Protein 6SQ2 (pdb70)

Structure (mmCIF, N/CA/C/O backbone):
data_6SQ2
#
_entry.id   6SQ2
#
_cell.length_a   60.698
_cell.length_b   71.733
_cell.length_c   116.390
_cell.angle_alpha   90.000
_cell.angle_beta   90.000
_cell.angle_gamma   90.000
#
_symmetry.space_group_name_H-M   'P 21 21 21'
#
loop_
_entity.id
_entity.type
_entity.pdbx_description
1 polymer 'Ras-related protein Rab-8A'
2 polymer 'RILP-like protein 2'
3 non-polymer "GUANOSINE-5'-TRIPHOSPHATE"
4 non-polymer 'MAGNESIUM ION'
5 water water
#
loop_
_atom_site.group_PDB
_atom_site.id
_atom_site.type_symbol
_atom_site.label_atom_id
_atom_site.label_alt_id
_atom_site.label_comp_id
_atom_site.label_asym_id
_atom_site.label_entity_id
_atom_site.label_seq_id
_atom_site.pdbx_PDB_ins_code
_atom_site.Cartn_x
_atom_site.Cartn_y
_atom_site.Cartn_z
_atom_site.occupancy
_atom_site.B_iso_or_equiv
_atom_site.auth_seq_id
_atom_site.auth_comp_id
_atom_site.auth_asym_id
_atom_site.auth_atom_id
_atom_site.pdbx_PDB_model_num
ATOM 1 N N . ALA A 1 5 ? -26.329 -81.995 -10.238 1.00 43.26 2 ALA A N 1
ATOM 2 C CA . ALA A 1 5 ? -25.153 -81.112 -10.050 1.00 43.65 2 ALA A CA 1
ATOM 3 C C . ALA A 1 5 ? -24.500 -81.406 -8.694 1.00 41.55 2 ALA A C 1
ATOM 4 O O . ALA A 1 5 ? -23.260 -81.307 -8.600 1.00 50.42 2 ALA A O 1
ATOM 6 N N . LYS A 1 6 ? -25.313 -81.752 -7.690 1.00 35.52 3 LYS A N 1
ATOM 7 C CA . LYS A 1 6 ? -24.799 -82.062 -6.329 1.00 37.49 3 LYS A CA 1
ATOM 8 C C . LYS A 1 6 ? -23.995 -83.367 -6.378 1.00 29.14 3 LYS A C 1
ATOM 9 O O . LYS A 1 6 ? -24.517 -84.362 -6.918 1.00 32.01 3 LYS A O 1
ATOM 15 N N . THR A 1 7 ? -22.775 -83.351 -5.831 1.00 24.03 4 THR A N 1
ATOM 16 C CA . THR A 1 7 ? -21.917 -84.529 -5.819 1.00 29.23 4 THR A CA 1
ATOM 17 C C . THR A 1 7 ? -22.131 -85.407 -4.591 1.00 30.40 4 THR A C 1
ATOM 18 O O . THR A 1 7 ? -21.243 -86.196 -4.247 1.00 32.73 4 THR A O 1
ATOM 22 N N . TYR A 1 8 ? -23.273 -85.287 -3.920 1.00 19.62 5 TYR A N 1
ATOM 23 C CA . TYR A 1 8 ? -23.517 -86.099 -2.735 1.00 18.00 5 TYR A CA 1
ATOM 24 C C . TYR A 1 8 ? -25.009 -86.157 -2.460 1.00 17.88 5 TYR A C 1
ATOM 25 O O . TYR A 1 8 ? -25.782 -85.312 -2.918 1.00 19.09 5 TYR A O 1
ATOM 34 N N . ASP A 1 9 ? -25.400 -87.177 -1.697 1.00 15.79 6 ASP A N 1
ATOM 35 C CA . ASP A 1 9 ? -26.773 -87.360 -1.252 1.00 18.51 6 ASP A CA 1
ATOM 36 C C . ASP A 1 9 ? -26.989 -86.941 0.195 1.00 24.68 6 ASP A C 1
ATOM 37 O O . ASP A 1 9 ? -28.086 -86.484 0.538 1.00 22.63 6 ASP A O 1
ATOM 42 N N . TYR A 1 10 ? -25.974 -87.089 1.049 1.00 16.88 7 TYR A N 1
ATOM 43 C CA . TYR A 1 10 ? -25.992 -86.566 2.409 1.00 14.52 7 TYR A CA 1
ATOM 44 C C . TYR A 1 10 ? -24.719 -85.771 2.646 1.00 17.54 7 TYR A C 1
ATOM 45 O O . TYR A 1 10 ? -23.661 -86.086 2.097 1.00 16.79 7 TYR A O 1
ATOM 54 N N . LEU A 1 11 ? -24.827 -84.752 3.494 1.00 14.99 8 LEU A N 1
ATOM 55 C CA . LEU A 1 11 ? -23.676 -84.005 3.985 1.00 14.57 8 LEU A CA 1
ATOM 56 C C . LEU A 1 11 ? -23.634 -84.151 5.499 1.00 13.25 8 LEU A C 1
ATOM 57 O O . LEU A 1 11 ? -24.593 -83.777 6.182 1.00 13.15 8 LEU A O 1
ATOM 62 N N . PHE A 1 12 ? -22.540 -84.713 6.020 1.00 11.37 9 PHE A N 1
ATOM 63 C CA . PHE A 1 12 ? -22.329 -84.862 7.458 1.00 10.94 9 PHE A CA 1
ATOM 64 C C . PHE A 1 12 ? -21.212 -83.928 7.906 1.00 12.34 9 PHE A C 1
ATOM 65 O O . PHE A 1 12 ? -20.114 -83.950 7.335 1.00 13.25 9 PHE A O 1
ATOM 73 N N . LYS A 1 13 ? -21.473 -83.143 8.944 1.00 13.29 10 LYS A N 1
ATOM 74 C CA . LYS A 1 13 ? -20.468 -82.267 9.530 1.00 10.97 10 LYS A CA 1
ATOM 75 C C . LYS A 1 13 ? -19.851 -82.964 10.736 1.00 11.38 10 LYS A C 1
ATOM 76 O O . LYS A 1 13 ? -20.554 -83.277 11.703 1.00 14.72 10 LYS A O 1
ATOM 82 N N . LEU A 1 14 ? -18.547 -83.221 10.667 1.00 12.09 11 LEU A N 1
ATOM 83 C CA . LEU A 1 14 ? -17.803 -83.853 11.748 1.00 9.86 11 LEU A CA 1
ATOM 84 C C . LEU A 1 14 ? -16.842 -82.853 12.379 1.00 10.88 11 LEU A C 1
ATOM 85 O O . LEU A 1 14 ? -16.464 -81.852 11.768 1.00 14.42 11 LEU A O 1
ATOM 90 N N . LEU A 1 15 ? -16.434 -83.149 13.615 1.00 10.02 12 LEU A N 1
ATOM 91 C CA . LEU A 1 15 ? -15.584 -82.259 14.398 1.00 9.32 12 LEU A CA 1
ATOM 92 C C . LEU A 1 15 ? -14.561 -83.080 15.170 1.00 11.33 12 LEU A C 1
ATOM 93 O O . LEU A 1 15 ? -14.924 -84.074 15.804 1.00 14.81 12 LEU A O 1
ATOM 98 N N . LEU A 1 16 ? -13.291 -82.668 15.121 1.00 9.57 13 LEU A N 1
ATOM 99 C CA A LEU A 1 16 ? -12.225 -83.281 15.909 0.70 9.37 13 LEU A CA 1
ATOM 100 C CA B LEU A 1 16 ? -12.125 -83.281 15.909 0.30 9.95 13 LEU A CA 1
ATOM 101 C C . LEU A 1 16 ? -11.841 -82.335 17.037 1.00 9.81 13 LEU A C 1
ATOM 102 O O . LEU A 1 16 ? -11.543 -81.163 16.785 1.00 13.21 13 LEU A O 1
ATOM 111 N N . ILE A 1 17 ? -11.867 -82.828 18.278 1.00 9.82 14 ILE A N 1
ATOM 112 C CA . ILE A 1 17 ? -11.465 -82.019 19.425 1.00 10.67 14 ILE A CA 1
ATOM 113 C C . ILE A 1 17 ? -10.524 -82.831 20.305 1.00 11.86 14 ILE A C 1
ATOM 114 O O . ILE A 1 17 ? -10.443 -84.058 20.209 1.00 13.97 14 ILE A O 1
ATOM 119 N N . GLY A 1 18 ? -9.787 -82.119 21.156 1.00 12.54 15 GLY A N 1
ATOM 120 C CA . GLY A 1 18 ? -8.815 -82.736 22.042 1.00 13.07 15 GLY A CA 1
ATOM 121 C C . GLY A 1 18 ? -7.589 -81.866 22.245 1.00 11.18 15 GLY A C 1
ATOM 122 O O . GLY A 1 18 ? -7.418 -80.867 21.537 1.00 13.03 15 GLY A O 1
ATOM 123 N N . ASP A 1 19 ? -6.733 -82.241 23.195 1.00 15.28 16 ASP A N 1
ATOM 124 C CA . ASP A 1 19 ? -5.572 -81.430 23.556 1.00 17.15 16 ASP A CA 1
ATOM 125 C C . ASP A 1 19 ? -4.657 -81.197 22.356 1.00 13.42 16 ASP A C 1
ATOM 126 O O . ASP A 1 19 ? -4.600 -81.998 21.419 1.00 15.02 16 ASP A O 1
ATOM 131 N N . SER A 1 20 ? -3.907 -80.099 22.407 1.00 15.04 17 SER A N 1
ATOM 132 C CA . SER A 1 20 ? -2.924 -79.839 21.365 1.00 13.93 17 SER A CA 1
ATOM 133 C C . SER A 1 20 ? -1.868 -80.940 21.359 1.00 16.40 17 SER A C 1
ATOM 134 O O . SER A 1 20 ? -1.435 -81.417 22.414 1.00 16.78 17 SER A O 1
ATOM 137 N N . GLY A 1 21 ? -1.488 -81.378 20.161 1.00 15.36 18 GLY A N 1
ATOM 138 C CA . GLY A 1 21 ? -0.432 -82.357 20.004 1.00 14.90 18 GLY A CA 1
ATOM 139 C C . GLY A 1 21 ? -0.858 -83.812 20.036 1.00 20.14 18 GLY A C 1
ATOM 140 O O . GLY A 1 21 ? 0.005 -84.691 19.903 1.00 17.84 18 GLY A O 1
ATOM 141 N N . VAL A 1 22 ? -2.152 -84.103 20.195 1.00 13.07 19 VAL A N 1
ATOM 142 C CA . VAL A 1 22 ? -2.576 -85.500 20.279 1.00 11.37 19 VAL A CA 1
ATOM 143 C C . VAL A 1 22 ? -2.668 -86.167 18.913 1.00 12.63 19 VAL A C 1
ATOM 144 O O . VAL A 1 22 ? -2.749 -87.402 18.846 1.00 14.23 19 VAL A O 1
ATOM 148 N N . GLY A 1 23 ? -2.676 -85.399 17.830 1.00 13.62 20 GLY A N 1
ATOM 149 C CA . GLY A 1 23 ? -2.707 -85.948 16.494 1.00 12.44 20 GLY A CA 1
ATOM 150 C C . GLY A 1 23 ? -3.986 -85.728 15.691 1.00 11.30 20 GLY A C 1
ATOM 151 O O . GLY A 1 23 ? -4.215 -86.465 14.723 1.00 13.77 20 GLY A O 1
ATOM 152 N N . LYS A 1 24 ? -4.810 -84.740 16.053 1.00 10.55 21 LYS A N 1
ATOM 153 C CA . LYS A 1 24 ? -6.068 -84.520 15.338 1.00 10.51 21 LYS A CA 1
ATOM 154 C C . LYS A 1 24 ? -5.822 -84.233 13.861 1.00 12.92 21 LYS A C 1
ATOM 155 O O . LYS A 1 24 ? -6.454 -84.831 12.982 1.00 11.11 21 LYS A O 1
ATOM 161 N N . THR A 1 25 ? -4.900 -83.315 13.567 1.00 13.11 22 THR A N 1
ATOM 162 C CA . THR A 1 25 ? -4.629 -82.958 12.180 1.00 9.21 22 THR A CA 1
ATOM 163 C C . THR A 1 25 ? -4.003 -84.124 11.422 1.00 11.71 22 THR A C 1
ATOM 164 O O . THR A 1 25 ? -4.340 -84.364 10.258 1.00 13.23 22 THR A O 1
ATOM 168 N N . CYS A 1 26 ? -3.119 -84.881 12.075 1.00 12.66 23 CYS A N 1
ATOM 169 C CA . CYS A 1 26 ? -2.532 -86.050 11.425 1.00 13.53 23 CYS A CA 1
ATOM 170 C C . CYS A 1 26 ? -3.579 -87.124 11.153 1.00 13.78 23 CYS A C 1
ATOM 171 O O . CYS A 1 26 ? -3.561 -87.754 10.090 1.00 10.34 23 CYS A O 1
ATOM 174 N N . VAL A 1 27 ? -4.507 -87.343 12.089 1.00 10.03 24 VAL A N 1
ATOM 175 C CA . VAL A 1 27 ? -5.578 -88.308 11.830 1.00 8.73 24 VAL A CA 1
ATOM 176 C C . VAL A 1 27 ? -6.376 -87.895 10.598 1.00 12.01 24 VAL A C 1
ATOM 177 O O . VAL A 1 27 ? -6.682 -88.721 9.730 1.00 10.85 24 VAL A O 1
ATOM 181 N N . LEU A 1 28 ? -6.687 -86.600 10.482 1.00 11.79 25 LEU A N 1
ATOM 182 C CA . LEU A 1 28 ? -7.465 -86.123 9.344 1.00 11.66 25 LEU A CA 1
ATOM 183 C C . LEU A 1 28 ? -6.658 -86.181 8.049 1.00 10.62 25 LEU A C 1
ATOM 184 O O . LEU A 1 28 ? -7.204 -86.486 6.982 1.00 13.54 25 LEU A O 1
ATOM 189 N N . PHE A 1 29 ? -5.357 -85.891 8.128 1.00 11.92 26 PHE A N 1
ATOM 190 C CA . PHE A 1 29 ? -4.473 -85.989 6.968 1.00 14.81 26 PHE A CA 1
ATOM 191 C C . PHE A 1 29 ? -4.381 -87.426 6.471 1.00 16.70 26 PHE A C 1
ATOM 192 O O . PHE A 1 29 ? -4.373 -87.680 5.258 1.00 14.39 26 PHE A O 1
ATOM 200 N N . ARG A 1 30 ? -4.316 -88.383 7.394 1.00 11.27 27 ARG A N 1
ATOM 201 C CA . ARG A 1 30 ? -4.322 -89.783 6.992 1.00 11.39 27 ARG A CA 1
ATOM 202 C C . ARG A 1 30 ? -5.649 -90.147 6.340 1.00 9.35 27 ARG A C 1
ATOM 203 O O . ARG A 1 30 ? -5.679 -90.827 5.312 1.00 13.97 27 ARG A O 1
ATOM 211 N N . PHE A 1 31 ? -6.757 -89.669 6.903 1.00 10.01 28 PHE A N 1
ATOM 212 C CA . PHE A 1 31 ? -8.064 -90.005 6.350 1.00 12.61 28 PHE A CA 1
ATOM 213 C C . PHE A 1 31 ? -8.281 -89.371 4.980 1.00 11.96 28 PHE A C 1
ATOM 214 O O . PHE A 1 31 ? -8.784 -90.026 4.060 1.00 14.44 28 PHE A O 1
ATOM 222 N N . SER A 1 32 ? -7.923 -88.099 4.822 1.00 12.85 29 SER A N 1
ATOM 223 C CA . SER A 1 32 ? -8.296 -87.379 3.612 1.00 10.16 29 SER A CA 1
ATOM 224 C C . SER A 1 32 ? -7.237 -87.439 2.518 1.00 15.81 29 SER A C 1
ATOM 225 O O . SER A 1 32 ? -7.583 -87.281 1.342 1.00 17.88 29 SER A O 1
ATOM 228 N N . GLU A 1 33 ? -5.969 -87.684 2.864 1.00 14.83 30 GLU A N 1
ATOM 229 C CA . GLU A 1 33 ? -4.889 -87.721 1.885 1.00 15.48 30 GLU A CA 1
ATOM 230 C C . GLU A 1 33 ? -4.049 -88.992 1.917 1.00 18.05 30 GLU A C 1
ATOM 231 O O . GLU A 1 33 ? -3.141 -89.128 1.089 1.00 19.65 30 GLU A O 1
ATOM 237 N N . ASP A 1 34 ? -4.318 -89.916 2.841 1.00 16.64 31 ASP A N 1
ATOM 238 C CA . ASP A 1 34 ? -3.555 -91.162 3.003 1.00 14.34 31 ASP A CA 1
ATOM 239 C C . ASP A 1 34 ? -2.050 -90.901 3.073 1.00 15.12 31 ASP A C 1
ATOM 240 O O . ASP A 1 34 ? -1.248 -91.537 2.387 1.00 19.18 31 ASP A O 1
ATOM 245 N N . ALA A 1 35 ? -1.662 -89.959 3.930 1.00 13.58 32 ALA A N 1
ATOM 246 C CA . ALA A 1 35 ? -0.249 -89.663 4.121 1.00 15.69 32 ALA A CA 1
ATOM 247 C C . ALA A 1 35 ? -0.010 -89.287 5.576 1.00 14.56 32 ALA A C 1
ATOM 248 O O . ALA A 1 35 ? -0.949 -89.082 6.348 1.00 15.13 32 ALA A O 1
ATOM 250 N N . PHE A 1 36 ? 1.269 -89.194 5.944 1.00 12.71 33 PHE A N 1
ATOM 251 C CA . PHE A 1 36 ? 1.648 -88.831 7.305 1.00 14.94 33 PHE A CA 1
ATOM 252 C C . PHE A 1 36 ? 2.927 -88.008 7.272 1.00 17.87 33 PHE A C 1
ATOM 253 O O . PHE A 1 36 ? 3.902 -88.395 6.621 1.00 17.40 33 PHE A O 1
ATOM 261 N N . ASN A 1 37 ? 2.910 -86.881 7.976 1.00 14.94 34 ASN A N 1
ATOM 262 C CA . ASN A 1 37 ? 4.062 -85.997 8.112 1.00 21.08 34 ASN A CA 1
ATOM 263 C C . ASN A 1 37 ? 4.328 -85.793 9.595 1.00 19.47 34 ASN A C 1
ATOM 264 O O . ASN A 1 37 ? 3.430 -85.381 10.336 1.00 23.93 34 ASN A O 1
ATOM 269 N N . SER A 1 38 ? 5.555 -86.074 10.027 1.00 18.67 35 SER A N 1
ATOM 270 C CA . SER A 1 38 ? 5.885 -86.013 11.445 1.00 22.08 35 SER A CA 1
ATOM 271 C C . SER A 1 38 ? 6.208 -84.605 11.939 1.00 22.31 35 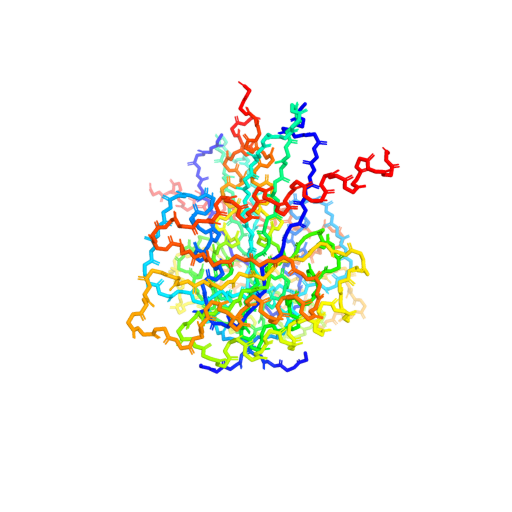SER A C 1
ATOM 272 O O . SER A 1 38 ? 6.408 -84.430 13.144 1.00 24.32 35 SER A O 1
ATOM 275 N N . THR A 1 39 ? 6.250 -83.604 11.064 1.00 20.39 36 THR A N 1
ATOM 276 C CA . THR A 1 39 ? 6.601 -82.246 11.475 1.00 25.18 36 THR A CA 1
ATOM 277 C C . THR A 1 39 ? 5.381 -81.542 12.058 1.00 24.83 36 THR A C 1
ATOM 278 O O . THR A 1 39 ? 4.403 -81.294 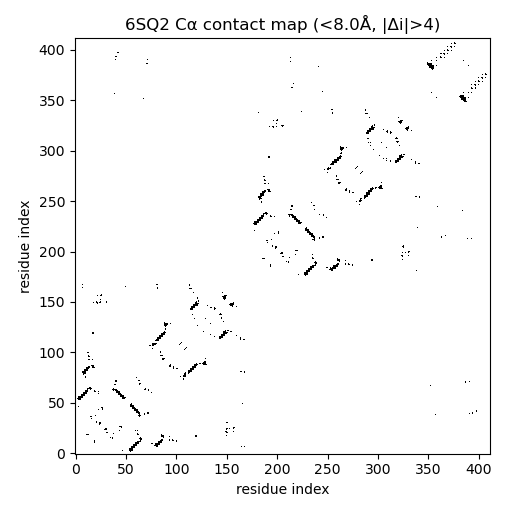11.344 1.00 29.05 36 THR A O 1
ATOM 282 N N . PHE A 1 40 ? 5.457 -81.187 13.342 1.00 19.33 37 PHE A N 1
ATOM 283 C CA . PHE A 1 40 ? 4.313 -80.629 14.063 1.00 15.83 37 PHE A CA 1
ATOM 284 C C . PHE A 1 40 ? 4.067 -79.187 13.641 1.00 20.24 37 PHE A C 1
ATOM 285 O O . PHE A 1 40 ? 4.917 -78.315 13.854 1.00 23.88 37 PHE A O 1
ATOM 293 N N . ILE A 1 41 ? 2.904 -78.932 13.052 1.00 20.69 38 ILE A N 1
ATOM 294 C CA . ILE A 1 41 ? 2.448 -77.579 12.746 1.00 22.55 38 ILE A CA 1
ATOM 295 C C . ILE A 1 41 ? 1.112 -77.416 13.457 1.00 17.98 38 ILE A C 1
ATOM 296 O O . ILE A 1 41 ? 0.081 -77.892 12.968 1.00 17.81 38 ILE A O 1
ATOM 301 N N . SER A 1 42 ? 1.175 -76.790 14.620 1.00 20.28 39 SER A N 1
ATOM 302 C CA A SER A 1 42 ? -0.103 -76.616 15.392 0.37 18.65 39 SER A CA 1
ATOM 303 C CA B SER A 1 42 ? -0.003 -76.616 15.392 0.63 18.70 39 SER A CA 1
ATOM 304 C C . SER A 1 42 ? -1.223 -75.659 14.718 1.00 20.63 39 SER A C 1
ATOM 305 O O . SER A 1 42 ? -0.797 -74.938 13.900 1.00 19.24 39 SER A O 1
ATOM 310 N N . THR A 1 43 ? -2.406 -76.220 14.678 1.00 14.99 40 THR A N 1
ATOM 311 C CA . THR A 1 43 ? -3.522 -75.609 13.956 1.00 12.46 40 THR A CA 1
ATOM 312 C C . THR A 1 43 ? -3.827 -74.200 14.496 1.00 19.93 40 THR A C 1
ATOM 313 O O . THR A 1 43 ? -3.945 -74.024 15.652 1.00 16.44 40 THR A O 1
ATOM 317 N N . ILE A 1 44 ? -4.003 -73.279 13.575 1.00 17.70 41 ILE A N 1
ATOM 318 C CA . ILE A 1 44 ? -4.356 -71.900 13.904 1.00 14.31 41 ILE A CA 1
ATOM 319 C C . ILE A 1 44 ? -5.875 -71.806 13.880 1.00 12.44 41 ILE A C 1
ATOM 320 O O . ILE A 1 44 ? -6.486 -71.629 12.823 1.00 15.78 41 ILE A O 1
ATOM 325 N N . GLY A 1 45 ? -6.494 -71.956 15.050 1.00 14.15 42 GLY A N 1
ATOM 326 C CA . GLY A 1 45 ? -7.931 -71.809 15.169 1.00 14.03 42 GLY A CA 1
ATOM 327 C C . GLY A 1 45 ? -8.721 -73.009 14.684 1.00 17.83 42 GLY A C 1
ATOM 328 O O . GLY A 1 45 ? -9.127 -73.854 15.487 1.00 16.53 42 GLY A O 1
ATOM 329 N N . ILE A 1 46 ? -8.925 -73.103 13.371 1.00 13.77 43 ILE A N 1
ATOM 330 C CA . ILE A 1 46 ? -9.821 -74.100 12.799 1.00 14.12 43 ILE A CA 1
ATOM 331 C C . ILE A 1 46 ? -9.443 -74.302 11.340 1.00 16.29 43 ILE A C 1
ATOM 332 O O . ILE A 1 46 ? -8.947 -73.388 10.678 1.00 18.79 43 ILE A O 1
ATOM 337 N N . ASP A 1 47 ? -9.664 -75.517 10.843 1.00 13.09 44 ASP A N 1
ATOM 338 C CA . ASP A 1 47 ? -9.528 -75.838 9.429 1.00 10.30 44 ASP A CA 1
ATOM 339 C C . ASP A 1 47 ? -10.491 -76.984 9.140 1.00 12.38 44 ASP A C 1
ATOM 340 O O . ASP A 1 47 ? -11.128 -77.520 10.048 1.00 13.59 44 ASP A O 1
ATOM 345 N N . PHE A 1 48 ? -10.631 -77.334 7.863 1.00 14.57 45 PHE A N 1
ATOM 346 C CA . PHE A 1 48 ? -11.485 -78.468 7.525 1.00 12.40 45 PHE A CA 1
ATOM 347 C C . PHE A 1 48 ? -10.965 -79.155 6.273 1.00 14.03 45 PHE A C 1
ATOM 348 O O . PHE A 1 48 ? -10.282 -78.546 5.444 1.00 15.08 45 PHE A O 1
ATOM 356 N N . LYS A 1 49 ? -11.294 -80.442 6.159 1.00 11.38 46 LYS A N 1
ATOM 357 C CA . LYS A 1 49 ? -10.982 -81.259 4.996 1.00 11.40 46 LYS A CA 1
ATOM 358 C C . LYS A 1 49 ? -12.233 -82.029 4.600 1.00 11.32 46 LYS A C 1
ATOM 359 O O . LYS A 1 49 ? -13.149 -82.203 5.409 1.00 12.20 46 LYS A O 1
ATOM 365 N N . ILE A 1 50 ? -12.254 -82.500 3.350 1.00 10.26 47 ILE A N 1
ATOM 366 C CA . ILE A 1 50 ? -13.406 -83.178 2.765 1.00 13.79 47 ILE A CA 1
ATOM 367 C C . ILE A 1 50 ? -13.019 -84.590 2.348 1.00 14.43 47 ILE A C 1
ATOM 368 O O . ILE A 1 50 ? -11.943 -84.810 1.779 1.00 14.37 47 ILE A O 1
ATOM 373 N N . ARG A 1 51 ? -13.912 -85.543 2.606 1.00 11.42 48 ARG A N 1
ATOM 374 C CA . ARG A 1 51 ? -13.847 -86.850 1.968 1.00 10.44 48 ARG A CA 1
ATOM 375 C C . ARG A 1 51 ? -15.268 -87.370 1.801 1.00 11.59 48 ARG A C 1
ATOM 376 O O . ARG A 1 51 ? -16.080 -87.267 2.722 1.00 15.97 48 ARG A O 1
ATOM 384 N N . THR A 1 52 ? -15.564 -87.917 0.628 1.00 11.20 49 THR A N 1
ATOM 385 C CA . THR A 1 52 ? -16.885 -88.450 0.323 1.00 11.92 49 THR A CA 1
ATOM 386 C C . THR A 1 52 ? -16.811 -89.971 0.291 1.00 14.17 49 THR A C 1
ATOM 387 O O . THR A 1 52 ? -15.973 -90.540 -0.417 1.00 14.70 49 THR A O 1
ATOM 391 N N . ILE A 1 53 ? -17.683 -90.623 1.060 1.00 13.61 50 ILE A N 1
ATOM 392 C CA . ILE A 1 53 ? -17.723 -92.075 1.154 1.00 12.60 50 ILE A CA 1
ATOM 393 C C . ILE A 1 53 ? -19.088 -92.554 0.667 1.00 13.52 50 ILE A C 1
ATOM 394 O O . ILE A 1 53 ? -19.992 -91.763 0.404 1.00 15.88 50 ILE A O 1
ATOM 399 N N . GLU A 1 54 ? -19.219 -93.872 0.533 1.00 13.81 51 GLU A N 1
ATOM 400 C CA . GLU A 1 54 ? -20.445 -94.497 0.062 1.00 17.04 51 GLU A CA 1
ATOM 401 C C . GLU A 1 54 ? -21.001 -95.387 1.163 1.00 18.33 51 GLU A C 1
ATOM 402 O O . GLU A 1 54 ? -20.282 -96.242 1.690 1.00 17.11 51 GLU A O 1
ATOM 408 N N . LEU A 1 55 ? -22.271 -95.175 1.517 1.00 16.21 52 LEU A N 1
ATOM 409 C CA . LEU A 1 55 ? -22.965 -95.974 2.520 1.00 15.98 52 LEU A CA 1
ATOM 410 C C . LEU A 1 55 ? -24.350 -96.314 1.991 1.00 15.26 52 LEU A C 1
ATOM 411 O O . LEU A 1 55 ? -25.096 -95.416 1.591 1.00 14.30 52 LEU A O 1
ATOM 416 N N . ASP A 1 56 ? -24.680 -97.608 1.972 1.00 15.62 53 ASP A N 1
ATOM 417 C CA . ASP A 1 56 ? -25.999 -98.078 1.534 1.00 20.84 53 ASP A CA 1
ATOM 418 C C . ASP A 1 56 ? -26.353 -97.558 0.141 1.00 17.77 53 ASP A C 1
ATOM 419 O O . ASP A 1 56 ? -27.511 -97.259 -0.159 1.00 20.11 53 ASP A O 1
ATOM 424 N N . GLY A 1 57 ? -25.346 -97.445 -0.723 1.00 18.37 54 GLY A N 1
ATOM 425 C CA . GLY A 1 57 ? -25.585 -96.930 -2.058 1.00 19.86 54 GLY A CA 1
ATOM 426 C C . GLY A 1 57 ? -25.834 -95.441 -2.136 1.00 21.05 54 GLY A C 1
ATOM 427 O O . GLY A 1 57 ? -26.299 -94.961 -3.175 1.00 23.86 54 GLY A O 1
ATOM 428 N N . LYS A 1 58 ? -25.548 -94.700 -1.068 1.00 16.30 55 LYS A N 1
ATOM 429 C CA . LYS A 1 58 ? -25.706 -93.254 -1.019 1.00 14.59 55 LYS A CA 1
ATOM 430 C C . LYS A 1 58 ? -24.338 -92.597 -0.901 1.00 15.94 55 LYS A C 1
ATOM 431 O O . LYS A 1 58 ? -23.441 -93.126 -0.237 1.00 16.20 55 LYS A O 1
ATOM 437 N N . ARG A 1 59 ? -24.189 -91.436 -1.527 1.00 13.04 56 ARG A N 1
ATOM 438 C CA . ARG A 1 59 ? -22.949 -90.675 -1.460 1.00 13.66 56 ARG A CA 1
ATOM 439 C C . ARG A 1 59 ? -22.985 -89.777 -0.230 1.00 17.91 56 ARG A C 1
ATOM 440 O O . ARG A 1 59 ? -23.859 -88.910 -0.120 1.00 16.04 56 ARG A O 1
ATOM 448 N N . ILE A 1 60 ? -22.032 -89.975 0.682 1.00 13.78 57 ILE A N 1
ATOM 449 C CA . ILE A 1 60 ? -21.975 -89.257 1.952 1.00 11.45 57 ILE A CA 1
ATOM 450 C C . ILE A 1 60 ? -20.760 -88.336 1.922 1.00 13.72 57 ILE A C 1
ATOM 451 O O . ILE A 1 60 ? -19.620 -88.803 2.024 1.00 14.67 57 ILE A O 1
ATOM 456 N N . LYS A 1 61 ? -20.985 -87.026 1.819 1.00 11.82 58 LYS A N 1
ATOM 457 C CA . LYS A 1 61 ? -19.886 -86.067 1.912 1.00 10.32 58 LYS A CA 1
ATOM 458 C C . LYS A 1 61 ? -19.584 -85.773 3.377 1.00 13.16 58 LYS A C 1
ATOM 459 O O . LYS A 1 61 ? -20.465 -85.332 4.125 1.00 14.48 58 LYS A O 1
ATOM 465 N N . LEU A 1 62 ? -18.345 -86.034 3.800 1.00 9.66 59 LEU A N 1
ATOM 466 C CA . LEU A 1 62 ? -17.908 -85.752 5.162 1.00 10.54 59 LEU A CA 1
ATOM 467 C C . LEU A 1 62 ? -17.126 -84.448 5.140 1.00 12.74 59 LEU A C 1
ATOM 468 O O . LEU A 1 62 ? -16.053 -84.374 4.535 1.00 13.57 59 LEU A O 1
ATOM 473 N N . GLN A 1 63 ? -17.671 -83.420 5.781 1.00 12.55 60 GLN A N 1
ATOM 474 C CA A GLN A 1 63 ? -16.967 -82.159 5.985 0.53 11.23 60 GLN A CA 1
ATOM 475 C CA B GLN A 1 63 ? -16.867 -82.159 5.985 0.47 11.57 60 GLN A CA 1
ATOM 476 C C . GLN A 1 63 ? -16.433 -82.166 7.409 1.00 10.68 60 GLN A C 1
ATOM 477 O O . GLN A 1 63 ? -17.206 -82.069 8.367 1.00 11.27 60 GLN A O 1
ATOM 488 N N . ILE A 1 64 ? -15.118 -82.305 7.549 1.00 11.22 61 ILE A N 1
ATOM 489 C CA . ILE A 1 64 ? -14.498 -82.636 8.827 1.00 11.49 61 ILE A CA 1
ATOM 490 C C . ILE A 1 64 ? -13.735 -81.421 9.331 1.00 10.10 61 ILE A C 1
ATOM 491 O O . ILE A 1 64 ? -12.702 -81.046 8.765 1.00 10.56 61 ILE A O 1
ATOM 496 N N . TRP A 1 65 ? -14.231 -80.832 10.415 1.00 11.87 62 TRP A N 1
ATOM 497 C CA . TRP A 1 65 ? -13.648 -79.635 11.003 1.00 12.46 62 TRP A CA 1
ATOM 498 C C . TRP A 1 65 ? -12.611 -80.018 12.049 1.00 14.50 62 TRP A C 1
ATOM 499 O O . TRP A 1 65 ? -12.883 -80.818 12.952 1.00 14.76 62 TRP A O 1
ATOM 510 N N . ASP A 1 66 ? -11.427 -79.435 11.920 1.00 12.86 63 ASP A N 1
ATOM 511 C CA . ASP A 1 66 ? -10.259 -79.769 12.719 1.00 11.78 63 ASP A CA 1
ATOM 512 C C . ASP A 1 66 ? -9.943 -78.577 13.621 1.00 13.12 63 ASP A C 1
ATOM 513 O O . ASP A 1 66 ? -9.531 -77.523 13.133 1.00 18.02 63 ASP A O 1
ATOM 518 N N . THR A 1 67 ? -10.160 -78.732 14.926 1.00 12.89 64 THR A N 1
ATOM 519 C CA . THR A 1 67 ? -9.998 -77.624 15.866 1.00 11.60 64 THR A CA 1
ATOM 520 C C . THR A 1 67 ? -8.580 -77.554 16.417 1.00 12.84 64 THR A C 1
ATOM 521 O O . THR A 1 67 ? -7.893 -78.567 16.555 1.00 15.56 64 THR A O 1
ATOM 525 N N . ALA A 1 68 ? -8.155 -76.340 16.757 1.00 13.42 65 ALA A N 1
ATOM 526 C CA . ALA A 1 68 ? -6.958 -76.179 17.567 1.00 15.27 65 ALA A CA 1
ATOM 527 C C . ALA A 1 68 ? -7.233 -76.605 19.006 1.00 17.38 65 ALA A C 1
ATOM 528 O O . ALA A 1 68 ? -8.282 -76.288 19.578 1.00 19.11 65 ALA A O 1
ATOM 530 N N . GLY A 1 69 ? -6.283 -77.328 19.594 1.00 14.58 66 GLY A N 1
ATOM 531 C CA . GLY A 1 69 ? -6.429 -77.762 20.968 1.00 15.56 66 GLY A CA 1
ATOM 532 C C . GLY A 1 69 ? -6.003 -76.728 21.995 1.00 19.79 66 GLY A C 1
ATOM 533 O O . GLY A 1 69 ? -6.425 -76.794 23.153 1.00 22.21 66 GLY A O 1
ATOM 534 N N . LEU A 1 70 ? -5.180 -75.766 21.581 1.00 20.71 67 LEU A N 1
ATOM 535 C CA . LEU A 1 70 ? -4.596 -74.813 22.518 1.00 27.79 67 LEU A CA 1
ATOM 536 C C . LEU A 1 70 ? -5.658 -73.880 23.093 1.00 28.76 67 LEU A C 1
ATOM 537 O O . LEU A 1 70 ? -6.546 -73.405 22.378 1.00 21.44 67 LEU A O 1
ATOM 542 N N . GLU A 1 71 ? -5.544 -73.612 24.396 1.00 25.32 68 GLU A N 1
ATOM 543 C CA . GLU A 1 71 ? -6.550 -72.836 25.115 1.00 30.27 68 GLU A CA 1
ATOM 544 C C . GLU A 1 71 ? -6.768 -71.462 24.490 1.00 24.39 68 GLU A C 1
ATOM 545 O O . GLU A 1 71 ? -7.891 -70.942 24.517 1.00 20.98 68 GLU A O 1
ATOM 551 N N . ARG A 1 72 ? -5.723 -70.878 23.894 1.00 23.74 69 ARG A N 1
ATOM 552 C CA . ARG A 1 72 ? -5.831 -69.543 23.312 1.00 24.42 69 ARG A CA 1
ATOM 553 C C . ARG A 1 72 ? -6.841 -69.471 22.170 1.00 21.62 69 ARG A C 1
ATOM 554 O O . ARG A 1 72 ? -7.272 -68.370 21.810 1.00 21.69 69 ARG A O 1
ATOM 562 N N . PHE A 1 73 ? -7.229 -70.610 21.592 1.00 22.88 70 PHE A N 1
ATOM 563 C CA . PHE A 1 73 ? -8.155 -70.643 20.466 1.00 19.57 70 PHE A CA 1
ATOM 564 C C . PHE A 1 73 ? -9.562 -71.089 20.859 1.00 21.43 70 PHE A C 1
ATOM 565 O O . PHE A 1 73 ? -10.416 -71.233 19.980 1.00 21.03 70 PHE A O 1
ATOM 573 N N . ARG A 1 74 ? -9.825 -71.295 22.155 1.00 25.84 71 ARG A N 1
ATOM 574 C CA . ARG A 1 74 ? -11.102 -71.872 22.580 1.00 32.42 71 ARG A CA 1
ATOM 575 C C . ARG A 1 74 ? -12.284 -71.081 22.039 1.00 33.03 71 ARG A C 1
ATOM 576 O O . ARG A 1 74 ? -13.236 -71.659 21.502 1.00 34.94 71 ARG A O 1
ATOM 584 N N . GLU A 1 75 ? -12.227 -69.764 22.146 1.00 22.79 72 GLU A N 1
ATOM 585 C CA . GLU A 1 75 ? -13.276 -68.896 21.699 1.00 26.89 72 GLU A CA 1
ATOM 586 C C . GLU A 1 75 ? -13.553 -69.015 20.211 1.00 28.35 72 GLU A C 1
ATOM 587 O O . GLU A 1 75 ? -14.626 -68.862 19.794 1.00 33.18 72 GLU A O 1
ATOM 593 N N . ILE A 1 76 ? -12.565 -69.372 19.449 1.00 19.54 73 ILE A N 1
ATOM 594 C CA . ILE A 1 76 ? -12.767 -69.612 18.025 1.00 17.70 73 ILE A CA 1
ATOM 595 C C . ILE A 1 76 ? -13.396 -70.980 17.795 1.00 19.10 73 ILE A C 1
ATOM 596 O O . ILE A 1 76 ? -14.344 -71.122 17.012 1.00 20.32 73 ILE A O 1
ATOM 601 N N . THR A 1 77 ? -12.897 -72.004 18.493 1.00 20.00 74 THR A N 1
ATOM 602 C CA . THR A 1 77 ? -13.305 -73.370 18.181 1.00 15.24 74 THR A CA 1
ATOM 603 C C . THR A 1 77 ? -14.716 -73.685 18.664 1.00 16.40 74 THR A C 1
ATOM 604 O O . THR A 1 77 ? -15.416 -74.475 18.025 1.00 16.51 74 THR A O 1
ATOM 608 N N . THR A 1 78 ? -15.153 -73.108 19.786 1.00 16.97 75 THR A N 1
ATOM 609 C CA . THR A 1 78 ? -16.431 -73.538 20.345 1.00 21.75 75 THR A CA 1
ATOM 610 C C . THR A 1 78 ? -17.617 -73.158 19.462 1.00 22.08 75 THR A C 1
ATOM 611 O O . THR A 1 78 ? -18.673 -73.794 19.558 1.00 18.98 75 THR A O 1
ATOM 615 N N . ALA A 1 79 ? -17.465 -72.159 18.587 1.00 22.47 76 ALA A N 1
ATOM 616 C CA . ALA A 1 79 ? -18.539 -71.816 17.661 1.00 23.68 76 ALA A CA 1
ATOM 617 C C . ALA A 1 79 ? -18.825 -72.926 16.654 1.00 25.76 76 ALA A C 1
ATOM 618 O O . ALA A 1 79 ? -19.909 -72.944 16.061 1.00 27.19 76 ALA A O 1
ATOM 620 N N . TYR A 1 80 ? -17.892 -73.852 16.446 1.00 17.76 77 TYR A N 1
ATOM 621 C CA . TYR A 1 80 ? -18.088 -74.908 15.460 1.00 19.03 77 TYR A CA 1
ATOM 622 C C . TYR A 1 80 ? -18.690 -76.176 16.056 1.00 21.13 77 TYR A C 1
ATOM 623 O O . TYR A 1 80 ? -18.899 -77.151 15.323 1.00 22.72 77 TYR A O 1
ATOM 632 N N . TYR A 1 81 ? -18.996 -76.176 17.358 1.00 16.87 78 TYR A N 1
ATOM 633 C CA . TYR A 1 81 ? -19.603 -77.347 17.982 1.00 16.66 78 TYR A CA 1
ATOM 634 C C . TYR A 1 81 ? -21.065 -77.500 17.581 1.00 17.93 78 TYR A C 1
ATOM 635 O O . TYR A 1 81 ? -21.554 -78.625 17.425 1.00 20.67 78 TYR A O 1
ATOM 644 N N . ARG A 1 82 ? -21.782 -76.381 17.429 1.00 24.84 79 ARG A N 1
ATOM 645 C CA . ARG A 1 82 ? -23.240 -76.443 17.342 1.00 27.26 79 ARG A CA 1
ATOM 646 C C . ARG A 1 82 ? -23.698 -77.221 16.115 1.00 23.11 79 ARG A C 1
ATOM 647 O O . ARG A 1 82 ? -24.616 -78.045 16.204 1.00 28.93 79 ARG A O 1
ATOM 655 N N . GLY A 1 83 ? -23.074 -76.985 14.968 1.00 22.89 80 GLY A N 1
ATOM 656 C CA . GLY A 1 83 ? -23.509 -77.705 13.787 1.00 26.91 80 GLY A CA 1
ATOM 657 C C . GLY A 1 83 ? -23.001 -79.122 13.642 1.00 18.23 80 GLY A C 1
ATOM 658 O O . GLY A 1 83 ? -23.394 -79.810 12.698 1.00 19.35 80 GLY A O 1
ATOM 659 N N . ALA A 1 84 ? -22.141 -79.589 14.541 1.00 14.43 81 ALA A N 1
ATOM 660 C CA . ALA A 1 84 ? -21.521 -80.897 14.364 1.00 13.65 81 ALA A CA 1
ATOM 661 C C . ALA A 1 84 ? -22.545 -82.010 14.531 1.00 16.73 81 ALA A C 1
ATOM 662 O O . ALA A 1 84 ? -23.380 -81.975 15.439 1.00 17.00 81 ALA A O 1
ATOM 664 N N . MET A 1 85 ? -22.477 -83.006 13.642 1.00 13.17 82 MET A N 1
ATOM 665 C CA . MET A 1 85 ? -23.297 -84.204 13.754 1.00 14.36 82 MET A CA 1
ATOM 666 C C . MET A 1 85 ? -22.563 -85.368 14.401 1.00 12.26 82 MET A C 1
ATOM 667 O O . MET A 1 85 ? -23.215 -86.274 14.939 1.00 14.51 82 MET A O 1
ATOM 672 N N . GLY A 1 86 ? -21.235 -85.377 14.328 1.00 9.85 83 GLY A N 1
ATOM 673 C CA . GLY A 1 86 ? -20.424 -86.362 15.006 1.00 12.76 83 GLY A CA 1
ATOM 674 C C . GLY A 1 86 ? -19.149 -85.697 15.473 1.00 14.18 83 GLY A C 1
ATOM 675 O O . GLY A 1 86 ? -18.630 -84.807 14.790 1.00 13.20 83 GLY A O 1
ATOM 676 N N . ILE A 1 87 ? -18.645 -86.100 16.634 1.00 13.79 84 ILE A N 1
ATOM 677 C CA . ILE A 1 87 ? -17.462 -85.493 17.231 1.00 11.51 84 ILE A CA 1
ATOM 678 C C . ILE A 1 87 ? -16.496 -86.594 17.639 1.00 13.37 84 ILE A C 1
ATOM 679 O O . ILE A 1 87 ? -16.884 -87.536 18.344 1.00 14.67 84 ILE A O 1
ATOM 684 N N . MET A 1 88 ? -15.243 -86.482 17.188 1.00 10.15 85 MET A N 1
ATOM 685 C CA . MET A 1 88 ? -14.153 -87.326 17.667 1.00 9.40 85 MET A CA 1
ATOM 686 C C . MET A 1 88 ? -13.460 -86.611 18.821 1.00 13.55 85 MET A C 1
ATOM 687 O O . MET A 1 88 ? -12.992 -85.478 18.656 1.00 13.10 85 MET A O 1
ATOM 692 N N . LEU A 1 89 ? -13.405 -87.263 19.984 1.00 13.04 86 LEU A N 1
ATOM 693 C CA . LEU A 1 89 ? -12.628 -86.795 21.129 1.00 11.43 86 LEU A CA 1
ATOM 694 C C . LEU A 1 89 ? -11.304 -87.554 21.124 1.00 12.25 86 LEU A C 1
ATOM 695 O O . LEU A 1 89 ? -11.282 -88.771 21.332 1.00 13.89 86 LEU A O 1
ATOM 700 N N . VAL A 1 90 ? -10.203 -86.850 20.878 1.00 11.34 87 VAL A N 1
ATOM 701 C CA . VAL A 1 90 ? -8.914 -87.488 20.626 1.00 12.48 87 VAL A CA 1
ATOM 702 C C . VAL A 1 90 ? -7.993 -87.258 21.817 1.00 10.63 87 VAL A C 1
ATOM 703 O O . VAL A 1 90 ? -7.844 -86.124 22.284 1.00 12.23 87 VAL A O 1
ATOM 707 N N . TYR A 1 91 ? -7.364 -88.332 22.299 1.00 11.30 88 TYR A N 1
ATOM 708 C CA . TYR A 1 91 ? -6.242 -88.209 23.219 1.00 10.44 88 TYR A CA 1
ATOM 709 C C . TYR A 1 91 ? -5.049 -88.980 22.663 1.00 13.85 88 TYR A C 1
ATOM 710 O O . TYR A 1 91 ? -5.139 -89.676 21.646 1.00 14.46 88 TYR A O 1
ATOM 719 N N . ASP A 1 92 ? -3.920 -88.814 23.345 1.00 13.35 89 ASP A N 1
ATOM 720 C CA . ASP A 1 92 ? -2.623 -89.368 22.976 1.00 15.97 89 ASP A CA 1
ATOM 721 C C . ASP A 1 92 ? -2.286 -90.452 23.994 1.00 14.07 89 ASP A C 1
ATOM 722 O O . ASP A 1 92 ? -2.167 -90.160 25.188 1.00 16.55 89 ASP A O 1
ATOM 727 N N . ILE A 1 93 ? -2.159 -91.705 23.535 1.00 13.59 90 ILE A N 1
ATOM 728 C CA . ILE A 1 93 ? -1.897 -92.790 24.480 1.00 13.24 90 ILE A CA 1
ATOM 729 C C . ILE A 1 93 ? -0.539 -92.669 25.152 1.00 14.81 90 ILE A C 1
ATOM 730 O O . ILE A 1 93 ? -0.288 -93.364 26.144 1.00 18.06 90 ILE A O 1
ATOM 735 N N . THR A 1 94 ? 0.344 -91.810 24.647 1.00 16.60 91 THR A N 1
ATOM 736 C CA . THR A 1 94 ? 1.608 -91.542 25.321 1.00 21.04 91 THR A CA 1
ATOM 737 C C . THR A 1 94 ? 1.534 -90.355 26.272 1.00 24.57 91 THR A C 1
ATOM 738 O O . THR A 1 94 ? 2.550 -90.013 26.885 1.00 26.63 91 THR A O 1
ATOM 742 N N . ASN A 1 95 ? 0.370 -89.721 26.418 1.00 18.71 92 ASN A N 1
ATOM 743 C CA A ASN A 1 95 ? 0.238 -88.511 27.230 0.71 20.71 92 ASN A CA 1
ATOM 744 C CA B ASN A 1 95 ? 0.338 -88.511 27.230 0.29 20.86 92 ASN A CA 1
ATOM 745 C C . ASN A 1 95 ? -0.956 -88.660 28.168 1.00 22.86 92 ASN A C 1
ATOM 746 O O . ASN A 1 95 ? -2.102 -88.435 27.764 1.00 21.21 92 ASN A O 1
ATOM 755 N N . GLU A 1 96 ? -0.699 -89.045 29.400 1.00 23.62 93 GLU A N 1
ATOM 756 C CA . GLU A 1 96 ? -1.744 -89.202 30.352 1.00 21.77 93 GLU A CA 1
ATOM 757 C C . GLU A 1 96 ? -2.608 -87.952 30.593 1.00 18.45 93 GLU A C 1
ATOM 758 O O . GLU A 1 96 ? -3.741 -88.034 30.744 1.00 21.00 93 GLU A O 1
ATOM 764 N N . LYS A 1 97 ? -2.011 -86.805 30.586 1.00 17.48 94 LYS A N 1
ATOM 765 C CA . LYS A 1 97 ? -2.812 -85.607 30.823 1.00 20.28 94 LYS A CA 1
ATOM 766 C C . LYS A 1 97 ? -3.842 -85.407 29.715 1.00 20.31 94 LYS A C 1
ATOM 767 O O . LYS A 1 97 ? -4.982 -85.019 29.988 1.00 20.02 94 LYS A O 1
ATOM 773 N N . SER A 1 98 ? -3.474 -85.701 28.462 1.00 18.23 95 SER A N 1
ATOM 774 C CA . SER A 1 98 ? -4.448 -85.596 27.375 1.00 18.61 95 SER A CA 1
ATOM 775 C C . SER A 1 98 ? -5.613 -86.559 27.577 1.00 18.45 95 SER A C 1
ATOM 776 O O . SER A 1 98 ? -6.748 -86.258 27.182 1.00 16.00 95 SER A O 1
ATOM 779 N N . PHE A 1 99 ? -5.351 -87.706 28.208 1.00 15.40 96 PHE A N 1
ATOM 780 C CA . PHE A 1 99 ? -6.407 -88.662 28.529 1.00 14.16 96 PHE A CA 1
ATOM 781 C C . PHE A 1 99 ? -7.296 -88.137 29.651 1.00 18.65 96 PHE A C 1
ATOM 782 O O . PHE A 1 99 ? -8.529 -88.190 29.556 1.00 17.62 96 PHE A O 1
ATOM 790 N N . ASP A 1 100 ? -6.685 -87.628 30.728 1.00 16.35 97 ASP A N 1
ATOM 791 C CA . ASP A 1 100 ? -7.461 -87.029 31.815 1.00 19.25 97 ASP A CA 1
ATOM 792 C C . ASP A 1 100 ? -8.357 -85.904 31.310 1.00 22.76 97 ASP A C 1
ATOM 793 O O . ASP A 1 100 ? -9.475 -85.717 31.806 1.00 21.76 97 ASP A O 1
ATOM 798 N N . ASN A 1 101 ? -7.879 -85.136 30.332 1.00 17.92 98 ASN A N 1
ATOM 799 C CA . ASN A 1 101 ? -8.645 -84.002 29.833 1.00 16.94 98 ASN A CA 1
ATOM 800 C C . ASN A 1 101 ? -9.845 -84.412 28.993 1.00 17.08 98 ASN A C 1
ATOM 801 O O . ASN A 1 101 ? -10.660 -83.548 28.660 1.00 16.67 98 ASN A O 1
ATOM 806 N N . ILE A 1 102 ? -9.976 -85.694 28.643 1.00 18.60 99 ILE A N 1
ATOM 807 C CA . ILE A 1 102 ? -11.145 -86.124 27.878 1.00 16.26 99 ILE A CA 1
ATOM 808 C C . ILE A 1 102 ? -12.426 -85.786 28.634 1.00 17.38 99 ILE A C 1
ATOM 809 O O . ILE A 1 102 ? -13.439 -85.406 28.033 1.00 19.04 99 ILE A O 1
ATOM 814 N N . ARG A 1 103 ? -12.393 -85.885 29.966 1.00 19.90 100 ARG A N 1
ATOM 815 C CA . ARG A 1 103 ? -13.563 -85.512 30.756 1.00 19.70 100 ARG A CA 1
ATOM 816 C C . ARG A 1 103 ? -13.924 -84.044 30.551 1.00 23.52 100 ARG A C 1
ATOM 817 O O . ARG A 1 103 ? -15.108 -83.693 30.496 1.00 24.12 100 ARG A O 1
ATOM 825 N N . ASN A 1 104 ? -12.917 -83.174 30.412 1.00 19.68 101 ASN A N 1
ATOM 826 C CA . ASN A 1 104 ? -13.185 -81.760 30.161 1.00 20.73 101 ASN A CA 1
ATOM 827 C C . ASN A 1 104 ? -13.756 -81.539 28.767 1.00 17.09 101 ASN A C 1
ATOM 828 O O . ASN A 1 104 ? -14.642 -80.695 28.581 1.00 20.02 101 ASN A O 1
ATOM 833 N N . TRP A 1 105 ? -13.246 -82.268 27.768 1.00 16.05 102 TRP A N 1
ATOM 834 C CA . TRP A 1 105 ? -13.779 -82.129 26.415 1.00 16.34 102 TRP A CA 1
ATOM 835 C C . TRP A 1 105 ? -15.220 -82.623 26.340 1.00 18.93 102 TRP A C 1
ATOM 836 O O . TRP A 1 105 ? -16.048 -82.035 25.632 1.00 17.24 102 TRP A O 1
ATOM 847 N N . ILE A 1 106 ? -15.539 -83.697 27.071 1.00 17.38 103 ILE A N 1
ATOM 848 C CA . ILE A 1 106 ? -16.917 -84.170 27.159 1.00 16.27 103 ILE A CA 1
ATOM 849 C C . ILE A 1 106 ? -17.821 -83.070 27.718 1.00 19.24 103 ILE A C 1
ATOM 850 O O . ILE A 1 106 ? -18.932 -82.849 27.224 1.00 18.84 103 ILE A O 1
ATOM 855 N N . ARG A 1 107 ? -17.339 -82.357 28.738 1.00 19.65 104 ARG A N 1
ATOM 856 C CA . ARG A 1 107 ? -18.122 -81.264 29.312 1.00 21.49 104 ARG A CA 1
ATOM 857 C C . ARG A 1 107 ? -18.318 -80.139 28.306 1.00 21.65 104 ARG A C 1
ATOM 858 O O . ARG A 1 107 ? -19.386 -79.516 28.259 1.00 23.79 104 ARG A O 1
ATOM 866 N N . ASN A 1 108 ? -17.301 -79.860 27.489 1.00 17.80 105 ASN A N 1
ATOM 867 C CA A ASN A 1 108 ? -17.442 -78.824 26.475 0.51 20.35 105 ASN A CA 1
ATOM 868 C CA B ASN A 1 108 ? -17.342 -78.824 26.475 0.49 20.25 105 ASN A CA 1
ATOM 869 C C . ASN A 1 108 ? -18.451 -79.222 25.408 1.00 20.32 105 ASN A C 1
ATOM 870 O O . ASN A 1 108 ? -19.158 -78.360 24.875 1.00 18.87 105 ASN A O 1
ATOM 879 N N . ILE A 1 109 ? -18.533 -80.514 25.086 1.00 14.76 106 ILE A N 1
ATOM 880 C CA . ILE A 1 109 ? -19.555 -80.981 24.152 1.00 16.66 106 ILE A CA 1
ATOM 881 C C . ILE A 1 109 ? -20.943 -80.749 24.735 1.00 19.90 106 ILE A C 1
ATOM 882 O O . ILE A 1 109 ? -21.851 -80.262 24.052 1.00 19.88 106 ILE A O 1
ATOM 887 N N . GLU A 1 110 ? -21.123 -81.090 26.013 1.00 20.90 107 GLU A N 1
ATOM 888 C CA . GLU A 1 110 ? -22.420 -80.902 26.655 1.00 20.71 107 GLU A CA 1
ATOM 889 C C . GLU A 1 110 ? -22.836 -79.438 26.658 1.00 23.46 107 GLU A C 1
ATOM 890 O O . GLU A 1 110 ? -24.026 -79.131 26.539 1.00 27.83 107 GLU A O 1
ATOM 896 N N . GLU A 1 111 ? -21.874 -78.523 26.767 1.00 21.18 108 GLU A N 1
ATOM 897 C CA . GLU A 1 111 ? -22.205 -77.106 26.846 1.00 21.89 108 GLU A CA 1
ATOM 898 C C . GLU A 1 111 ? -22.484 -76.488 25.482 1.00 26.75 108 GLU A C 1
ATOM 899 O O . GLU A 1 111 ? -23.340 -75.603 25.378 1.00 30.98 108 GLU A O 1
ATOM 905 N N . HIS A 1 112 ? -21.787 -76.926 24.427 1.00 23.98 109 HIS A N 1
ATOM 906 C CA . HIS A 1 112 ? -21.816 -76.218 23.155 1.00 19.97 109 HIS A CA 1
ATOM 907 C C . HIS A 1 112 ? -22.403 -77.002 21.989 1.00 22.09 109 HIS A C 1
ATOM 908 O O . HIS A 1 112 ? -22.797 -76.380 20.998 1.00 24.81 109 HIS A O 1
ATOM 915 N N . ALA A 1 113 ? -22.464 -78.326 22.063 1.00 18.84 110 ALA A N 1
ATOM 916 C CA . ALA A 1 113 ? -22.936 -79.143 20.954 1.00 21.32 110 ALA A CA 1
ATOM 917 C C . ALA A 1 113 ? -24.412 -79.486 21.125 1.00 23.57 110 ALA A C 1
ATOM 918 O O . ALA A 1 113 ? -25.020 -79.238 22.168 1.00 28.32 110 ALA A O 1
ATOM 920 N N . SER A 1 114 ? -24.988 -80.065 20.076 1.00 22.42 111 SER A N 1
ATOM 921 C CA . SER A 1 114 ? -26.354 -80.560 20.155 1.00 24.62 111 SER A CA 1
ATOM 922 C C . SER A 1 114 ? -26.445 -81.706 21.154 1.00 28.47 111 SER A C 1
ATOM 923 O O . SER A 1 114 ? -25.493 -82.468 21.348 1.00 25.80 111 SER A O 1
ATOM 926 N N . ALA A 1 115 ? -27.617 -81.828 21.785 1.00 26.81 112 ALA A N 1
ATOM 927 C CA . ALA A 1 115 ? -27.803 -82.843 22.816 1.00 31.56 112 ALA A CA 1
ATOM 928 C C . ALA A 1 115 ? -27.623 -84.256 22.273 1.00 30.99 112 ALA A C 1
ATOM 929 O O . ALA A 1 115 ? -27.176 -85.146 23.005 1.00 32.72 112 ALA A O 1
ATOM 931 N N . ASP A 1 116 ? -27.952 -84.485 21.002 1.00 30.52 113 ASP A N 1
ATOM 932 C CA . ASP A 1 116 ? -27.967 -85.828 20.436 1.00 30.71 113 ASP A CA 1
ATOM 933 C C . ASP A 1 116 ? -26.768 -86.110 19.533 1.00 24.23 113 ASP A C 1
ATOM 934 O O . ASP A 1 116 ? -26.812 -87.056 18.740 1.00 24.76 113 ASP A O 1
ATOM 939 N N . VAL A 1 117 ? -25.695 -85.322 19.644 1.00 20.87 114 VAL A N 1
ATOM 940 C CA . VAL A 1 117 ? -24.567 -85.483 18.733 1.00 17.29 114 VAL A CA 1
ATOM 941 C C . VAL A 1 117 ? -23.910 -86.842 18.953 1.00 18.16 114 VAL A C 1
ATOM 942 O O . VAL A 1 117 ? -23.848 -87.354 20.079 1.00 20.00 114 VAL A O 1
ATOM 946 N N . GLU A 1 118 ? -23.447 -87.452 17.863 1.00 14.94 115 GLU A N 1
ATOM 947 C CA . GLU A 1 118 ? -22.728 -88.720 17.946 1.00 12.52 115 GLU A CA 1
ATOM 948 C C . GLU A 1 118 ? -21.289 -88.467 18.377 1.00 15.21 115 GLU A C 1
ATOM 949 O O . GLU A 1 118 ? -20.660 -87.509 17.931 1.00 17.40 115 GLU A O 1
ATOM 955 N N . LYS A 1 119 ? -20.767 -89.306 19.260 1.00 15.94 116 LYS A N 1
ATOM 956 C CA . LYS A 1 119 ? -19.450 -89.135 19.800 1.00 15.97 116 LYS A CA 1
ATOM 957 C C . LYS A 1 119 ? -18.604 -90.410 19.750 1.00 19.56 116 LYS A C 1
ATOM 958 O O . LYS A 1 119 ? -19.098 -91.451 19.779 1.00 19.69 116 LYS A O 1
ATOM 964 N N . MET A 1 120 ? -17.318 -90.243 19.643 1.00 12.15 117 MET A N 1
ATOM 965 C CA . MET A 1 120 ? -16.388 -91.362 19.629 1.00 10.20 117 MET A CA 1
ATOM 966 C C . MET A 1 120 ? -15.064 -90.883 20.205 1.00 14.11 117 MET A C 1
ATOM 967 O O . MET A 1 120 ? -14.617 -89.774 19.896 1.00 15.69 117 MET A O 1
ATOM 972 N N . ILE A 1 121 ? -14.456 -91.704 21.058 1.00 11.83 118 ILE A N 1
ATOM 973 C CA . ILE A 1 121 ? -13.163 -91.396 21.660 1.00 11.70 118 ILE A CA 1
ATOM 974 C C . ILE A 1 121 ? -12.085 -92.157 20.902 1.00 13.72 118 ILE A C 1
ATOM 975 O O . ILE A 1 121 ? -12.187 -93.378 20.718 1.00 13.05 118 ILE A O 1
ATOM 980 N N . LEU A 1 122 ? -11.050 -91.442 20.465 1.00 9.42 119 LEU A N 1
ATOM 981 C CA . LEU A 1 122 ? -9.911 -92.038 19.777 1.00 9.55 119 LEU A CA 1
ATOM 982 C C . LEU A 1 122 ? -8.679 -91.929 20.664 1.00 11.56 119 LEU A C 1
ATOM 983 O O . LEU A 1 122 ? -8.285 -90.823 21.048 1.00 13.25 119 LEU A O 1
ATOM 988 N N . GLY A 1 123 ? -8.087 -93.072 21.000 1.00 12.39 120 GLY A N 1
ATOM 989 C CA . GLY A 1 123 ? -6.773 -93.080 21.610 1.00 11.28 120 GLY A CA 1
ATOM 990 C C . GLY A 1 123 ? -5.718 -93.183 20.530 1.00 13.15 120 GLY A C 1
ATOM 991 O O . GLY A 1 123 ? -5.453 -94.279 20.025 1.00 13.83 120 GLY A O 1
ATOM 992 N N . ASN A 1 124 ? -5.119 -92.054 20.159 1.00 10.79 121 ASN A N 1
ATOM 993 C CA . ASN A 1 124 ? -4.233 -92.000 19.008 1.00 10.13 121 ASN A CA 1
ATOM 994 C C . ASN A 1 124 ? -2.785 -92.302 19.405 1.00 15.01 121 ASN A C 1
ATOM 995 O O . ASN A 1 124 ? -2.417 -92.291 20.583 1.00 15.04 121 ASN A O 1
ATOM 1000 N N . LYS A 1 125 ? -1.969 -92.575 18.379 1.00 12.07 122 LYS A N 1
ATOM 1001 C CA . LYS A 1 125 ? -0.552 -92.946 18.491 1.00 14.06 122 LYS A CA 1
ATOM 1002 C C . LYS A 1 125 ? -0.374 -94.364 19.039 1.00 12.98 122 LYS A C 1
ATOM 1003 O O . LYS A 1 125 ? 0.585 -94.643 19.754 1.00 16.01 122 LYS A O 1
ATOM 1009 N N . CYS A 1 126 ? -1.274 -95.284 18.669 1.00 12.71 123 CYS A N 1
ATOM 1010 C CA . CYS A 1 126 ? -1.167 -96.654 19.180 1.00 14.51 123 CYS A CA 1
ATOM 1011 C C . CYS A 1 126 ? -0.043 -97.452 18.522 1.00 19.28 123 CYS A C 1
ATOM 1012 O O . CYS A 1 126 ? 0.129 -98.633 18.842 1.00 22.97 123 CYS A O 1
ATOM 1015 N N . ASP A 1 127 ? 0.720 -96.835 17.622 1.00 17.06 124 ASP A N 1
ATOM 1016 C CA . ASP A 1 127 ? 1.915 -97.440 17.051 1.00 17.59 124 ASP A CA 1
ATOM 1017 C C . ASP A 1 127 ? 3.101 -97.402 18.000 1.00 21.76 124 ASP A C 1
ATOM 1018 O O . ASP A 1 127 ? 4.052 -98.169 17.814 1.00 26.07 124 ASP A O 1
ATOM 1023 N N . VAL A 1 128 ? 3.082 -96.508 18.984 1.00 21.51 125 VAL A N 1
ATOM 1024 C CA . VAL A 1 128 ? 4.223 -96.307 19.869 1.00 31.49 125 VAL A CA 1
ATOM 1025 C C . VAL A 1 128 ? 3.838 -96.821 21.249 1.00 42.95 125 VAL A C 1
ATOM 1026 O O . VAL A 1 128 ? 3.313 -96.080 22.090 1.00 41.90 125 VAL A O 1
ATOM 1030 N N . ASN A 1 129 ? 4.067 -98.114 21.474 1.00 48.97 126 ASN A N 1
ATOM 1031 C CA . ASN A 1 129 ? 3.687 -98.737 22.732 1.00 52.68 126 ASN A CA 1
ATOM 1032 C C . ASN A 1 129 ? 4.804 -98.726 23.767 1.00 42.78 126 ASN A C 1
ATOM 1033 O O . ASN A 1 129 ? 4.523 -98.914 24.955 1.00 42.83 126 ASN A O 1
ATOM 1038 N N . ASP A 1 130 ? 6.055 -98.509 23.355 1.00 44.07 127 ASP A N 1
ATOM 1039 C CA . ASP A 1 130 ? 7.131 -98.367 24.332 1.00 41.39 127 ASP A CA 1
ATOM 1040 C C . ASP A 1 130 ? 6.899 -97.154 25.229 1.00 36.22 127 ASP A C 1
ATOM 1041 O O . ASP A 1 130 ? 7.073 -97.231 26.451 1.00 39.00 127 ASP A O 1
ATOM 1046 N N . LYS A 1 131 ? 6.482 -96.034 24.645 1.00 28.05 128 LYS A N 1
ATOM 1047 C CA . LYS A 1 131 ? 6.170 -94.827 25.395 1.00 26.62 128 LYS A CA 1
ATOM 1048 C C . LYS A 1 131 ? 4.704 -94.745 25.812 1.00 23.62 128 LYS A C 1
ATOM 1049 O O . LYS A 1 131 ? 4.257 -93.674 26.235 1.00 27.05 128 LYS A O 1
ATOM 1055 N N . ARG A 1 132 ? 3.952 -95.841 25.705 1.00 22.69 129 ARG A N 1
ATOM 1056 C CA . ARG A 1 132 ? 2.539 -95.820 26.071 1.00 24.24 129 ARG A CA 1
ATOM 1057 C C . ARG A 1 132 ? 2.365 -95.499 27.550 1.00 29.58 129 ARG A C 1
ATOM 1058 O O . ARG A 1 132 ? 2.969 -96.144 28.412 1.00 29.17 129 ARG A O 1
ATOM 1066 N N . GLN A 1 133 ? 1.532 -94.493 27.837 1.00 21.52 130 GLN A N 1
ATOM 1067 C CA . GLN A 1 133 ? 1.196 -94.110 29.201 1.00 25.00 130 GLN A CA 1
ATOM 1068 C C . GLN A 1 133 ? -0.209 -94.523 29.621 1.00 26.53 130 GLN A C 1
ATOM 1069 O O . GLN A 1 133 ? -0.467 -94.631 30.823 1.00 32.44 130 GLN A O 1
ATOM 1075 N N . VAL A 1 134 ? -1.115 -94.754 28.674 1.00 17.69 131 VAL A N 1
ATOM 1076 C CA . VAL A 1 134 ? -2.510 -95.070 28.963 1.00 16.22 131 VAL A CA 1
ATOM 1077 C C . VAL A 1 134 ? -2.817 -96.440 28.379 1.00 20.29 131 VAL A C 1
ATOM 1078 O O . VAL A 1 134 ? -2.747 -96.626 27.158 1.00 20.40 131 VAL A O 1
ATOM 1082 N N . SER A 1 135 ? -3.172 -97.389 29.242 1.00 19.34 132 SER A N 1
ATOM 1083 C CA . SER A 1 135 ? -3.515 -98.722 28.770 1.00 23.16 132 SER A CA 1
ATOM 1084 C C . SER A 1 135 ? -4.805 -98.692 27.960 1.00 22.38 132 SER A C 1
ATOM 1085 O O . SER A 1 135 ? -5.668 -97.832 28.153 1.00 21.19 132 SER A O 1
ATOM 1088 N N . LYS A 1 136 ? -4.929 -99.651 27.040 1.00 18.86 133 LYS A N 1
ATOM 1089 C CA . LYS A 1 136 ? -6.164 -99.771 26.272 1.00 18.43 133 LYS A CA 1
ATOM 1090 C C . LYS A 1 136 ? -7.347 -100.059 27.187 1.00 22.13 133 LYS A C 1
ATOM 1091 O O . LYS A 1 136 ? -8.458 -99.567 26.955 1.00 20.97 133 LYS A O 1
ATOM 1097 N N . GLU A 1 137 ? -7.121 -100.841 28.246 1.00 21.95 134 GLU A N 1
ATOM 1098 C CA . GLU A 1 137 ? -8.191 -101.150 29.190 1.00 21.56 134 GLU A CA 1
ATOM 1099 C C . GLU A 1 137 ? -8.731 -99.885 29.845 1.00 21.41 134 GLU A C 1
ATOM 1100 O O . GLU A 1 137 ? -9.948 -99.728 30.005 1.00 20.55 134 GLU A O 1
ATOM 1106 N N . ARG A 1 138 ? -7.844 -98.961 30.216 1.00 19.82 135 ARG A N 1
ATOM 1107 C CA . ARG A 1 138 ? -8.307 -97.724 30.834 1.00 16.87 135 ARG A CA 1
ATOM 1108 C C . ARG A 1 138 ? -9.095 -96.875 29.845 1.00 16.48 135 ARG A C 1
ATOM 1109 O O . ARG A 1 138 ? -10.099 -96.255 30.214 1.00 19.52 135 ARG A O 1
ATOM 1117 N N . GLY A 1 139 ? -8.663 -96.838 28.582 1.00 18.49 136 GLY A N 1
ATOM 1118 C CA . GLY A 1 139 ? -9.427 -96.120 27.575 1.00 18.34 136 GLY A CA 1
ATOM 1119 C C . GLY A 1 139 ? -10.797 -96.730 27.344 1.00 18.02 136 GLY A C 1
ATOM 1120 O O . GLY A 1 139 ? -11.793 -96.014 27.223 1.00 19.90 136 GLY A O 1
ATOM 1121 N N . GLU A 1 140 ? -10.863 -98.062 27.286 1.00 17.71 137 GLU A N 1
ATOM 1122 C CA . GLU A 1 140 ? -12.153 -98.726 27.126 1.00 22.07 137 GLU A CA 1
ATOM 1123 C C . GLU A 1 140 ? -13.068 -98.437 28.306 1.00 17.44 137 GLU A C 1
ATOM 1124 O O . GLU A 1 140 ? -14.273 -98.219 28.128 1.00 19.83 137 GLU A O 1
ATOM 1130 N N . LYS A 1 141 ? -12.512 -98.421 29.523 1.00 19.90 138 LYS A N 1
ATOM 1131 C CA . LYS A 1 141 ? -13.336 -98.212 30.710 1.00 19.23 138 LYS A CA 1
ATOM 1132 C C . LYS A 1 141 ? -13.904 -96.800 30.750 1.00 20.92 138 LYS A C 1
ATOM 1133 O O . LYS A 1 141 ? -15.079 -96.609 31.087 1.00 23.79 138 LYS A O 1
ATOM 1139 N N . LEU A 1 142 ? -13.087 -95.799 30.415 1.00 17.82 139 LEU A N 1
ATOM 1140 C CA . LEU A 1 142 ? -13.586 -94.428 30.372 1.00 23.34 139 LEU A CA 1
ATOM 1141 C C . LEU A 1 142 ? -14.724 -94.291 29.370 1.00 15.18 139 LEU A C 1
ATOM 1142 O O . LEU A 1 142 ? -15.758 -93.685 29.670 1.00 17.43 139 LEU A O 1
ATOM 1147 N N . ALA A 1 143 ? -14.560 -94.866 28.179 1.00 19.67 140 ALA A N 1
ATOM 1148 C CA . ALA A 1 143 ? -15.606 -94.768 27.170 1.00 19.88 140 ALA A CA 1
ATOM 1149 C C . ALA A 1 143 ? -16.870 -95.493 27.615 1.00 20.80 140 ALA A C 1
ATOM 1150 O O . ALA A 1 143 ? -17.984 -95.002 27.397 1.00 22.38 140 ALA A O 1
ATOM 1152 N N . LEU A 1 144 ? -16.716 -96.662 28.243 1.00 19.46 141 LEU A N 1
ATOM 1153 C CA . LEU A 1 144 ? -17.872 -97.375 28.776 1.00 23.26 141 LEU A CA 1
ATOM 1154 C C . LEU A 1 144 ? -18.605 -96.536 29.815 1.00 25.32 141 LEU A C 1
ATOM 1155 O O . LEU A 1 144 ? -19.841 -96.484 29.820 1.00 22.27 141 LEU A O 1
ATOM 1160 N N . ASP A 1 145 ? -17.857 -95.872 30.704 1.00 19.87 142 ASP A N 1
ATOM 1161 C CA . ASP A 1 145 ? -18.483 -95.065 31.750 1.00 19.42 142 ASP A CA 1
ATOM 1162 C C . ASP A 1 145 ? -19.337 -93.954 31.155 1.00 22.62 142 ASP A C 1
ATOM 1163 O O . ASP A 1 145 ? -20.386 -93.600 31.707 1.00 23.84 142 ASP A O 1
ATOM 1168 N N . TYR A 1 146 ? -18.903 -93.386 30.033 1.00 20.56 143 TYR A N 1
ATOM 1169 C CA . TYR A 1 146 ? -19.624 -92.299 29.391 1.00 26.14 143 TYR A CA 1
ATOM 1170 C C . TYR A 1 146 ? -20.557 -92.769 28.282 1.00 25.26 143 TYR A C 1
ATOM 1171 O O . TYR A 1 146 ? -21.233 -91.935 27.668 1.00 24.40 143 TYR A O 1
ATOM 1180 N N . GLY A 1 147 ? -20.622 -94.071 28.026 1.00 23.10 144 GLY A N 1
ATOM 1181 C CA . GLY A 1 147 ? -21.515 -94.608 27.012 1.00 25.46 144 GLY A CA 1
ATOM 1182 C C . GLY A 1 147 ? -21.144 -94.216 25.598 1.00 28.39 144 GLY A C 1
ATOM 1183 O O . GLY A 1 147 ? -22.033 -93.954 24.779 1.00 24.30 144 GLY A O 1
ATOM 1184 N N . ILE A 1 148 ? -19.850 -94.167 25.294 1.00 21.22 145 ILE A N 1
ATOM 1185 C CA . ILE A 1 148 ? -19.341 -93.678 24.019 1.00 21.07 145 ILE A CA 1
ATOM 1186 C C . ILE A 1 148 ? -18.449 -94.748 23.407 1.00 20.89 145 ILE A C 1
ATOM 1187 O O . ILE A 1 148 ? -17.719 -95.445 24.116 1.00 21.55 145 ILE A O 1
ATOM 1192 N N . LYS A 1 149 ? -18.510 -94.880 22.082 1.00 15.43 146 LYS A N 1
ATOM 1193 C CA . LYS A 1 149 ? -17.648 -95.821 21.380 1.00 14.79 146 LYS A CA 1
ATOM 1194 C C . LYS A 1 149 ? -16.179 -95.415 21.503 1.00 14.47 146 LYS A C 1
ATOM 1195 O O . LYS A 1 149 ? -15.845 -94.244 21.696 1.00 15.65 146 LYS A O 1
ATOM 1201 N N . PHE A 1 150 ? -15.297 -96.406 21.363 1.00 16.35 147 PHE A N 1
ATOM 1202 C CA . PHE A 1 150 ? -13.867 -96.221 21.585 1.00 15.29 147 PHE A CA 1
ATOM 1203 C C . PHE A 1 150 ? -13.065 -97.005 20.558 1.00 16.54 147 PHE A C 1
ATOM 1204 O O . PHE A 1 150 ? -13.396 -98.155 20.250 1.00 16.65 147 PHE A O 1
ATOM 1212 N N . MET A 1 151 ? -11.998 -96.385 20.048 1.00 12.28 148 MET A N 1
ATOM 1213 C CA . MET A 1 151 ? -10.995 -97.070 19.239 1.00 13.47 148 MET A CA 1
ATOM 1214 C C . MET A 1 151 ? -9.619 -96.484 19.517 1.00 13.66 148 MET A C 1
ATOM 1215 O O . MET A 1 151 ? -9.482 -95.289 19.793 1.00 14.92 148 MET A O 1
ATOM 1220 N N . GLU A 1 152 ? -8.595 -97.326 19.410 1.00 12.43 149 GLU A N 1
ATOM 1221 C CA . GLU A 1 152 ? -7.219 -96.851 19.373 1.00 13.93 149 GLU A CA 1
ATOM 1222 C C . GLU A 1 152 ? -6.790 -96.726 17.918 1.00 14.68 149 GLU A C 1
ATOM 1223 O O . GLU A 1 152 ? -7.038 -97.628 17.110 1.00 15.14 149 GLU A O 1
ATOM 1229 N N . THR A 1 153 ? -6.166 -95.600 17.586 1.00 14.00 150 THR A N 1
ATOM 1230 C CA . THR A 1 153 ? -5.845 -95.260 16.209 1.00 13.72 150 THR A CA 1
ATOM 1231 C C . THR A 1 153 ? -4.361 -94.947 16.086 1.00 13.73 150 THR A C 1
ATOM 1232 O O . THR A 1 153 ? -3.672 -94.685 17.076 1.00 13.20 150 THR A O 1
ATOM 1236 N N . SER A 1 154 ? -3.877 -94.960 14.849 1.00 12.12 151 SER A N 1
ATOM 1237 C CA . SER A 1 154 ? -2.548 -94.442 14.543 1.00 11.26 151 SER A CA 1
ATOM 1238 C C . SER A 1 154 ? -2.595 -93.787 13.173 1.00 12.97 151 SER A C 1
ATOM 1239 O O . SER A 1 154 ? -2.785 -94.474 12.167 1.00 13.56 151 SER A O 1
ATOM 1242 N N . ALA A 1 155 ? -2.418 -92.466 13.129 1.00 11.01 152 ALA A N 1
ATOM 1243 C CA . ALA A 1 155 ? -2.230 -91.804 11.841 1.00 10.73 152 ALA A CA 1
ATOM 1244 C C . ALA A 1 155 ? -0.932 -92.251 11.182 1.00 11.37 152 ALA A C 1
ATOM 1245 O O . ALA A 1 155 ? -0.865 -92.362 9.952 1.00 13.03 152 ALA A O 1
ATOM 1247 N N . LYS A 1 156 ? 0.098 -92.517 11.984 1.00 13.70 153 LYS A N 1
ATOM 1248 C CA . LYS A 1 156 ? 1.402 -92.886 11.440 1.00 13.67 153 LYS A CA 1
ATOM 1249 C C . LYS A 1 156 ? 1.362 -94.256 10.775 1.00 16.53 153 LYS A C 1
ATOM 1250 O O . LYS A 1 156 ? 1.800 -94.415 9.629 1.00 17.52 153 LYS A O 1
ATOM 1256 N N . ALA A 1 157 ? 0.843 -95.256 11.483 1.00 12.91 154 ALA A N 1
ATOM 1257 C CA . ALA A 1 157 ? 0.818 -96.633 11.004 1.00 15.69 154 ALA A CA 1
ATOM 1258 C C . ALA A 1 157 ? -0.455 -96.975 10.244 1.00 16.32 154 ALA A C 1
ATOM 1259 O O . ALA A 1 157 ? -0.589 -98.112 9.771 1.00 19.23 154 ALA A O 1
ATOM 1261 N N . ASN A 1 158 ? -1.382 -96.024 10.120 1.00 15.60 155 ASN A N 1
ATOM 1262 C CA . ASN A 1 158 ? -2.643 -96.210 9.405 1.00 16.36 155 ASN A CA 1
ATOM 1263 C C . ASN A 1 158 ? -3.465 -97.334 10.039 1.00 16.01 155 ASN A C 1
ATOM 1264 O O . ASN A 1 158 ? -3.841 -98.314 9.390 1.00 18.48 155 ASN A O 1
ATOM 1269 N N . ILE A 1 159 ? -3.739 -97.172 11.331 1.00 12.45 156 ILE A N 1
ATOM 1270 C CA . ILE A 1 159 ? -4.497 -98.145 12.108 1.00 11.15 156 ILE A CA 1
ATOM 1271 C C . ILE A 1 159 ? -5.817 -97.506 12.508 1.00 9.19 156 ILE A C 1
ATOM 1272 O O . ILE A 1 159 ? -5.835 -96.507 13.238 1.00 12.93 156 ILE A O 1
ATOM 1277 N N . ASN A 1 160 ? -6.917 -98.082 12.037 1.00 11.88 157 ASN A N 1
ATOM 1278 C CA . ASN A 1 160 ? -8.257 -97.743 12.493 1.00 9.66 157 ASN A CA 1
ATOM 1279 C C . ASN A 1 160 ? -8.689 -96.328 12.127 1.00 13.47 157 ASN A C 1
ATOM 1280 O O . ASN A 1 160 ? -9.690 -95.846 12.655 1.00 13.73 157 ASN A O 1
ATOM 1285 N N . VAL A 1 161 ? -7.983 -95.640 11.236 1.00 12.13 158 VAL A N 1
ATOM 1286 C CA . VAL A 1 161 ? -8.408 -94.288 10.881 1.00 11.54 158 VAL A CA 1
ATOM 1287 C C . VAL A 1 161 ? -9.662 -94.332 10.010 1.00 10.72 158 VAL A C 1
ATOM 1288 O O . VAL A 1 161 ? -10.659 -93.662 10.305 1.00 12.02 158 VAL A O 1
ATOM 1292 N N . GLU A 1 162 ? -9.649 -95.136 8.942 1.00 12.88 159 GLU A N 1
ATOM 1293 C CA . GLU A 1 162 ? -10.870 -95.298 8.150 1.00 11.59 159 GLU A CA 1
ATOM 1294 C C . GLU A 1 162 ? -11.986 -95.927 8.980 1.00 13.49 159 GLU A C 1
ATOM 1295 O O . GLU A 1 162 ? -13.143 -95.499 8.902 1.00 12.92 159 GLU A O 1
ATOM 1301 N N . ASN A 1 163 ? -11.654 -96.932 9.795 1.00 10.58 160 ASN A N 1
ATOM 1302 C CA . ASN A 1 163 ? -12.647 -97.569 10.660 1.00 10.50 160 ASN A CA 1
ATOM 1303 C C . ASN A 1 163 ? -13.365 -96.537 11.529 1.00 12.66 160 ASN A C 1
ATOM 1304 O O . ASN A 1 163 ? -14.598 -96.540 11.628 1.00 12.15 160 ASN A O 1
ATOM 1309 N N . ALA A 1 164 ? -12.604 -95.633 12.150 1.00 11.96 161 ALA A N 1
ATOM 1310 C CA . ALA A 1 164 ? -13.203 -94.615 13.015 1.00 13.05 161 ALA A CA 1
ATOM 1311 C C . ALA A 1 164 ? -14.201 -93.752 12.255 1.00 13.18 161 ALA A C 1
ATOM 1312 O O . ALA A 1 164 ? -15.343 -93.571 12.691 1.00 12.62 161 ALA A O 1
ATOM 1314 N N . PHE A 1 165 ? -13.778 -93.188 11.123 1.00 9.94 162 PHE A N 1
ATOM 1315 C CA . PHE A 1 165 ? -14.651 -92.268 10.402 1.00 11.55 162 PHE A CA 1
ATOM 1316 C C . PHE A 1 165 ? -15.826 -92.997 9.760 1.00 12.94 162 PHE A C 1
ATOM 1317 O O . PHE A 1 165 ? -16.955 -92.491 9.777 1.00 11.63 162 PHE A O 1
ATOM 1325 N N . PHE A 1 166 ? -15.585 -94.184 9.189 1.00 10.00 163 PHE A N 1
ATOM 1326 C CA . PHE A 1 166 ? -16.685 -94.955 8.612 1.00 11.41 163 PHE A CA 1
ATOM 1327 C C . PHE A 1 166 ? -17.720 -95.302 9.676 1.00 12.49 163 PHE A C 1
ATOM 1328 O O . PHE A 1 166 ? -18.928 -95.212 9.429 1.00 14.14 163 PHE A O 1
ATOM 1336 N N . THR A 1 167 ? -17.262 -95.724 10.858 1.00 11.18 164 THR A N 1
ATOM 1337 C CA . THR A 1 167 ? -18.180 -96.102 11.932 1.00 11.47 164 THR A CA 1
ATOM 1338 C C . THR A 1 167 ? -18.981 -94.897 12.417 1.00 13.41 164 THR A C 1
ATOM 1339 O O . THR A 1 167 ? -20.204 -94.978 12.585 1.00 15.16 164 THR A O 1
ATOM 1343 N N . LEU A 1 168 ? -18.310 -93.766 12.647 1.00 11.60 165 LEU A N 1
ATOM 1344 C CA . LEU A 1 168 ? -19.025 -92.569 13.076 1.00 11.36 165 LEU A CA 1
ATOM 1345 C C . LEU A 1 168 ? -20.086 -92.174 12.053 1.00 15.15 165 LEU A C 1
ATOM 1346 O O . LEU A 1 168 ? -21.237 -91.892 12.410 1.00 14.31 165 LEU A O 1
ATOM 1351 N N . ALA A 1 169 ? -19.720 -92.185 10.772 1.00 11.60 166 ALA A N 1
ATOM 1352 C CA . ALA A 1 169 ? -20.665 -91.830 9.718 1.00 11.72 166 ALA A CA 1
ATOM 1353 C C . ALA A 1 169 ? -21.826 -92.820 9.641 1.00 13.20 166 ALA A C 1
ATOM 1354 O O . ALA A 1 169 ? -22.975 -92.416 9.428 1.00 12.60 166 ALA A O 1
ATOM 1356 N N . ARG A 1 170 ? -21.554 -94.120 9.802 1.00 11.35 167 ARG A N 1
ATOM 1357 C CA . ARG A 1 170 ? -22.651 -95.087 9.804 1.00 11.66 167 ARG A CA 1
ATOM 1358 C C . ARG A 1 170 ? -23.595 -94.837 10.977 1.00 12.90 167 ARG A C 1
ATOM 1359 O O . ARG A 1 170 ? -24.816 -94.978 10.841 1.00 15.35 167 ARG A O 1
ATOM 1367 N N . ASP A 1 171 ? -23.052 -94.435 12.130 1.00 15.12 168 ASP A N 1
ATOM 1368 C CA . ASP A 1 171 ? -23.905 -94.156 13.281 1.00 14.14 168 ASP A CA 1
ATOM 1369 C C . ASP A 1 171 ? -24.777 -92.927 13.036 1.00 16.17 168 ASP A C 1
ATOM 1370 O O . ASP A 1 171 ? -25.961 -92.922 13.387 1.00 19.59 168 ASP A O 1
ATOM 1375 N N . ILE A 1 172 ? -24.220 -91.888 12.408 1.00 12.62 169 ILE A N 1
ATOM 1376 C CA . ILE A 1 172 ? -25.016 -90.711 12.066 1.00 14.01 169 ILE A CA 1
ATOM 1377 C C . ILE A 1 172 ? -26.114 -91.077 11.072 1.00 14.98 169 ILE A C 1
ATOM 1378 O O . ILE A 1 172 ? -27.271 -90.656 11.214 1.00 17.68 169 ILE A O 1
ATOM 1383 N N . LYS A 1 173 ? -25.775 -91.874 10.055 1.00 13.63 170 LYS A N 1
ATOM 1384 C CA . LYS A 1 173 ? -26.755 -92.196 9.019 1.00 16.00 170 LYS A CA 1
ATOM 1385 C C . LYS A 1 173 ? -27.900 -93.042 9.567 1.00 14.46 170 LYS A C 1
ATOM 1386 O O . LYS A 1 173 ? -29.062 -92.837 9.191 1.00 17.82 170 LYS A O 1
ATOM 1392 N N . ALA A 1 174 ? -27.595 -94.005 10.441 1.00 17.24 171 ALA A N 1
ATOM 1393 C CA . ALA A 1 174 ? -28.647 -94.856 10.987 1.00 21.88 171 ALA A CA 1
ATOM 1394 C C . ALA A 1 174 ? -29.661 -94.036 11.772 1.00 23.12 171 ALA A C 1
ATOM 1395 O O . ALA A 1 174 ? -30.866 -94.313 11.727 1.00 24.56 171 ALA A O 1
ATOM 1397 N N . LYS A 1 175 ? -29.193 -93.011 12.453 1.00 19.73 172 LYS A N 1
ATOM 1398 C CA . LYS A 1 175 ? -30.142 -92.175 13.232 1.00 23.10 172 LYS A CA 1
ATOM 1399 C C . LYS A 1 175 ? -30.978 -91.356 12.261 1.00 23.59 172 LYS A C 1
ATOM 1400 O O . LYS A 1 175 ? -32.133 -91.252 12.464 1.00 24.21 172 LYS A O 1
ATOM 1406 N N . MET A 1 176 ? -30.352 -90.807 11.227 1.00 22.54 173 MET A N 1
ATOM 1407 C CA . MET A 1 176 ? -31.133 -89.990 10.272 1.00 24.99 173 MET A CA 1
ATOM 1408 C C . MET A 1 176 ? -32.191 -90.878 9.628 1.00 28.33 173 MET A C 1
ATOM 1409 O O . MET A 1 176 ? -33.304 -90.452 9.460 1.00 32.79 173 MET A O 1
ATOM 1414 N N . ASP A 1 177 ? -31.803 -92.110 9.285 1.00 27.05 174 ASP A N 1
ATOM 1415 C CA . ASP A 1 177 ? -32.732 -93.082 8.646 1.00 28.76 174 ASP A CA 1
ATOM 1416 C C . ASP A 1 177 ? -33.797 -93.510 9.662 1.00 31.99 174 ASP A C 1
ATOM 1417 O O . ASP A 1 177 ? -34.906 -93.883 9.233 1.00 42.17 174 ASP A O 1
ATOM 1422 N N . LYS A 1 178 ? -33.463 -93.452 10.956 1.00 36.70 175 LYS A N 1
ATOM 1423 C CA . LYS A 1 178 ? -34.411 -93.842 12.034 1.00 42.34 175 LYS A CA 1
ATOM 1424 C C . LYS A 1 178 ? -35.575 -92.844 12.071 1.00 44.79 175 LYS A C 1
ATOM 1425 O O . LYS A 1 178 ? -36.711 -93.272 12.352 1.00 47.71 175 LYS A O 1
ATOM 1431 N N . LYS A 1 179 ? -35.291 -91.566 11.796 1.00 45.22 176 LYS A N 1
ATOM 1432 C CA . LYS A 1 179 ? -36.335 -90.507 11.802 1.00 47.29 176 LYS A CA 1
ATOM 1433 C C . LYS A 1 179 ? -36.930 -90.374 10.395 1.00 53.45 176 LYS A C 1
ATOM 1434 O O . LYS A 1 179 ? -37.881 -89.584 10.231 1.00 59.73 176 LYS A O 1
ATOM 1440 N N . LEU A 1 180 ? -36.381 -91.122 9.431 1.00 58.85 177 LEU A N 1
ATOM 1441 C CA . LEU A 1 180 ? -36.856 -91.094 8.020 1.00 62.48 177 LEU A CA 1
ATOM 1442 C C . LEU A 1 180 ? -36.964 -89.640 7.546 1.00 74.44 177 LEU A C 1
ATOM 1443 O O . LEU A 1 180 ? -36.534 -89.381 6.404 1.00 81.12 177 LEU A O 1
ATOM 1448 N N . THR B 1 7 ? -8.495 -62.422 -21.654 1.00 67.31 4 THR B N 1
ATOM 1449 C CA . THR B 1 7 ? -7.360 -62.210 -20.726 1.00 61.22 4 THR B CA 1
ATOM 1450 C C . THR B 1 7 ? -6.934 -60.752 -20.833 1.00 60.97 4 THR B C 1
ATOM 1451 O O . THR B 1 7 ? -7.795 -59.875 -20.908 1.00 62.58 4 THR B O 1
ATOM 1455 N N . TYR B 1 8 ? -5.638 -60.517 -20.888 1.00 50.36 5 TYR B N 1
ATOM 1456 C CA . TYR B 1 8 ? -5.234 -59.109 -20.877 1.00 40.58 5 TYR B CA 1
ATOM 1457 C C . TYR B 1 8 ? -3.872 -58.975 -21.511 1.00 37.07 5 TYR B C 1
ATOM 1458 O O . TYR B 1 8 ? -3.176 -59.949 -21.707 1.00 39.87 5 TYR B O 1
ATOM 1467 N N . ASP B 1 9 ? -3.557 -57.735 -21.776 1.00 31.39 6 ASP B N 1
ATOM 1468 C CA . ASP B 1 9 ? -2.264 -57.359 -22.331 1.00 37.37 6 ASP B CA 1
ATOM 1469 C C . ASP B 1 9 ? -1.300 -56.838 -21.273 1.00 41.00 6 ASP B C 1
ATOM 1470 O O . ASP B 1 9 ? -0.099 -57.109 -21.351 1.00 43.58 6 ASP B O 1
ATOM 1475 N N . TYR B 1 10 ? -1.800 -56.092 -20.287 1.00 35.67 7 TYR B N 1
ATOM 1476 C CA . TYR B 1 10 ? -0.989 -55.581 -19.192 1.00 24.93 7 TYR B CA 1
ATOM 1477 C C . TYR B 1 10 ? -1.662 -55.891 -17.863 1.00 28.49 7 TYR B C 1
ATOM 1478 O O . TYR B 1 10 ? -2.892 -55.942 -17.766 1.00 24.77 7 TYR B O 1
ATOM 1487 N N . LEU B 1 11 ? -0.838 -56.089 -16.836 1.00 27.37 8 LEU B N 1
ATOM 1488 C CA . LEU B 1 11 ? -1.294 -56.218 -15.457 1.00 17.21 8 LEU B CA 1
ATOM 1489 C C . LEU B 1 11 ? -0.728 -55.048 -14.664 1.00 22.25 8 LEU B C 1
ATOM 1490 O O . LEU B 1 11 ? 0.495 -54.924 -14.529 1.00 20.18 8 LEU B O 1
ATOM 1495 N N . PHE B 1 12 ? -1.609 -54.182 -14.161 1.00 16.83 9 PHE B N 1
ATOM 1496 C CA . PHE B 1 12 ? -1.217 -53.024 -13.361 1.00 16.24 9 PHE B CA 1
ATOM 1497 C C . PHE B 1 12 ? -1.557 -53.294 -11.900 1.00 13.32 9 PHE B C 1
ATOM 1498 O O . PHE B 1 12 ? -2.728 -53.491 -11.559 1.00 16.13 9 PHE B O 1
ATOM 1506 N N . LYS B 1 13 ? -0.546 -53.265 -11.036 1.00 14.64 10 LYS B N 1
ATOM 1507 C CA . LYS B 1 13 ? -0.758 -53.414 -9.600 1.00 12.31 10 LYS B CA 1
ATOM 1508 C C . LYS B 1 13 ? -0.957 -52.035 -8.980 1.00 13.72 10 LYS B C 1
ATOM 1509 O O . LYS B 1 13 ? -0.071 -51.179 -9.060 1.00 15.54 10 LYS B O 1
ATOM 1515 N N . LEU B 1 14 ? -2.124 -51.815 -8.382 1.00 10.72 11 LEU B N 1
ATOM 1516 C CA . LEU B 1 14 ? -2.446 -50.551 -7.736 1.00 10.46 11 LEU B CA 1
ATOM 1517 C C . LEU B 1 14 ? -2.585 -50.755 -6.234 1.00 11.09 11 LEU B C 1
ATOM 1518 O O . LEU B 1 14 ? -2.862 -51.859 -5.755 1.00 14.85 11 LEU B O 1
ATOM 1523 N N . LEU B 1 15 ? -2.399 -49.664 -5.494 1.00 10.01 12 LEU B N 1
ATOM 1524 C CA . LEU B 1 15 ? -2.414 -49.686 -4.040 1.00 11.45 12 LEU B CA 1
ATOM 1525 C C . LEU B 1 15 ? -3.184 -48.474 -3.538 1.00 12.88 12 LEU B C 1
ATOM 1526 O O . LEU B 1 15 ? -2.968 -47.362 -4.028 1.00 13.42 12 LEU B O 1
ATOM 1531 N N . LEU B 1 16 ? -4.087 -48.688 -2.583 1.00 11.37 13 LEU B N 1
ATOM 1532 C CA . LEU B 1 16 ? -4.786 -47.602 -1.900 1.00 10.71 13 LEU B CA 1
ATOM 1533 C C . LEU B 1 16 ? -4.223 -47.478 -0.490 1.00 9.98 13 LEU B C 1
ATOM 1534 O O . LEU B 1 16 ? -4.233 -48.454 0.270 1.00 11.61 13 LEU B O 1
ATOM 1539 N N . ILE B 1 17 ? -3.741 -46.282 -0.133 1.00 9.89 14 ILE B N 1
ATOM 1540 C CA . ILE B 1 17 ? -3.215 -46.037 1.205 1.00 10.65 14 ILE B CA 1
ATOM 1541 C C . ILE B 1 17 ? -3.851 -44.773 1.783 1.00 13.08 14 ILE B C 1
ATOM 1542 O O . ILE B 1 17 ? -4.386 -43.929 1.060 1.00 12.16 14 ILE B O 1
ATOM 1547 N N . GLY B 1 18 ? -3.803 -44.671 3.101 1.00 9.84 15 GLY B N 1
ATOM 1548 C CA . GLY B 1 18 ? -4.342 -43.528 3.822 1.00 9.37 15 GLY B CA 1
ATOM 1549 C C . GLY B 1 18 ? -4.867 -43.949 5.177 1.00 12.52 15 GLY B C 1
ATOM 1550 O O . GLY B 1 18 ? -4.989 -45.132 5.485 1.00 11.58 15 GLY B O 1
ATOM 1551 N N . ASP B 1 19 ? -5.203 -42.947 5.993 1.00 10.82 16 ASP B N 1
ATOM 1552 C CA . ASP B 1 19 ? -5.645 -43.201 7.363 1.00 9.49 16 ASP B CA 1
ATOM 1553 C C . ASP B 1 19 ? -6.878 -44.104 7.389 1.00 10.87 16 ASP B C 1
ATOM 1554 O O . ASP B 1 19 ? -7.675 -44.135 6.448 1.00 12.21 16 ASP B O 1
ATOM 1559 N N . SER B 1 20 ? -7.030 -44.846 8.487 1.00 12.95 17 SER B N 1
ATOM 1560 C CA . SER B 1 20 ? -8.243 -45.629 8.690 1.00 10.99 17 SER B CA 1
ATOM 1561 C C . SER B 1 20 ? -9.460 -44.711 8.681 1.00 9.82 17 SER B C 1
ATOM 1562 O O . SER B 1 20 ? -9.441 -43.619 9.256 1.00 14.39 17 SER B O 1
ATOM 1565 N N . GLY B 1 21 ? -10.509 -45.141 7.983 1.00 11.44 18 GLY B N 1
ATOM 1566 C CA . GLY B 1 21 ? -11.766 -44.435 7.967 1.00 10.46 18 GLY B CA 1
ATOM 1567 C C . GLY B 1 21 ? -11.929 -43.415 6.862 1.00 9.83 18 GLY B C 1
ATOM 1568 O O . GLY B 1 21 ? -12.990 -42.779 6.785 1.00 12.88 18 GLY B O 1
ATOM 1569 N N . VAL B 1 22 ? -10.923 -43.233 6.000 1.00 9.89 19 VAL B N 1
ATOM 1570 C CA . VAL B 1 22 ? -11.033 -42.190 4.983 1.00 9.00 19 VAL B CA 1
ATOM 1571 C C . VAL B 1 22 ? -11.896 -42.623 3.806 1.00 11.18 19 VAL B C 1
ATOM 1572 O O . VAL B 1 22 ? -12.378 -41.764 3.055 1.00 8.92 19 VAL B O 1
ATOM 1576 N N . GLY B 1 23 ? -12.095 -43.929 3.616 1.00 10.72 20 GLY B N 1
ATOM 1577 C CA . GLY B 1 23 ? -12.949 -44.432 2.558 1.00 9.06 20 GLY B CA 1
ATOM 1578 C C . GLY B 1 23 ? -12.257 -45.255 1.486 1.00 11.43 20 GLY B C 1
ATOM 1579 O O . GLY B 1 23 ? -12.796 -45.397 0.387 1.00 8.90 20 GLY B O 1
ATOM 1580 N N . LYS B 1 24 ? -11.079 -45.816 1.783 1.00 9.09 21 LYS B N 1
ATOM 1581 C CA . LYS B 1 24 ? -10.349 -46.582 0.772 1.00 8.92 21 LYS B CA 1
ATOM 1582 C C . LYS B 1 24 ? -11.168 -47.767 0.268 1.00 9.91 21 LYS B C 1
ATOM 1583 O O . LYS B 1 24 ? -11.312 -47.973 -0.945 1.00 11.02 21 LYS B O 1
ATOM 1589 N N . THR B 1 25 ? -11.716 -48.557 1.190 1.00 10.59 22 THR B N 1
ATOM 1590 C CA . THR B 1 25 ? -12.485 -49.732 0.799 1.00 9.00 22 THR B CA 1
ATOM 1591 C C . THR B 1 25 ? -13.761 -49.341 0.061 1.00 8.96 22 THR B C 1
ATOM 1592 O O . THR B 1 25 ? -14.156 -50.005 -0.903 1.00 11.60 22 THR B O 1
ATOM 1596 N N . CYS B 1 26 ? -14.398 -48.243 0.471 1.00 9.66 23 CYS B N 1
ATOM 1597 C CA . CYS B 1 26 ? -15.626 -47.837 -0.203 1.00 9.85 23 CYS B CA 1
ATOM 1598 C C . CYS B 1 26 ? -15.336 -47.274 -1.590 1.00 8.98 23 CYS B C 1
ATOM 1599 O O . CYS B 1 26 ? -16.123 -47.475 -2.524 1.00 10.54 23 CYS B O 1
ATOM 1602 N N . VAL B 1 27 ? -14.209 -46.577 -1.754 1.00 10.14 24 VAL B N 1
ATOM 1603 C CA . VAL B 1 27 ? -13.817 -46.139 -3.090 1.00 11.94 24 VAL B CA 1
ATOM 1604 C C . VAL B 1 27 ? -13.626 -47.350 -3.997 1.00 12.44 24 VAL B C 1
ATOM 1605 O O . VAL B 1 27 ? -14.130 -47.388 -5.126 1.00 11.26 24 VAL B O 1
ATOM 1609 N N . LEU B 1 28 ? -12.952 -48.385 -3.494 1.00 11.32 25 LEU B N 1
ATOM 1610 C CA . LEU B 1 28 ? -12.756 -49.595 -4.288 1.00 12.55 25 LEU B CA 1
ATOM 1611 C C . LEU B 1 28 ? -14.073 -50.335 -4.537 1.00 12.63 25 LEU B C 1
ATOM 1612 O O . LEU B 1 28 ? -14.292 -50.866 -5.632 1.00 13.32 25 LEU B O 1
ATOM 1617 N N . PHE B 1 29 ? -14.956 -50.394 -3.533 1.00 10.58 26 PHE B N 1
ATOM 1618 C CA . PHE B 1 29 ? -16.264 -51.030 -3.714 1.00 11.13 26 PHE B CA 1
ATOM 1619 C C . PHE B 1 29 ? -17.090 -50.312 -4.780 1.00 12.57 26 PHE B C 1
ATOM 1620 O O . PHE B 1 29 ? -17.787 -50.952 -5.574 1.00 13.80 26 PHE B O 1
ATOM 1628 N N . ARG B 1 30 ? -17.024 -48.979 -4.820 1.00 12.40 27 ARG B N 1
ATOM 1629 C CA . ARG B 1 30 ? -17.714 -48.253 -5.879 1.00 9.96 27 ARG B CA 1
ATOM 1630 C C . ARG B 1 30 ? -17.130 -48.602 -7.244 1.00 12.16 27 ARG B C 1
ATOM 1631 O O . ARG B 1 30 ? -17.870 -48.805 -8.214 1.00 14.04 27 ARG B O 1
ATOM 1639 N N . PHE B 1 31 ? -15.802 -48.717 -7.328 1.00 12.98 28 PHE B N 1
ATOM 1640 C CA . PHE B 1 31 ? -15.162 -49.005 -8.610 1.00 13.26 28 PHE B CA 1
ATOM 1641 C C . PHE B 1 31 ? -15.472 -50.422 -9.083 1.00 13.11 28 PHE B C 1
ATOM 1642 O O . PHE B 1 31 ? -15.701 -50.647 -10.276 1.00 15.77 28 PHE B O 1
ATOM 1650 N N . SER B 1 32 ? -15.490 -51.389 -8.171 1.00 13.23 29 SER B N 1
ATOM 1651 C CA . SER B 1 32 ? -15.632 -52.778 -8.600 1.00 16.31 29 SER B CA 1
ATOM 1652 C C . SER B 1 32 ? -17.082 -53.251 -8.656 1.00 22.02 29 SER B C 1
ATOM 1653 O O . SER B 1 32 ? -17.410 -54.104 -9.489 1.00 24.34 29 SER B O 1
ATOM 1656 N N . GLU B 1 33 ? -17.970 -52.710 -7.820 1.00 16.60 30 GLU B N 1
ATOM 1657 C CA . GLU B 1 33 ? -19.355 -53.165 -7.772 1.00 20.55 30 GLU B CA 1
ATOM 1658 C C . GLU B 1 33 ? -20.384 -52.078 -8.060 1.00 21.56 30 GLU B C 1
ATOM 1659 O O . GLU B 1 33 ? -21.584 -52.383 -8.106 1.00 23.11 30 GLU B O 1
ATOM 1665 N N . ASP B 1 34 ? -19.963 -50.827 -8.248 1.00 19.20 31 ASP B N 1
ATOM 1666 C CA . ASP B 1 34 ? -20.878 -49.706 -8.476 1.00 18.34 31 ASP B CA 1
ATOM 1667 C C . ASP B 1 34 ? -21.953 -49.636 -7.393 1.00 19.37 31 ASP B C 1
ATOM 1668 O O . ASP B 1 34 ? -23.152 -49.567 -7.673 1.00 20.12 31 ASP B O 1
ATOM 1673 N N . ALA B 1 35 ? -21.514 -49.649 -6.138 1.00 16.31 32 ALA B N 1
ATOM 1674 C CA . ALA B 1 35 ? -22.433 -49.581 -5.011 1.00 19.37 32 ALA B CA 1
ATOM 1675 C C . ALA B 1 35 ? -21.727 -48.932 -3.829 1.00 14.98 32 ALA B C 1
ATOM 1676 O O . ALA B 1 35 ? -20.507 -48.775 -3.822 1.00 15.43 32 ALA B O 1
ATOM 1678 N N . PHE B 1 36 ? -22.517 -48.549 -2.826 1.00 15.48 33 PHE B N 1
ATOM 1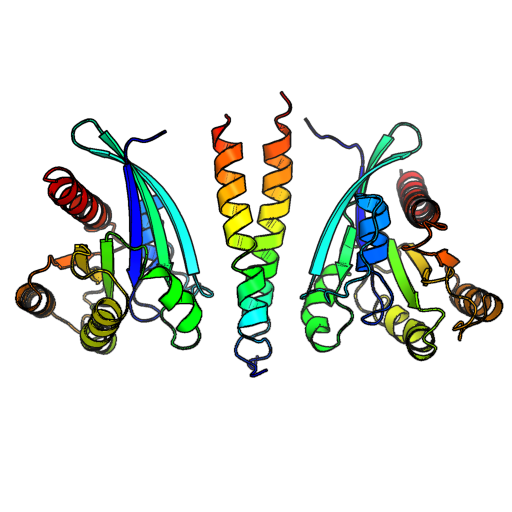679 C CA . PHE B 1 36 ? -21.994 -47.917 -1.622 1.00 14.40 33 PHE B CA 1
ATOM 1680 C C . PHE B 1 36 ? -22.859 -48.305 -0.432 1.00 17.76 33 PHE B C 1
ATOM 1681 O O . PHE B 1 36 ? -24.088 -48.350 -0.541 1.00 17.57 33 PHE B O 1
ATOM 1689 N N . ASN B 1 37 ? -22.212 -48.545 0.708 1.00 14.07 34 ASN B N 1
ATOM 1690 C CA . ASN B 1 37 ? -22.912 -48.781 1.962 1.00 18.85 34 ASN B CA 1
ATOM 1691 C C . ASN B 1 37 ? -22.232 -47.988 3.069 1.00 19.34 34 ASN B C 1
ATOM 1692 O O . ASN B 1 37 ? -21.002 -47.888 3.102 1.00 16.43 34 ASN B O 1
ATOM 1697 N N . SER B 1 38 ? -23.034 -47.427 3.975 1.00 18.10 35 SER B N 1
ATOM 1698 C CA . SER B 1 38 ? -22.502 -46.559 5.020 1.00 17.03 35 SER B CA 1
ATOM 1699 C C . SER B 1 38 ? -21.883 -47.316 6.187 1.00 16.46 35 SER B C 1
ATOM 1700 O O . SER B 1 38 ? -21.289 -46.676 7.063 1.00 16.46 35 SER B O 1
ATOM 1703 N N . THR B 1 39 ? -22.009 -48.641 6.235 1.00 14.53 36 THR B N 1
ATOM 1704 C CA . THR B 1 39 ? -21.446 -49.393 7.348 1.00 11.29 36 THR B CA 1
ATOM 1705 C C . THR B 1 39 ? -19.924 -49.372 7.289 1.00 18.99 36 THR B C 1
ATOM 1706 O O . THR B 1 39 ? -19.326 -49.490 6.216 1.00 22.39 36 THR B O 1
ATOM 1710 N N . PHE B 1 40 ? -19.296 -49.215 8.450 1.00 14.63 37 PHE B N 1
ATOM 1711 C CA . PHE B 1 40 ? -17.840 -49.244 8.550 1.00 13.28 37 PHE B CA 1
ATOM 1712 C C . PHE B 1 40 ? -17.395 -50.652 8.929 1.00 13.55 37 PHE B C 1
ATOM 1713 O O . PHE B 1 40 ? -17.623 -51.104 10.056 1.00 17.51 37 PHE B O 1
ATOM 1721 N N . ILE B 1 41 ? -16.748 -51.339 7.993 1.00 12.89 38 ILE B N 1
ATOM 1722 C CA . ILE B 1 41 ? -16.096 -52.614 8.259 1.00 9.84 38 ILE B CA 1
ATOM 1723 C C . ILE B 1 41 ? -14.618 -52.403 7.964 1.00 8.80 38 ILE B C 1
ATOM 1724 O O . ILE B 1 41 ? -14.187 -52.499 6.807 1.00 12.94 38 ILE B O 1
ATOM 1729 N N . SER B 1 42 ? -13.850 -52.106 9.013 1.00 10.37 39 SER B N 1
ATOM 1730 C CA . SER B 1 42 ? -12.432 -51.810 8.874 1.00 11.51 39 SER B CA 1
ATOM 1731 C C . SER B 1 42 ? -11.688 -53.003 8.288 1.00 9.68 39 SER B C 1
ATOM 1732 O O . SER B 1 42 ? -11.971 -54.161 8.617 1.00 12.36 39 SER B O 1
ATOM 1735 N N . THR B 1 43 ? -10.737 -52.711 7.406 1.00 10.30 40 THR B N 1
ATOM 1736 C CA . THR B 1 43 ? -10.014 -53.744 6.675 1.00 10.21 40 THR B CA 1
ATOM 1737 C C . THR B 1 43 ? -9.003 -54.435 7.583 1.00 10.46 40 THR B C 1
ATOM 1738 O O . THR B 1 43 ? -8.210 -53.774 8.260 1.00 12.59 40 THR B O 1
ATOM 1742 N N . ILE B 1 44 ? -9.025 -55.765 7.597 1.00 8.94 41 ILE B N 1
ATOM 1743 C CA . ILE B 1 44 ? -8.110 -56.531 8.439 1.00 9.42 41 ILE B CA 1
ATOM 1744 C C . ILE B 1 44 ? -6.863 -56.804 7.606 1.00 11.45 41 ILE B C 1
ATOM 1745 O O . ILE B 1 44 ? -6.822 -57.743 6.810 1.00 14.52 41 ILE B O 1
ATOM 1750 N N . GLY B 1 45 ? -5.849 -55.962 7.786 1.00 13.43 42 GLY B N 1
ATOM 1751 C CA . GLY B 1 45 ? -4.577 -56.119 7.104 1.00 16.94 42 GLY B CA 1
ATOM 1752 C C . GLY B 1 45 ? -4.580 -55.608 5.680 1.00 15.24 42 GLY B C 1
ATOM 1753 O O . GLY B 1 45 ? -4.095 -54.504 5.403 1.00 16.60 42 GLY B O 1
ATOM 1754 N N . ILE B 1 46 ? -5.137 -56.403 4.770 1.00 12.88 43 ILE B N 1
ATOM 1755 C CA . ILE B 1 46 ? -5.130 -56.073 3.352 1.00 14.09 43 ILE B CA 1
ATOM 1756 C C . ILE B 1 46 ? -6.217 -56.880 2.672 1.00 15.03 43 ILE B C 1
ATOM 1757 O O . ILE B 1 46 ? -6.630 -57.940 3.160 1.00 14.73 43 ILE B O 1
ATOM 1762 N N . ASP B 1 47 ? -6.709 -56.365 1.547 1.00 13.11 44 ASP B N 1
ATOM 1763 C CA . ASP B 1 47 ? -7.586 -57.102 0.650 1.00 13.84 44 ASP B CA 1
ATOM 1764 C C . ASP B 1 47 ? -7.264 -56.660 -0.767 1.00 16.16 44 ASP B C 1
ATOM 1765 O O . ASP B 1 47 ? -6.490 -55.723 -0.978 1.00 14.27 44 ASP B O 1
ATOM 1770 N N . PHE B 1 48 ? -7.845 -57.341 -1.750 1.00 14.36 45 PHE B N 1
ATOM 1771 C CA . PHE B 1 48 ? -7.644 -56.910 -3.125 1.00 14.33 45 PHE B CA 1
ATOM 1772 C C . PHE B 1 48 ? -8.878 -57.222 -3.956 1.00 16.32 45 PHE B C 1
ATOM 1773 O O . PHE B 1 48 ? -9.686 -58.090 -3.616 1.00 16.80 45 PHE B O 1
ATOM 1781 N N . LYS B 1 49 ? -9.014 -56.479 -5.052 1.00 14.03 46 LYS B N 1
ATOM 1782 C CA . LYS B 1 49 ? -10.082 -56.675 -6.018 1.00 14.30 46 LYS B CA 1
ATOM 1783 C C . LYS B 1 49 ? -9.495 -56.551 -7.414 1.00 18.55 46 LYS B C 1
ATOM 1784 O O . LYS B 1 49 ? -8.481 -55.878 -7.616 1.00 17.43 46 LYS B O 1
ATOM 1790 N N . ILE B 1 50 ? -10.146 -57.206 -8.373 1.00 20.09 47 ILE B N 1
ATOM 1791 C CA . ILE B 1 50 ? -9.691 -57.259 -9.758 1.00 16.37 47 ILE B CA 1
ATOM 1792 C C . ILE B 1 50 ? -10.752 -56.622 -10.644 1.00 17.94 47 ILE B C 1
ATOM 1793 O O . ILE B 1 50 ? -11.943 -56.922 -10.508 1.00 19.81 47 ILE B O 1
ATOM 1798 N N . ARG B 1 51 ? -10.317 -55.751 -11.552 1.00 16.85 48 ARG B N 1
ATOM 1799 C CA . ARG B 1 51 ? -11.185 -55.256 -12.614 1.00 19.25 48 ARG B CA 1
ATOM 1800 C C . ARG B 1 51 ? -10.350 -55.064 -13.869 1.00 19.39 48 ARG B C 1
ATOM 1801 O O . ARG B 1 51 ? -9.254 -54.499 -13.809 1.00 18.52 48 ARG B O 1
ATOM 1809 N N . THR B 1 52 ? -10.868 -55.538 -14.999 1.00 17.26 49 THR B N 1
ATOM 1810 C CA . THR B 1 52 ? -10.183 -55.435 -16.278 1.00 18.18 49 THR B CA 1
ATOM 1811 C C . THR B 1 52 ? -10.871 -54.375 -17.127 1.00 20.26 49 THR B C 1
ATOM 1812 O O . THR B 1 52 ? -12.097 -54.394 -17.276 1.00 23.55 49 THR B O 1
ATOM 1816 N N . ILE B 1 53 ? -10.082 -53.451 -17.668 1.00 17.83 50 ILE B N 1
ATOM 1817 C CA . ILE B 1 53 ? -10.589 -52.335 -18.454 1.00 20.57 50 ILE B CA 1
ATOM 1818 C C . ILE B 1 53 ? -9.926 -52.358 -19.829 1.00 23.74 50 ILE B C 1
ATOM 1819 O O . ILE B 1 53 ? -8.947 -53.067 -20.063 1.00 24.95 50 ILE B O 1
ATOM 1824 N N . GLU B 1 54 ? -10.481 -51.566 -20.743 1.00 20.58 51 GLU B N 1
ATOM 1825 C CA . GLU B 1 54 ? -9.959 -51.425 -22.097 1.00 26.85 51 GLU B CA 1
ATOM 1826 C C . GLU B 1 54 ? -9.461 -50.001 -22.299 1.00 30.97 51 GLU B C 1
ATOM 1827 O O . GLU B 1 54 ? -10.207 -49.042 -22.073 1.00 33.56 51 GLU B O 1
ATOM 1833 N N . LEU B 1 55 ? -8.222 -49.875 -22.746 1.00 30.48 52 LEU B N 1
ATOM 1834 C CA . LEU B 1 55 ? -7.571 -48.633 -23.061 1.00 30.95 52 LEU B CA 1
ATOM 1835 C C . LEU B 1 55 ? -6.817 -48.700 -24.357 1.00 40.20 52 LEU B C 1
ATOM 1836 O O . LEU B 1 55 ? -6.057 -49.595 -24.546 1.00 40.54 52 LEU B O 1
ATOM 1841 N N . ASP B 1 56 ? -7.059 -47.718 -25.219 1.00 50.83 53 ASP B N 1
ATOM 1842 C CA . ASP B 1 56 ? -6.420 -47.587 -26.527 1.00 55.51 53 ASP B CA 1
ATOM 1843 C C . ASP B 1 56 ? -6.096 -48.885 -27.122 1.00 48.92 53 ASP B C 1
ATOM 1844 O O . ASP B 1 56 ? -4.971 -49.176 -27.420 1.00 51.22 53 ASP B O 1
ATOM 1849 N N . GLY B 1 57 ? -7.088 -49.712 -27.247 1.00 42.78 54 GLY B N 1
ATOM 1850 C CA . GLY B 1 57 ? -6.906 -51.010 -27.794 1.00 39.78 54 GLY B CA 1
ATOM 1851 C C . GLY B 1 57 ? -6.245 -52.091 -27.018 1.00 43.41 54 GLY B C 1
ATOM 1852 O O . GLY B 1 57 ? -6.007 -53.143 -27.544 1.00 48.56 54 GLY B O 1
ATOM 1853 N N . LYS B 1 58 ? -5.972 -51.849 -25.753 1.00 38.55 55 LYS B N 1
ATOM 1854 C CA . LYS B 1 58 ? -5.336 -52.849 -24.914 1.00 34.21 55 LYS B CA 1
ATOM 1855 C C . LYS B 1 58 ? -6.190 -53.201 -23.722 1.00 28.50 55 LYS B C 1
ATOM 1856 O O . LYS B 1 58 ? -6.863 -52.376 -23.190 1.00 29.00 55 LYS B O 1
ATOM 1862 N N . ARG B 1 59 ? -6.119 -54.447 -23.344 1.00 27.63 56 ARG B N 1
ATOM 1863 C CA . ARG B 1 59 ? -6.838 -54.948 -22.179 1.00 32.74 56 ARG B CA 1
ATOM 1864 C C . ARG B 1 59 ? -5.942 -54.836 -20.950 1.00 29.91 56 ARG B C 1
ATOM 1865 O O . ARG B 1 59 ? -4.854 -55.425 -20.915 1.00 30.35 56 ARG B O 1
ATOM 1873 N N . ILE B 1 60 ? -6.409 -54.106 -19.939 1.00 24.95 57 ILE B N 1
ATOM 1874 C CA . ILE B 1 60 ? -5.619 -53.777 -18.753 1.00 23.12 57 ILE B CA 1
ATOM 1875 C C . ILE B 1 60 ? -6.271 -54.434 -17.549 1.00 23.97 57 ILE B C 1
ATOM 1876 O O . ILE B 1 60 ? -7.359 -54.022 -17.125 1.00 21.33 57 ILE B O 1
ATOM 1881 N N . LYS B 1 61 ? -5.596 -55.420 -16.967 1.00 18.33 58 LYS B N 1
ATOM 1882 C CA . LYS B 1 61 ? -6.050 -56.039 -15.731 1.00 16.60 58 LYS B CA 1
ATOM 1883 C C . LYS B 1 61 ? -5.519 -55.226 -14.558 1.00 18.50 58 LYS B C 1
ATOM 1884 O O . LYS B 1 61 ? -4.303 -55.073 -14.407 1.00 20.60 58 LYS B O 1
ATOM 1890 N N . LEU B 1 62 ? -6.426 -54.680 -13.752 1.00 15.81 59 LEU B N 1
ATOM 1891 C CA . LEU B 1 62 ? -6.056 -53.892 -12.583 1.00 13.11 59 LEU B CA 1
ATOM 1892 C C . LEU B 1 62 ? -6.172 -54.770 -11.346 1.00 14.71 59 LEU B C 1
ATOM 1893 O O . LEU B 1 62 ? -7.269 -55.223 -11.004 1.00 16.51 59 LEU B O 1
ATOM 1898 N N . GLN B 1 63 ? -5.047 -55.013 -10.682 1.00 15.28 60 GLN B N 1
ATOM 1899 C CA . GLN B 1 63 ? -5.028 -55.742 -9.418 1.00 14.48 60 GLN B CA 1
ATOM 1900 C C . GLN B 1 63 ? -4.850 -54.709 -8.315 1.00 13.60 60 GLN B C 1
ATOM 1901 O O . GLN B 1 63 ? -3.756 -54.163 -8.144 1.00 12.75 60 GLN B O 1
ATOM 1907 N N . ILE B 1 64 ? -5.925 -54.434 -7.580 1.00 13.10 61 ILE B N 1
ATOM 1908 C CA . ILE B 1 64 ? -5.997 -53.269 -6.702 1.00 12.25 61 ILE B CA 1
ATOM 1909 C C . ILE B 1 64 ? -5.940 -53.740 -5.257 1.00 12.48 61 ILE B C 1
ATOM 1910 O O . ILE B 1 64 ? -6.886 -54.362 -4.760 1.00 14.07 61 ILE B O 1
ATOM 1915 N N . TRP B 1 65 ? -4.843 -53.407 -4.576 1.00 11.87 62 TRP B N 1
ATOM 1916 C CA . TRP B 1 65 ? -4.627 -53.784 -3.188 1.00 14.24 62 TRP B CA 1
ATOM 1917 C C . TRP B 1 65 ? -5.120 -52.679 -2.262 1.00 15.81 62 TRP B C 1
ATOM 1918 O O . TRP B 1 65 ? -4.762 -51.508 -2.427 1.00 13.49 62 TRP B O 1
ATOM 1929 N N . ASP B 1 66 ? -5.928 -53.069 -1.287 1.00 12.51 63 ASP B N 1
ATOM 1930 C CA . ASP B 1 66 ? -6.634 -52.164 -0.388 1.00 10.35 63 ASP B CA 1
ATOM 1931 C C . ASP B 1 66 ? -6.043 -52.342 1.011 1.00 13.48 63 ASP B C 1
ATOM 1932 O O . ASP B 1 66 ? -6.263 -53.375 1.654 1.00 15.24 63 ASP B O 1
ATOM 1937 N N . THR B 1 67 ? -5.270 -51.358 1.473 1.00 12.54 64 THR B N 1
ATOM 1938 C CA . THR B 1 67 ? -4.531 -51.515 2.721 1.00 10.89 64 THR B CA 1
ATOM 1939 C C . THR B 1 67 ? -5.367 -51.088 3.918 1.00 11.75 64 THR B C 1
ATOM 1940 O O . THR B 1 67 ? -6.254 -50.237 3.814 1.00 13.76 64 THR B O 1
ATOM 1944 N N . ALA B 1 68 ? -5.060 -51.678 5.069 1.00 12.27 65 ALA B N 1
ATOM 1945 C CA . ALA B 1 68 ? -5.589 -51.179 6.331 1.00 12.32 65 ALA B CA 1
ATOM 1946 C C . ALA B 1 68 ? -4.792 -49.953 6.765 1.00 13.39 65 ALA B C 1
ATOM 1947 O O . ALA B 1 68 ? -3.557 -49.947 6.703 1.00 17.11 65 ALA B O 1
ATOM 1949 N N . GLY B 1 69 ? -5.496 -48.916 7.215 1.00 10.30 66 GLY B N 1
ATOM 1950 C CA . GLY B 1 69 ? -4.823 -47.691 7.607 1.00 13.58 66 GLY B CA 1
ATOM 1951 C C . GLY B 1 69 ? -4.255 -47.686 9.010 1.00 15.83 66 GLY B C 1
ATOM 1952 O O . GLY B 1 69 ? -3.388 -46.856 9.306 1.00 16.12 66 GLY B O 1
ATOM 1953 N N . LEU B 1 70 ? -4.718 -48.581 9.883 1.00 12.42 67 LEU B N 1
ATOM 1954 C CA . LEU B 1 70 ? -4.278 -48.550 11.273 1.00 15.27 67 LEU B CA 1
ATOM 1955 C C . LEU B 1 70 ? -2.831 -49.021 11.410 1.00 13.77 67 LEU B C 1
ATOM 1956 O O . LEU B 1 70 ? -2.366 -49.907 10.685 1.00 16.82 67 LEU B O 1
ATOM 1961 N N . GLU B 1 71 ? -2.129 -48.429 12.384 1.00 17.49 68 GLU B N 1
ATOM 1962 C CA . GLU B 1 71 ? -0.691 -48.640 12.537 1.00 18.05 68 GLU B CA 1
ATOM 1963 C C . GLU B 1 71 ? -0.341 -50.097 12.817 1.00 18.76 68 GLU B C 1
ATOM 1964 O O . GLU B 1 71 ? 0.734 -50.567 12.414 1.00 18.50 68 GLU B O 1
ATOM 1970 N N . ARG B 1 72 ? -1.229 -50.840 13.483 1.00 17.81 69 ARG B N 1
ATOM 1971 C CA . ARG B 1 72 ? -0.912 -52.222 13.819 1.00 18.78 69 ARG B CA 1
ATOM 1972 C C . ARG B 1 72 ? -0.740 -53.107 12.591 1.00 20.71 69 ARG B C 1
ATOM 1973 O O . ARG B 1 72 ? -0.202 -54.211 12.713 1.00 19.32 69 ARG B O 1
ATOM 1981 N N . PHE B 1 73 ? -1.161 -52.650 11.412 1.00 15.44 70 PHE B N 1
ATOM 1982 C CA . PHE B 1 73 ? -1.019 -53.420 10.185 1.00 14.94 70 PHE B CA 1
ATOM 1983 C C . PHE B 1 73 ? 0.172 -52.963 9.339 1.00 18.32 70 PHE B C 1
ATOM 1984 O O . PHE B 1 73 ? 0.280 -53.358 8.173 1.00 20.02 70 PHE B O 1
ATOM 1992 N N . ARG B 1 74 ? 1.086 -52.173 9.919 1.00 18.36 71 ARG B N 1
ATOM 1993 C CA . ARG B 1 74 ? 2.174 -51.575 9.142 1.00 19.42 71 ARG B CA 1
ATOM 1994 C C . ARG B 1 74 ? 2.995 -52.629 8.402 1.00 17.86 71 ARG B C 1
ATOM 1995 O O . ARG B 1 74 ? 3.221 -52.511 7.191 1.00 21.33 71 ARG B O 1
ATOM 2003 N N . GLU B 1 75 ? 3.464 -53.663 9.113 1.00 18.36 72 GLU B N 1
ATOM 2004 C CA . GLU B 1 75 ? 4.303 -54.672 8.466 1.00 18.46 72 GLU B CA 1
ATOM 2005 C C . GLU B 1 75 ? 3.562 -55.360 7.330 1.00 23.52 72 GLU B C 1
ATOM 2006 O O . GLU B 1 75 ? 4.155 -55.671 6.290 1.00 22.02 72 GLU B O 1
ATOM 2012 N N . ILE B 1 76 ? 2.265 -55.609 7.513 1.00 19.39 73 ILE B N 1
ATOM 2013 C CA . ILE B 1 76 ? 1.490 -56.281 6.478 1.00 18.43 73 ILE B CA 1
ATOM 2014 C C . ILE B 1 76 ? 1.386 -55.407 5.239 1.00 23.31 73 ILE B C 1
ATOM 2015 O O . ILE B 1 76 ? 1.580 -55.880 4.114 1.00 24.86 73 ILE B O 1
ATOM 2020 N N . THR B 1 77 ? 1.108 -54.111 5.424 1.00 16.69 74 THR B N 1
ATOM 2021 C CA . THR B 1 77 ? 0.893 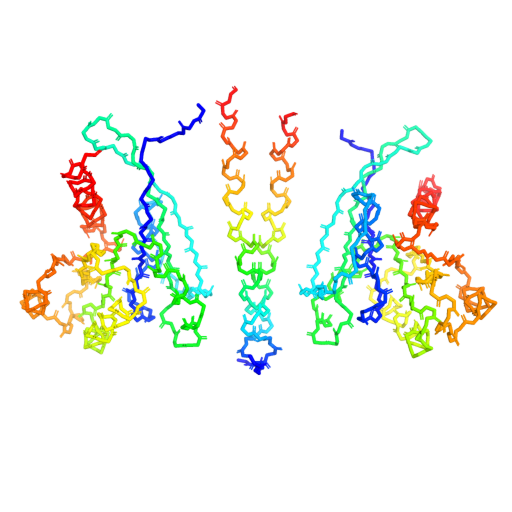-53.239 4.278 1.00 15.11 74 THR B CA 1
ATOM 2022 C C . THR B 1 77 ? 2.202 -52.814 3.621 1.00 20.85 74 THR B C 1
ATOM 2023 O O . THR B 1 77 ? 2.237 -52.636 2.398 1.00 17.94 74 THR B O 1
ATOM 2027 N N . THR B 1 78 ? 3.283 -52.680 4.403 1.00 21.33 75 THR B N 1
ATOM 2028 C CA . THR B 1 78 ? 4.594 -52.350 3.843 1.00 22.12 75 THR B CA 1
ATOM 2029 C C . THR B 1 78 ? 4.998 -53.319 2.737 1.00 23.26 75 THR B C 1
ATOM 2030 O O . THR B 1 78 ? 5.668 -52.925 1.772 1.00 21.58 75 THR B O 1
ATOM 2034 N N . ALA B 1 79 ? 4.584 -54.581 2.851 1.00 23.91 76 ALA B N 1
ATOM 2035 C CA . ALA B 1 79 ? 4.980 -55.598 1.885 1.00 23.56 76 ALA B CA 1
ATOM 2036 C C . ALA B 1 79 ? 4.441 -55.337 0.486 1.00 30.49 76 ALA B C 1
ATOM 2037 O O . ALA B 1 79 ? 4.913 -55.963 -0.468 1.00 40.22 76 ALA B O 1
ATOM 2039 N N . TYR B 1 80 ? 3.461 -54.448 0.332 1.00 15.91 77 TYR B N 1
ATOM 2040 C CA . TYR B 1 80 ? 2.817 -54.264 -0.961 1.00 15.38 77 TYR B CA 1
ATOM 2041 C C . TYR B 1 80 ? 3.249 -52.993 -1.679 1.00 19.77 77 TYR B C 1
ATOM 2042 O O . TYR B 1 80 ? 2.815 -52.759 -2.812 1.00 25.46 77 TYR B O 1
ATOM 2051 N N . TYR B 1 81 ? 4.109 -52.181 -1.070 1.00 18.54 78 TYR B N 1
ATOM 2052 C CA . TYR B 1 81 ? 4.595 -50.989 -1.755 1.00 18.81 78 TYR B CA 1
ATOM 2053 C C . TYR B 1 81 ? 5.576 -51.343 -2.866 1.00 21.88 78 TYR B C 1
ATOM 2054 O O . TYR B 1 81 ? 5.648 -50.636 -3.880 1.00 22.81 78 TYR B O 1
ATOM 2063 N N . ARG B 1 82 ? 6.334 -52.429 -2.698 1.00 17.46 79 ARG B N 1
ATOM 2064 C CA . ARG B 1 82 ? 7.423 -52.727 -3.622 1.00 19.74 79 ARG B CA 1
ATOM 2065 C C . ARG B 1 82 ? 6.905 -53.045 -5.020 1.00 22.97 79 ARG B C 1
ATOM 2066 O O . ARG B 1 82 ? 7.508 -52.636 -6.019 1.00 34.70 79 ARG B O 1
ATOM 2074 N N . GLY B 1 83 ? 5.794 -53.766 -5.119 1.00 20.23 80 GLY B N 1
ATOM 2075 C CA . GLY B 1 83 ? 5.280 -54.109 -6.429 1.00 27.81 80 GLY B CA 1
ATOM 2076 C C . GLY B 1 83 ? 4.403 -53.067 -7.076 1.00 25.59 80 GLY B C 1
ATOM 2077 O O . GLY B 1 83 ? 4.030 -53.214 -8.247 1.00 21.81 80 GLY B O 1
ATOM 2078 N N . ALA B 1 84 ? 4.082 -51.999 -6.351 1.00 18.96 81 ALA B N 1
ATOM 2079 C CA . ALA B 1 84 ? 3.038 -51.085 -6.788 1.00 18.77 81 ALA B CA 1
ATOM 2080 C C . ALA B 1 84 ? 3.481 -50.298 -8.012 1.00 16.67 81 ALA B C 1
ATOM 2081 O O . ALA B 1 84 ? 4.604 -49.785 -8.067 1.00 18.00 81 ALA B O 1
ATOM 2083 N N . MET B 1 85 ? 2.585 -50.197 -8.991 1.00 14.91 82 MET B N 1
ATOM 2084 C CA . MET B 1 85 ? 2.800 -49.367 -10.167 1.00 14.26 82 MET B CA 1
ATOM 2085 C C . MET B 1 85 ? 2.035 -48.053 -10.111 1.00 12.44 82 MET B C 1
ATOM 2086 O O . MET B 1 85 ? 2.468 -47.071 -10.722 1.00 18.23 82 MET B O 1
ATOM 2091 N N . GLY B 1 86 ? 0.921 -48.019 -9.391 1.00 13.25 83 GLY B N 1
ATOM 2092 C CA . GLY B 1 86 ? 0.229 -46.776 -9.104 1.00 13.61 83 GLY B CA 1
ATOM 2093 C C . GLY B 1 86 ? -0.320 -46.825 -7.693 1.00 14.08 83 GLY B C 1
ATOM 2094 O O . GLY B 1 86 ? -0.704 -47.883 -7.195 1.00 15.46 83 GLY B O 1
ATOM 2095 N N . ILE B 1 87 ? -0.337 -45.668 -7.039 1.00 11.52 84 ILE B N 1
ATOM 2096 C CA . ILE B 1 87 ? -0.765 -45.580 -5.647 1.00 10.33 84 ILE B CA 1
ATOM 2097 C C . ILE B 1 87 ? -1.750 -44.430 -5.502 1.00 10.65 84 ILE B C 1
ATOM 2098 O O . ILE B 1 87 ? -1.453 -43.301 -5.915 1.00 13.62 84 ILE B O 1
ATOM 2103 N N . MET B 1 88 ? -2.916 -44.710 -4.916 1.00 10.87 85 MET B N 1
ATOM 2104 C CA . MET B 1 88 ? -3.859 -43.669 -4.508 1.00 11.79 85 MET B CA 1
ATOM 2105 C C . MET B 1 88 ? -3.615 -43.320 -3.046 1.00 11.75 85 MET B C 1
ATOM 2106 O O . MET B 1 88 ? -3.680 -44.199 -2.179 1.00 12.64 85 MET B O 1
ATOM 2111 N N . LEU B 1 89 ? -3.354 -42.039 -2.771 1.00 10.14 86 LEU B N 1
ATOM 2112 C CA . LEU B 1 89 ? -3.233 -41.525 -1.409 1.00 10.64 86 LEU B CA 1
ATOM 2113 C C . LEU B 1 89 ? -4.544 -40.836 -1.057 1.00 12.35 86 LEU B C 1
ATOM 2114 O O . LEU B 1 89 ? -4.882 -39.805 -1.645 1.00 14.47 86 LEU B O 1
ATOM 2119 N N . VAL B 1 90 ? -5.277 -41.398 -0.100 1.00 9.13 87 VAL B N 1
ATOM 2120 C CA . VAL B 1 90 ? -6.649 -40.992 0.185 1.00 9.53 87 VAL B CA 1
ATOM 2121 C C . VAL B 1 90 ? -6.700 -40.300 1.539 1.00 11.34 87 VAL B C 1
ATOM 2122 O O . VAL B 1 90 ? -6.169 -40.815 2.530 1.00 10.68 87 VAL B O 1
ATOM 2126 N N . TYR B 1 91 ? -7.356 -39.142 1.587 1.00 9.09 88 TYR B N 1
ATOM 2127 C CA . TYR B 1 91 ? -7.741 -38.536 2.854 1.00 9.76 88 TYR B CA 1
ATOM 2128 C C . TYR B 1 91 ? -9.236 -38.257 2.832 1.00 9.75 88 TYR B C 1
ATOM 2129 O O . TYR B 1 91 ? -9.916 -38.451 1.819 1.00 11.65 88 TYR B O 1
ATOM 2138 N N . ASP B 1 92 ? -9.734 -37.786 3.971 1.00 9.27 89 ASP B N 1
ATOM 2139 C CA . ASP B 1 92 ? -11.146 -37.526 4.216 1.00 9.32 89 ASP B CA 1
ATOM 2140 C C . ASP B 1 92 ? -11.310 -36.014 4.355 1.00 9.49 89 ASP B C 1
ATOM 2141 O O . ASP B 1 92 ? -10.721 -35.410 5.257 1.00 10.41 89 ASP B O 1
ATOM 2146 N N . ILE B 1 93 ? -12.080 -35.403 3.448 1.00 9.67 90 ILE B N 1
ATOM 2147 C CA . ILE B 1 93 ? -12.198 -33.946 3.455 1.00 9.72 90 ILE B CA 1
ATOM 2148 C C . ILE B 1 93 ? -12.840 -33.437 4.741 1.00 12.38 90 ILE B C 1
ATOM 2149 O O . ILE B 1 93 ? -12.747 -32.238 5.037 1.00 12.76 90 ILE B O 1
ATOM 2154 N N . THR B 1 94 ? -13.480 -34.314 5.522 1.00 12.13 91 THR B N 1
ATOM 2155 C CA . THR B 1 94 ? -14.055 -33.929 6.809 1.00 11.26 91 THR B CA 1
ATOM 2156 C C . THR B 1 94 ? -13.093 -34.125 7.973 1.00 13.33 91 THR B C 1
ATOM 2157 O O . THR B 1 94 ? -13.490 -33.918 9.127 1.00 14.85 91 THR B O 1
ATOM 2161 N N . ASN B 1 95 ? -11.840 -34.494 7.703 1.00 10.38 92 ASN B N 1
ATOM 2162 C CA . ASN B 1 95 ? -10.885 -34.887 8.744 1.00 10.61 92 ASN B CA 1
ATOM 2163 C C . ASN B 1 95 ? -9.532 -34.278 8.381 1.00 10.39 92 ASN B C 1
ATOM 2164 O O . ASN B 1 95 ? -8.742 -34.889 7.657 1.00 12.53 92 ASN B O 1
ATOM 2169 N N . GLU B 1 96 ? -9.265 -33.075 8.898 1.00 11.99 93 GLU B N 1
ATOM 2170 C CA . GLU B 1 96 ? -8.006 -32.409 8.584 1.00 11.17 93 GLU B CA 1
ATOM 2171 C C . GLU B 1 96 ? -6.802 -33.240 9.012 1.00 11.13 93 GLU B C 1
ATOM 2172 O O . GLU B 1 96 ? -5.756 -33.194 8.359 1.00 12.85 93 GLU B O 1
ATOM 2178 N N . LYS B 1 97 ? -6.929 -34.012 10.094 1.00 11.29 94 LYS B N 1
ATOM 2179 C CA . LYS B 1 97 ? -5.805 -34.841 10.523 1.00 14.95 94 LYS B CA 1
ATOM 2180 C C . LYS B 1 97 ? -5.418 -35.848 9.447 1.00 11.62 94 LYS B C 1
ATOM 2181 O O . LYS B 1 97 ? -4.226 -36.092 9.214 1.00 13.06 94 LYS B O 1
ATOM 2187 N N . SER B 1 98 ? -6.411 -36.437 8.772 1.00 12.31 95 SER B N 1
ATOM 2188 C CA . SER B 1 98 ? -6.110 -37.397 7.713 1.00 14.67 95 SER B CA 1
ATOM 2189 C C . SER B 1 98 ? -5.436 -36.722 6.527 1.00 10.88 95 SER B C 1
ATOM 2190 O O . SER B 1 98 ? -4.640 -37.358 5.824 1.00 12.18 95 SER B O 1
ATOM 2193 N N . PHE B 1 99 ? -5.752 -35.444 6.295 1.00 10.08 96 PHE B N 1
ATOM 2194 C CA . PHE B 1 99 ? -5.084 -34.657 5.263 1.00 10.07 96 PHE B CA 1
ATOM 2195 C C . PHE B 1 99 ? -3.637 -34.385 5.647 1.00 11.81 96 PHE B C 1
ATOM 2196 O O . PHE B 1 99 ? -2.718 -34.576 4.841 1.00 11.91 96 PHE B O 1
ATOM 2204 N N . ASP B 1 100 ? -3.414 -33.946 6.887 1.00 12.51 97 ASP B N 1
ATOM 2205 C CA . ASP B 1 100 ? -2.050 -33.737 7.363 1.00 14.32 97 ASP B CA 1
ATOM 2206 C C . ASP B 1 100 ? -1.219 -35.011 7.275 1.00 15.71 97 ASP B C 1
ATOM 2207 O O . ASP B 1 100 ? -0.016 -34.950 6.988 1.00 17.32 97 ASP B O 1
ATOM 2212 N N . ASN B 1 101 ? -1.837 -36.173 7.488 1.00 12.02 98 ASN B N 1
ATOM 2213 C CA . ASN B 1 101 ? -1.090 -37.421 7.464 1.00 13.28 98 ASN B CA 1
ATOM 2214 C C . ASN B 1 101 ? -0.707 -37.864 6.058 1.00 13.75 98 ASN B C 1
ATOM 2215 O O . ASN B 1 101 ? 0.082 -38.803 5.925 1.00 15.49 98 ASN B O 1
ATOM 2220 N N . ILE B 1 102 ? -1.210 -37.200 5.011 1.00 12.51 99 ILE B N 1
ATOM 2221 C CA . ILE B 1 102 ? -0.781 -37.531 3.650 1.00 12.07 99 ILE B CA 1
ATOM 2222 C C . ILE B 1 102 ? 0.739 -37.404 3.503 1.00 13.27 99 ILE B C 1
ATOM 2223 O O . ILE B 1 102 ? 1.376 -38.213 2.810 1.00 14.97 99 ILE B O 1
ATOM 2228 N N . ARG B 1 103 ? 1.358 -36.413 4.161 1.00 17.02 100 ARG B N 1
ATOM 2229 C CA . ARG B 1 103 ? 2.820 -36.303 4.112 1.00 19.34 100 ARG B CA 1
ATOM 2230 C C . ARG B 1 103 ? 3.503 -37.558 4.660 1.00 19.62 100 ARG B C 1
ATOM 2231 O O . ARG B 1 103 ? 4.542 -37.985 4.143 1.00 23.58 100 ARG B O 1
ATOM 2239 N N . ASN B 1 104 ? 2.944 -38.143 5.722 1.00 19.98 101 ASN B N 1
ATOM 2240 C CA . ASN B 1 104 ? 3.519 -39.368 6.278 1.00 19.02 101 ASN B CA 1
ATOM 2241 C C . ASN B 1 104 ? 3.356 -40.538 5.317 1.00 19.00 101 ASN B C 1
ATOM 2242 O O . ASN B 1 104 ? 4.277 -41.351 5.151 1.00 20.18 101 ASN B O 1
ATOM 2247 N N . TRP B 1 105 ? 2.193 -40.641 4.673 1.00 14.82 102 TRP B N 1
ATOM 2248 C CA . TRP B 1 105 ? 1.996 -41.699 3.690 1.00 13.89 102 TRP B CA 1
ATOM 2249 C C . TRP B 1 105 ? 2.926 -41.517 2.498 1.00 15.48 102 TRP B C 1
ATOM 2250 O O . TRP B 1 105 ? 3.429 -42.499 1.944 1.00 17.51 102 TRP B O 1
ATOM 2261 N N . ILE B 1 106 ? 3.192 -40.266 2.108 1.00 12.60 103 ILE B N 1
ATOM 2262 C CA . ILE B 1 106 ? 4.131 -40.023 1.013 1.00 13.40 103 ILE B CA 1
ATOM 2263 C C . ILE B 1 106 ? 5.536 -40.460 1.407 1.00 18.09 103 ILE B C 1
ATOM 2264 O O . ILE B 1 106 ? 6.259 -41.069 0.609 1.00 18.06 103 ILE B O 1
ATOM 2269 N N . ARG B 1 107 ? 5.939 -40.177 2.647 1.00 18.84 104 ARG B N 1
ATOM 2270 C CA . ARG B 1 107 ? 7.247 -40.631 3.113 1.00 22.78 104 ARG B CA 1
ATOM 2271 C C . ARG B 1 107 ? 7.368 -42.148 3.023 1.00 24.86 104 ARG B C 1
ATOM 2272 O O . ARG B 1 107 ? 8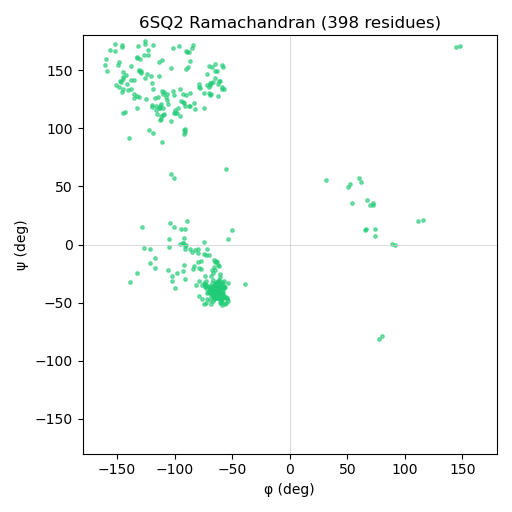.416 -42.677 2.627 1.00 22.09 104 ARG B O 1
ATOM 2280 N N . ASN B 1 108 ? 6.298 -42.867 3.365 1.00 18.06 105 ASN B N 1
ATOM 2281 C CA . ASN B 1 108 ? 6.349 -44.321 3.286 1.00 18.31 105 ASN B CA 1
ATOM 2282 C C . ASN B 1 108 ? 6.482 -44.795 1.845 1.00 21.88 105 ASN B C 1
ATOM 2283 O O . ASN B 1 108 ? 7.211 -45.755 1.570 1.00 19.01 105 ASN B O 1
ATOM 2288 N N . ILE B 1 109 ? 5.810 -44.117 0.910 1.00 15.11 106 ILE B N 1
ATOM 2289 C CA . ILE B 1 109 ? 5.995 -44.418 -0.509 1.00 18.72 106 ILE B CA 1
ATOM 2290 C C . ILE B 1 109 ? 7.452 -44.216 -0.906 1.00 18.00 106 ILE B C 1
ATOM 2291 O O . ILE B 1 109 ? 8.058 -45.063 -1.575 1.00 21.02 106 ILE B O 1
ATOM 2296 N N . GLU B 1 110 ? 8.037 -43.085 -0.498 1.00 17.29 107 GLU B N 1
ATOM 2297 C CA . GLU B 1 110 ? 9.418 -42.808 -0.876 1.00 17.38 107 GLU B CA 1
ATOM 2298 C C . GLU B 1 110 ? 10.380 -43.821 -0.273 1.00 23.49 107 GLU B C 1
ATOM 2299 O O . GLU B 1 110 ? 11.388 -44.165 -0.902 1.00 21.43 107 GLU B O 1
ATOM 2305 N N . GLU B 1 111 ? 10.074 -44.333 0.920 1.00 21.29 108 GLU B N 1
ATOM 2306 C CA . GLU B 1 111 ? 10.956 -45.302 1.558 1.00 23.81 108 GLU B CA 1
ATOM 2307 C C . GLU B 1 111 ? 10.875 -46.676 0.901 1.00 22.97 108 GLU B C 1
ATOM 2308 O O . GLU B 1 111 ? 11.893 -47.369 0.797 1.00 29.73 108 GLU B O 1
ATOM 2314 N N . HIS B 1 112 ? 9.691 -47.088 0.436 1.00 19.52 109 HIS B N 1
ATOM 2315 C CA . HIS B 1 112 ? 9.476 -48.481 0.072 1.00 22.96 109 HIS B CA 1
ATOM 2316 C C . HIS B 1 112 ? 9.045 -48.729 -1.370 1.00 29.86 109 HIS B C 1
ATOM 2317 O O . HIS B 1 112 ? 9.149 -49.873 -1.826 1.00 25.10 109 HIS B O 1
ATOM 2324 N N . ALA B 1 113 ? 8.580 -47.719 -2.098 1.00 22.33 110 ALA B N 1
ATOM 2325 C CA . ALA B 1 113 ? 8.126 -47.919 -3.467 1.00 18.84 110 ALA B CA 1
ATOM 2326 C C . ALA B 1 113 ? 9.182 -47.451 -4.465 1.00 22.29 110 ALA B C 1
ATOM 2327 O O . ALA B 1 113 ? 10.166 -46.799 -4.114 1.00 22.78 110 ALA B O 1
ATOM 2329 N N . SER B 1 114 ? 8.964 -47.803 -5.729 1.00 22.83 111 SER B N 1
ATOM 2330 C CA . SER B 1 114 ? 9.830 -47.326 -6.799 1.00 27.10 111 SER B CA 1
ATOM 2331 C C . SER B 1 114 ? 9.752 -45.808 -6.911 1.00 25.89 111 SER B C 1
ATOM 2332 O O . SER B 1 114 ? 8.719 -45.196 -6.634 1.00 25.15 111 SER B O 1
ATOM 2335 N N . ALA B 1 115 ? 10.861 -45.194 -7.331 1.00 21.50 112 ALA B N 1
ATOM 2336 C CA . ALA B 1 115 ? 10.851 -43.750 -7.530 1.00 27.80 112 ALA B CA 1
ATOM 2337 C C . ALA B 1 115 ? 9.951 -43.329 -8.685 1.00 25.20 112 ALA B C 1
ATOM 2338 O O . ALA B 1 115 ? 9.479 -42.187 -8.700 1.00 37.61 112 ALA B O 1
ATOM 2340 N N . ASP B 1 116 ? 9.693 -44.217 -9.643 1.00 33.55 113 ASP B N 1
ATOM 2341 C CA . ASP B 1 116 ? 8.861 -43.895 -10.794 1.00 42.19 113 ASP B CA 1
ATOM 2342 C C . ASP B 1 116 ? 7.402 -44.295 -10.604 1.00 37.52 113 ASP B C 1
ATOM 2343 O O . ASP B 1 116 ? 6.648 -44.305 -11.582 1.00 44.21 113 ASP B O 1
ATOM 2348 N N . VAL B 1 117 ? 6.985 -44.628 -9.380 1.00 25.02 114 VAL B N 1
ATOM 2349 C CA . VAL B 1 117 ? 5.608 -45.056 -9.164 1.00 22.04 114 VAL B CA 1
ATOM 2350 C C . VAL B 1 117 ? 4.667 -43.890 -9.431 1.00 20.84 114 VAL B C 1
ATOM 2351 O O . VAL B 1 117 ? 4.966 -42.734 -9.100 1.00 22.33 114 VAL B O 1
ATOM 2355 N N . GLU B 1 118 ? 3.542 -44.181 -10.079 1.00 19.27 115 GLU B N 1
ATOM 2356 C CA . GLU B 1 118 ? 2.527 -43.164 -10.319 1.00 16.64 115 GLU B CA 1
ATOM 2357 C C . GLU B 1 118 ? 1.730 -42.937 -9.042 1.00 17.91 115 GLU B C 1
ATOM 2358 O O . GLU B 1 118 ? 1.333 -43.896 -8.374 1.00 18.53 115 GLU B O 1
ATOM 2364 N N . LYS B 1 119 ? 1.502 -41.670 -8.696 1.00 14.33 116 LYS B N 1
ATOM 2365 C CA . LYS B 1 119 ? 0.792 -41.320 -7.474 1.00 14.82 116 LYS B CA 1
ATOM 2366 C C . LYS B 1 119 ? -0.332 -40.340 -7.778 1.00 17.01 116 LYS B C 1
ATOM 2367 O O . LYS B 1 119 ? -0.216 -39.494 -8.668 1.00 17.32 116 LYS B O 1
ATOM 2373 N N . MET B 1 120 ? -1.414 -40.449 -7.010 1.00 12.00 117 MET B N 1
ATOM 2374 C CA . MET B 1 120 ? -2.545 -39.537 -7.129 1.00 11.29 117 MET B CA 1
ATOM 2375 C C . MET B 1 120 ? -3.154 -39.359 -5.745 1.00 13.75 117 MET B C 1
ATOM 2376 O O . MET B 1 120 ? -3.235 -40.321 -4.977 1.00 15.06 117 MET B O 1
ATOM 2381 N N . ILE B 1 121 ? -3.556 -38.128 -5.419 1.00 10.93 118 ILE B N 1
ATOM 2382 C CA . ILE B 1 121 ? -4.192 -37.830 -4.140 1.00 9.68 118 ILE B CA 1
ATOM 2383 C C . ILE B 1 121 ? -5.694 -37.720 -4.352 1.00 12.73 118 ILE B C 1
ATOM 2384 O O . ILE B 1 121 ? -6.151 -37.039 -5.278 1.00 12.60 118 ILE B O 1
ATOM 2389 N N . LEU B 1 122 ? -6.460 -38.397 -3.495 1.00 10.88 119 LEU B N 1
ATOM 2390 C CA . LEU B 1 122 ? -7.919 -38.363 -3.519 1.00 11.34 119 LEU B CA 1
ATOM 2391 C C . LEU B 1 122 ? -8.417 -37.749 -2.221 1.00 10.97 119 LEU B C 1
ATOM 2392 O O . LEU B 1 122 ? -8.154 -38.286 -1.139 1.00 11.84 119 LEU B O 1
ATOM 2397 N N . GLY B 1 123 ? -9.127 -36.629 -2.323 1.00 10.37 120 GLY B N 1
ATOM 2398 C CA . GLY B 1 123 ? -9.858 -36.114 -1.178 1.00 10.07 120 GLY B CA 1
ATOM 2399 C C . GLY B 1 123 ? -11.273 -36.659 -1.176 1.00 12.41 120 GLY B C 1
ATOM 2400 O O . GLY B 1 123 ? -12.144 -36.148 -1.887 1.00 11.70 120 GLY B O 1
ATOM 2401 N N . ASN B 1 124 ? -11.513 -37.701 -0.388 1.00 11.26 121 ASN B N 1
ATOM 2402 C CA . ASN B 1 124 ? -12.761 -38.448 -0.449 1.00 9.09 121 ASN B CA 1
ATOM 2403 C C . ASN B 1 124 ? -13.810 -37.875 0.510 1.00 9.64 121 ASN B C 1
ATOM 2404 O O . ASN B 1 124 ? -13.511 -37.074 1.400 1.00 10.74 121 ASN B O 1
ATOM 2409 N N . LYS B 1 125 ? -15.063 -38.312 0.309 1.00 10.18 122 LYS B N 1
ATOM 2410 C CA . LYS B 1 125 ? -16.235 -37.880 1.087 1.00 9.51 122 LYS B CA 1
ATOM 2411 C C . LYS B 1 125 ? -16.640 -36.444 0.748 1.00 12.14 122 LYS B C 1
ATOM 2412 O O . LYS B 1 125 ? -17.128 -35.703 1.607 1.00 11.69 122 LYS B O 1
ATOM 2418 N N . CYS B 1 126 ? -16.464 -36.053 -0.515 1.00 14.10 123 CYS B N 1
ATOM 2419 C CA . CYS B 1 126 ? -16.769 -34.676 -0.892 1.00 14.09 123 CYS B CA 1
ATOM 2420 C C . CYS B 1 126 ? -18.264 -34.399 -0.923 1.00 17.36 123 CYS B C 1
ATOM 2421 O O . CYS B 1 126 ? -18.657 -33.248 -1.147 1.00 19.76 123 CYS B O 1
ATOM 2424 N N . ASP B 1 127 ? -19.095 -35.415 -0.692 1.00 14.95 124 ASP B N 1
ATOM 2425 C CA . ASP B 1 127 ? -20.526 -35.236 -0.480 1.00 16.21 124 ASP B CA 1
ATOM 2426 C C . ASP B 1 127 ? -20.860 -34.720 0.916 1.00 20.22 124 ASP B C 1
ATOM 2427 O O . ASP B 1 127 ? -21.999 -34.292 1.141 1.00 22.11 124 ASP B O 1
ATOM 2432 N N . VAL B 1 128 ? -19.912 -34.758 1.857 1.00 15.03 125 VAL B N 1
ATOM 2433 C CA . VAL B 1 128 ? -20.174 -34.390 3.247 1.00 15.85 125 VAL B CA 1
ATOM 2434 C C . VAL B 1 128 ? -19.682 -32.970 3.499 1.00 21.36 125 VAL B C 1
ATOM 2435 O O . VAL B 1 128 ? -18.855 -32.730 4.389 1.00 20.31 125 VAL B O 1
ATOM 2439 N N . ASN B 1 129 ? -20.184 -32.016 2.718 1.00 19.47 126 ASN B N 1
ATOM 2440 C CA . ASN B 1 129 ? -19.755 -30.632 2.895 1.00 20.56 126 ASN B CA 1
ATOM 2441 C C . ASN B 1 129 ? -20.162 -30.062 4.253 1.00 17.64 126 ASN B C 1
ATOM 2442 O O . ASN B 1 129 ? -19.532 -29.104 4.717 1.00 16.06 126 ASN B O 1
ATOM 2447 N N . ASP B 1 130 ? -21.174 -30.637 4.911 1.00 16.60 127 ASP B N 1
ATOM 2448 C CA . ASP B 1 130 ? -21.606 -30.145 6.215 1.00 17.88 127 ASP B CA 1
ATOM 2449 C C . ASP B 1 130 ? -20.599 -30.429 7.324 1.00 19.05 127 ASP B C 1
ATOM 2450 O O . ASP B 1 130 ? -20.775 -29.918 8.437 1.00 19.88 127 ASP B O 1
ATOM 2455 N N . LYS B 1 131 ? -19.559 -31.230 7.061 1.00 15.51 128 LYS B N 1
ATOM 2456 C CA . LYS B 1 131 ? -18.505 -31.464 8.041 1.00 11.82 128 LYS B CA 1
ATOM 2457 C C . LYS B 1 131 ? -17.123 -31.208 7.450 1.00 11.49 128 LYS B C 1
ATOM 2458 O O . LYS B 1 131 ? -16.122 -31.609 8.046 1.00 13.33 128 LYS B O 1
ATOM 2464 N N . ARG B 1 132 ? -17.052 -30.541 6.298 1.00 11.31 129 ARG B N 1
ATOM 2465 C CA . ARG B 1 132 ? -15.776 -30.313 5.631 1.00 13.73 129 ARG B CA 1
ATOM 2466 C C . ARG B 1 132 ? -14.805 -29.577 6.548 1.00 14.45 129 ARG B C 1
ATOM 2467 O O . ARG B 1 132 ? -15.174 -28.601 7.212 1.00 14.79 129 ARG B O 1
ATOM 2475 N N . GLN B 1 133 ? -13.563 -30.072 6.598 1.00 10.67 130 GLN B N 1
ATOM 2476 C CA . GLN B 1 133 ? -12.479 -29.415 7.314 1.00 10.84 130 GLN B CA 1
ATOM 2477 C C . GLN B 1 133 ? -11.337 -28.982 6.413 1.00 12.09 130 GLN B C 1
ATOM 2478 O O . GLN B 1 133 ? -10.451 -28.251 6.877 1.00 12.51 130 GLN B O 1
ATOM 2484 N N . VAL B 1 134 ? -11.314 -29.424 5.155 1.00 11.67 131 VAL B N 1
ATOM 2485 C CA . VAL B 1 134 ? -10.230 -29.127 4.221 1.00 10.36 131 VAL B CA 1
ATOM 2486 C C . VAL B 1 134 ? -10.845 -28.677 2.906 1.00 13.62 131 VAL B C 1
ATOM 2487 O O . VAL B 1 134 ? -11.539 -29.460 2.246 1.00 14.41 131 VAL B O 1
ATOM 2491 N N . SER B 1 135 ? -10.570 -27.439 2.506 1.00 13.63 132 SER B N 1
ATOM 2492 C CA . SER B 1 135 ? -11.047 -26.962 1.213 1.00 10.45 132 SER B CA 1
ATOM 2493 C C . SER B 1 135 ? -10.304 -27.657 0.074 1.00 9.93 132 SER B C 1
ATOM 2494 O O . SER B 1 135 ? -9.158 -28.090 0.216 1.00 12.68 132 SER B O 1
ATOM 2497 N N . LYS B 1 136 ? -10.971 -27.744 -1.078 1.00 11.53 133 LYS B N 1
ATOM 2498 C CA . LYS B 1 136 ? -10.381 -28.420 -2.230 1.00 12.39 133 LYS B CA 1
ATOM 2499 C C . LYS B 1 136 ? -9.076 -27.764 -2.669 1.00 12.74 133 LYS B C 1
ATOM 2500 O O . LYS B 1 136 ? -8.155 -28.455 -3.127 1.00 13.24 133 LYS B O 1
ATOM 2506 N N . GLU B 1 137 ? -8.971 -26.438 -2.529 1.00 13.13 134 GLU B N 1
ATOM 2507 C CA . GLU B 1 137 ? -7.756 -25.742 -2.943 1.00 11.77 134 GLU B CA 1
ATOM 2508 C C . GLU B 1 137 ? -6.533 -26.240 -2.185 1.00 11.05 134 GLU B C 1
ATOM 2509 O O . GLU B 1 137 ? -5.430 -26.283 -2.742 1.00 12.25 134 GLU B O 1
ATOM 2515 N N . ARG B 1 138 ? -6.704 -26.619 -0.918 1.00 12.82 135 ARG B N 1
ATOM 2516 C CA . ARG B 1 138 ? -5.574 -27.131 -0.149 1.00 13.42 135 ARG B CA 1
ATOM 2517 C C . ARG B 1 138 ? -5.112 -28.482 -0.678 1.00 12.24 135 ARG B C 1
ATOM 2518 O O . ARG B 1 138 ? -3.909 -28.762 -0.710 1.00 13.20 135 ARG B O 1
ATOM 2526 N N . GLY B 1 139 ? -6.049 -29.326 -1.115 1.00 13.67 136 GLY B N 1
ATOM 2527 C CA . GLY B 1 139 ? -5.660 -30.585 -1.726 1.00 13.86 136 GLY B CA 1
ATOM 2528 C C . GLY B 1 139 ? -4.944 -30.382 -3.050 1.00 14.20 136 GLY B C 1
ATOM 2529 O O . GLY B 1 139 ? -3.927 -31.027 -3.320 1.00 11.67 136 GLY B O 1
ATOM 2530 N N . GLU B 1 140 ? -5.470 -29.477 -3.882 1.00 13.66 137 GLU B N 1
ATOM 2531 C CA . GLU B 1 140 ? -4.824 -29.169 -5.158 1.00 12.29 137 GLU B CA 1
ATOM 2532 C C . GLU B 1 140 ? -3.398 -28.678 -4.951 1.00 11.09 137 GLU B C 1
ATOM 2533 O O . GLU B 1 140 ? -2.484 -29.070 -5.689 1.00 13.42 137 GLU B O 1
ATOM 2539 N N . LYS B 1 141 ? -3.190 -27.816 -3.953 1.00 12.05 138 LYS B N 1
ATOM 2540 C CA . LYS B 1 141 ? -1.864 -27.246 -3.723 1.00 12.49 138 LYS B CA 1
ATOM 2541 C C . LYS B 1 141 ? -0.886 -28.301 -3.213 1.00 13.71 138 LYS B C 1
ATOM 2542 O O . LYS B 1 141 ? 0.281 -28.322 -3.622 1.00 16.31 138 LYS B O 1
ATOM 2548 N N . LEU B 1 142 ? -1.344 -29.184 -2.321 1.00 13.50 139 LEU B N 1
ATOM 2549 C CA . LEU B 1 142 ? -0.505 -30.284 -1.858 1.00 14.59 139 LEU B CA 1
ATOM 2550 C C . LEU B 1 142 ? -0.054 -31.153 -3.025 1.00 11.83 139 LEU B C 1
ATOM 2551 O O . LEU B 1 142 ? 1.139 -31.447 -3.174 1.00 16.14 139 LEU B O 1
ATOM 2556 N N . ALA B 1 143 ? -1.002 -31.561 -3.874 1.00 14.68 140 ALA B N 1
ATOM 2557 C CA . ALA B 1 143 ? -0.675 -32.381 -5.038 1.00 14.14 140 ALA B CA 1
ATOM 2558 C C . ALA B 1 143 ? 0.275 -31.653 -5.981 1.00 11.99 140 ALA B C 1
ATOM 2559 O O . ALA B 1 143 ? 1.245 -32.239 -6.475 1.00 14.25 140 ALA B O 1
ATOM 2561 N N . LEU B 1 144 ? -0.005 -30.377 -6.257 1.00 13.06 141 LEU B N 1
ATOM 2562 C CA . LEU B 1 144 ? 0.870 -29.595 -7.125 1.00 12.07 141 LEU B CA 1
ATOM 2563 C C . LEU B 1 144 ? 2.308 -29.604 -6.619 1.00 12.16 141 LEU B C 1
ATOM 2564 O O . LEU B 1 144 ? 3.246 -29.807 -7.399 1.00 14.11 141 LEU B O 1
ATOM 2569 N N . ASP B 1 145 ? 2.496 -29.398 -5.312 1.00 15.30 142 ASP B N 1
ATOM 2570 C CA . ASP B 1 145 ? 3.838 -29.350 -4.740 1.00 16.10 142 ASP B CA 1
ATOM 2571 C C . ASP B 1 145 ? 4.576 -30.673 -4.924 1.00 17.57 142 ASP B C 1
ATOM 2572 O O . ASP B 1 145 ? 5.799 -30.684 -5.116 1.00 18.62 142 ASP B O 1
ATOM 2577 N N . TYR B 1 146 ? 3.859 -31.794 -4.886 1.00 16.99 143 TYR B N 1
ATOM 2578 C CA . TYR B 1 146 ? 4.453 -33.098 -5.150 1.00 20.19 143 TYR B CA 1
ATOM 2579 C C . TYR B 1 146 ? 4.477 -33.449 -6.633 1.00 20.26 143 TYR B C 1
ATOM 2580 O O . TYR B 1 146 ? 5.007 -34.505 -6.996 1.00 23.24 143 TYR B O 1
ATOM 2589 N N . GLY B 1 147 ? 3.912 -32.603 -7.490 1.00 16.47 144 GLY B N 1
ATOM 2590 C CA . GLY B 1 147 ? 3.902 -32.873 -8.917 1.00 18.67 144 GLY B CA 1
ATOM 2591 C C . GLY B 1 147 ? 3.017 -34.029 -9.334 1.00 21.28 144 GLY B C 1
ATOM 2592 O O . GLY B 1 147 ? 3.351 -34.745 -10.284 1.00 22.79 144 GLY B O 1
ATOM 2593 N N . ILE B 1 148 ? 1.887 -34.229 -8.655 1.00 15.33 145 ILE B N 1
ATOM 2594 C CA . ILE B 1 148 ? 0.995 -35.346 -8.933 1.00 17.76 145 ILE B CA 1
ATOM 2595 C C . ILE B 1 148 ? -0.432 -34.825 -9.050 1.00 19.10 145 ILE B C 1
ATOM 2596 O O . ILE B 1 148 ? -0.724 -33.666 -8.752 1.00 17.07 145 ILE B O 1
ATOM 2601 N N . LYS B 1 149 ? -1.326 -35.705 -9.490 1.00 12.87 146 LYS B N 1
ATOM 2602 C CA . LYS B 1 149 ? -2.700 -35.308 -9.752 1.00 15.23 146 LYS B CA 1
ATOM 2603 C C . LYS B 1 149 ? -3.548 -35.409 -8.487 1.00 14.56 146 LYS B C 1
ATOM 2604 O O . LYS B 1 149 ? -3.221 -36.135 -7.545 1.00 16.60 146 LYS B O 1
ATOM 2610 N N . PHE B 1 150 ? -4.652 -34.661 -8.485 1.00 14.35 147 PHE B N 1
ATOM 2611 C CA . PHE B 1 150 ? -5.567 -34.569 -7.358 1.00 13.20 147 PHE B CA 1
ATOM 2612 C C . PHE B 1 150 ? -6.998 -34.616 -7.870 1.00 17.01 147 PHE B C 1
ATOM 2613 O O . PHE B 1 150 ? -7.311 -34.030 -8.911 1.00 17.16 147 PHE B O 1
ATOM 2621 N N . MET B 1 151 ? -7.863 -35.300 -7.124 1.00 13.53 148 MET B N 1
ATOM 2622 C CA . MET B 1 151 ? -9.302 -35.260 -7.346 1.00 13.34 148 MET B CA 1
ATOM 2623 C C . MET B 1 151 ? -10.022 -35.339 -6.011 1.00 15.59 148 MET B C 1
ATOM 2624 O O . MET B 1 151 ? -9.600 -36.084 -5.125 1.00 13.66 148 MET B O 1
ATOM 2629 N N . GLU B 1 152 ? -11.121 -34.596 -5.877 1.00 11.21 149 GLU B N 1
ATOM 2630 C CA . GLU B 1 152 ? -12.065 -34.841 -4.797 1.00 9.72 149 GLU B CA 1
ATOM 2631 C C . GLU B 1 152 ? -13.047 -35.913 -5.256 1.00 11.44 149 GLU B C 1
ATOM 2632 O O . GLU B 1 152 ? -13.597 -35.830 -6.358 1.00 14.92 149 GLU B O 1
ATOM 2638 N N . THR B 1 153 ? -13.248 -36.926 -4.423 1.00 12.45 150 THR B N 1
ATOM 2639 C CA . THR B 1 153 ? -14.083 -38.061 -4.782 1.00 9.50 150 THR B CA 1
ATOM 2640 C C . THR B 1 153 ? -15.204 -38.239 -3.770 1.00 10.94 150 THR B C 1
ATOM 2641 O O . THR B 1 153 ? -15.157 -37.716 -2.655 1.00 11.83 150 THR B O 1
ATOM 2645 N N . SER B 1 154 ? -16.216 -39.005 -4.169 1.00 10.34 151 SER B N 1
ATOM 2646 C CA . SER B 1 154 ? -17.233 -39.478 -3.236 1.00 10.27 151 SER B CA 1
ATOM 2647 C C . SER B 1 154 ? -17.615 -40.892 -3.637 1.00 10.98 151 SER B C 1
ATOM 2648 O O . SER B 1 154 ? -18.179 -41.101 -4.715 1.00 10.87 151 SER B O 1
ATOM 2651 N N . ALA B 1 155 ? -17.296 -41.859 -2.778 1.00 11.38 152 ALA B N 1
ATOM 2652 C CA . ALA B 1 155 ? -17.811 -43.209 -2.978 1.00 10.90 152 ALA B CA 1
ATOM 2653 C C . ALA B 1 155 ? -19.328 -43.234 -2.882 1.00 14.51 152 ALA B C 1
ATOM 2654 O O . ALA B 1 155 ? -19.980 -44.023 -3.573 1.00 13.21 152 ALA B O 1
ATOM 2656 N N . LYS B 1 156 ? -19.906 -42.372 -2.041 1.00 14.29 153 LYS B N 1
ATOM 2657 C CA . LYS B 1 156 ? -21.346 -42.406 -1.801 1.00 14.02 153 LYS B CA 1
ATOM 2658 C C . LYS B 1 156 ? -22.119 -41.795 -2.960 1.00 14.61 153 LYS B C 1
ATOM 2659 O O . LYS B 1 156 ? -23.112 -42.368 -3.427 1.00 17.20 153 LYS B O 1
ATOM 2665 N N . ALA B 1 157 ? -21.689 -40.629 -3.428 1.00 11.27 154 ALA B N 1
ATOM 2666 C CA . ALA B 1 157 ? -22.379 -39.931 -4.503 1.00 13.86 154 ALA B CA 1
ATOM 2667 C C . ALA B 1 157 ? -21.870 -40.316 -5.887 1.00 17.46 154 ALA B C 1
ATOM 2668 O O . ALA B 1 157 ? -22.395 -39.806 -6.882 1.00 17.15 154 ALA B O 1
ATOM 2670 N N . ASN B 1 158 ? -20.874 -41.203 -5.965 1.00 17.35 155 ASN B N 1
ATOM 2671 C CA . ASN B 1 158 ? -20.293 -41.663 -7.229 1.00 13.58 155 ASN B CA 1
ATOM 2672 C C . ASN B 1 158 ? -19.652 -40.512 -8.004 1.00 13.24 155 ASN B C 1
ATOM 2673 O O . ASN B 1 158 ? -19.959 -40.274 -9.175 1.00 18.93 155 ASN B O 1
ATOM 2678 N N . ILE B 1 159 ? -18.745 -39.795 -7.343 1.00 13.16 156 ILE B N 1
ATOM 2679 C CA . ILE B 1 159 ? -18.050 -38.660 -7.940 1.00 11.16 156 ILE B CA 1
ATOM 2680 C C . ILE B 1 159 ? -16.579 -39.019 -8.090 1.00 11.42 156 ILE B C 1
ATOM 2681 O O . ILE B 1 159 ? -15.898 -39.296 -7.095 1.00 10.92 156 ILE B O 1
ATOM 2686 N N . ASN B 1 160 ? -16.094 -39.009 -9.335 1.00 13.43 157 ASN B N 1
ATOM 2687 C CA . ASN B 1 160 ? -14.681 -39.098 -9.701 1.00 11.94 157 ASN B CA 1
ATOM 2688 C C . ASN B 1 160 ? -14.028 -40.427 -9.338 1.00 14.43 157 ASN B C 1
ATOM 2689 O O . ASN B 1 160 ? -12.800 -40.525 -9.375 1.00 14.38 157 ASN B O 1
ATOM 2694 N N . VAL B 1 161 ? -14.793 -41.457 -8.977 1.00 13.08 158 VAL B N 1
ATOM 2695 C CA . VAL B 1 161 ? -14.153 -42.732 -8.658 1.00 12.72 158 VAL B CA 1
ATOM 2696 C C . VAL B 1 161 ? -13.678 -43.417 -9.931 1.00 14.67 158 VAL B C 1
ATOM 2697 O O . VAL B 1 161 ? -12.515 -43.826 -10.039 1.00 13.74 158 VAL B O 1
ATOM 2701 N N . GLU B 1 162 ? -14.571 -43.556 -10.911 1.00 14.38 159 GLU B N 1
ATOM 2702 C CA . GLU B 1 162 ? -14.165 -44.079 -12.212 1.00 17.50 159 GLU B CA 1
ATOM 2703 C C . GLU B 1 162 ? -13.053 -43.228 -12.809 1.00 17.01 159 GLU B C 1
ATOM 2704 O O . GLU B 1 162 ? -12.037 -43.749 -13.284 1.00 14.38 159 GLU B O 1
ATOM 2710 N N . ASN B 1 163 ? -13.219 -41.903 -12.761 1.00 15.44 160 ASN B N 1
ATOM 2711 C CA . ASN B 1 163 ? -12.231 -40.999 -13.339 1.00 15.04 160 ASN B CA 1
ATOM 2712 C C . ASN B 1 163 ? -10.857 -41.196 -12.709 1.00 14.84 160 ASN B C 1
ATOM 2713 O O . ASN B 1 163 ? -9.843 -41.237 -13.415 1.00 15.16 160 ASN B O 1
ATOM 2718 N N . ALA B 1 164 ? -10.805 -41.337 -11.383 1.00 12.53 161 ALA B N 1
ATOM 2719 C CA . ALA B 1 164 ? -9.522 -41.489 -10.702 1.00 13.22 161 ALA B CA 1
ATOM 2720 C C . ALA B 1 164 ? -8.780 -42.725 -11.191 1.00 12.92 161 ALA B C 1
ATOM 2721 O O . ALA B 1 164 ? -7.601 -42.654 -11.559 1.00 14.84 161 ALA B O 1
ATOM 2723 N N . PHE B 1 165 ? -9.458 -43.874 -11.210 1.00 14.46 162 PHE B N 1
ATOM 2724 C CA . PHE B 1 165 ? -8.781 -45.113 -11.580 1.00 16.00 162 PHE B CA 1
ATOM 2725 C C . PHE B 1 165 ? -8.401 -45.126 -13.055 1.00 15.62 162 PHE B C 1
ATOM 2726 O O . PHE B 1 165 ? -7.301 -45.562 -13.411 1.00 15.81 162 PHE B O 1
ATOM 2734 N N . PHE B 1 166 ? -9.290 -44.656 -13.930 1.00 14.21 163 PHE B N 1
ATOM 2735 C CA . PHE B 1 166 ? -8.951 -44.643 -15.349 1.00 14.84 163 PHE B CA 1
ATOM 2736 C C . PHE B 1 166 ? -7.816 -43.668 -15.634 1.00 17.16 163 PHE B C 1
ATOM 2737 O O . PHE B 1 166 ? -6.936 -43.959 -16.453 1.00 17.53 163 PHE B O 1
ATOM 2745 N N . THR B 1 167 ? -7.804 -42.515 -14.954 1.00 15.08 164 THR B N 1
ATOM 2746 C CA . THR B 1 167 ? -6.719 -41.558 -15.157 1.00 15.20 164 THR B CA 1
ATOM 2747 C C . THR B 1 167 ? -5.384 -42.131 -14.693 1.00 19.13 164 THR B C 1
ATOM 2748 O O . THR B 1 167 ? -4.362 -41.982 -15.376 1.00 17.70 164 THR B O 1
ATOM 2752 N N . LEU B 1 168 ? -5.370 -42.792 -13.533 1.00 18.87 165 LEU B N 1
ATOM 2753 C CA . LEU B 1 168 ? -4.139 -43.411 -13.054 1.00 11.62 165 LEU B CA 1
ATOM 2754 C C . LEU B 1 168 ? -3.656 -44.493 -14.014 1.00 15.36 165 LEU B C 1
ATOM 2755 O O . LEU B 1 168 ? -2.460 -44.572 -14.322 1.00 18.69 165 LEU B O 1
ATOM 2760 N N . ALA B 1 169 ? -4.570 -45.341 -14.497 1.00 14.80 166 ALA B N 1
ATOM 2761 C CA . ALA B 1 169 ? -4.176 -46.400 -15.423 1.00 16.25 166 ALA B CA 1
ATOM 2762 C C . ALA B 1 169 ? -3.681 -45.826 -16.747 1.00 21.63 166 ALA B C 1
ATOM 2763 O O . ALA B 1 169 ? -2.707 -46.327 -17.321 1.00 21.96 166 ALA B O 1
ATOM 2765 N N . ARG B 1 170 ? -4.353 -44.790 -17.258 1.00 15.52 167 ARG B N 1
ATOM 2766 C CA . ARG B 1 170 ? -3.887 -44.135 -18.477 1.00 16.31 167 ARG B CA 1
ATOM 2767 C C . ARG B 1 170 ? -2.479 -43.588 -18.301 1.00 22.22 167 ARG B C 1
ATOM 2768 O O . ARG B 1 170 ? -1.645 -43.692 -19.208 1.00 22.52 167 ARG B O 1
ATOM 2776 N N . ASP B 1 171 ? -2.205 -42.976 -17.147 1.00 18.69 168 ASP B N 1
ATOM 2777 C CA . ASP B 1 171 ? -0.887 -42.396 -16.922 1.00 20.01 168 ASP B CA 1
ATOM 2778 C C . ASP B 1 171 ? 0.180 -43.475 -16.769 1.00 18.65 168 ASP B C 1
ATOM 2779 O O . ASP B 1 171 ? 1.314 -43.286 -17.222 1.00 22.79 168 ASP B O 1
ATOM 2784 N N . ILE B 1 172 ? -0.159 -44.609 -16.150 1.00 19.57 169 ILE B N 1
ATOM 2785 C CA . ILE B 1 172 ? 0.775 -45.732 -16.096 1.00 22.76 169 ILE B CA 1
ATOM 2786 C C . ILE B 1 172 ? 1.040 -46.261 -17.499 1.00 24.48 169 ILE B C 1
ATOM 2787 O O . ILE B 1 172 ? 2.189 -46.514 -17.883 1.00 27.55 169 ILE B O 1
ATOM 2792 N N . LYS B 1 173 ? -0.024 -46.440 -18.285 1.00 19.95 170 LYS B N 1
ATOM 2793 C CA . LYS B 1 173 ? 0.136 -46.982 -19.629 1.00 23.04 170 LYS B CA 1
ATOM 2794 C C . LYS B 1 173 ? 0.974 -46.056 -20.499 1.00 25.74 170 LYS B C 1
ATOM 2795 O O . LYS B 1 173 ? 1.816 -46.520 -21.278 1.00 30.33 170 LYS B O 1
ATOM 2801 N N . ALA B 1 174 ? 0.764 -44.744 -20.369 1.00 25.08 171 ALA B N 1
ATOM 2802 C CA . ALA B 1 174 ? 1.504 -43.779 -21.177 1.00 32.01 171 ALA B CA 1
ATOM 2803 C C . ALA B 1 174 ? 2.994 -43.829 -20.867 1.00 36.27 171 ALA B C 1
ATOM 2804 O O . ALA B 1 174 ? 3.830 -43.827 -21.779 1.00 41.43 171 ALA B O 1
ATOM 2806 N N . LYS B 1 175 ? 3.348 -43.869 -19.581 1.00 35.35 172 LYS B N 1
ATOM 2807 C CA . LYS B 1 175 ? 4.758 -43.969 -19.216 1.00 44.17 172 LYS B CA 1
ATOM 2808 C C . LYS B 1 175 ? 5.355 -45.284 -19.700 1.00 46.24 172 LYS B C 1
ATOM 2809 O O . LYS B 1 175 ? 6.463 -45.308 -20.249 1.00 52.30 172 LYS B O 1
ATOM 2815 N N . MET B 1 176 ? 4.628 -46.389 -19.515 1.00 40.70 173 MET B N 1
ATOM 2816 C CA . MET B 1 176 ? 5.130 -47.693 -19.934 1.00 45.78 173 MET B CA 1
ATOM 2817 C C . MET B 1 176 ? 5.334 -47.750 -21.443 1.00 49.18 173 MET B C 1
ATOM 2818 O O . MET B 1 176 ? 6.350 -48.269 -21.921 1.00 49.99 173 MET B O 1
ATOM 2823 N N . ASP B 1 177 ? 4.374 -47.263 -22.178 1.00 45.27 174 ASP B N 1
ATOM 2824 C CA . ASP B 1 177 ? 4.408 -47.333 -23.610 1.00 46.26 174 ASP B CA 1
ATOM 2825 C C . ASP B 1 177 ? 5.571 -46.601 -24.148 1.00 53.73 174 ASP B C 1
ATOM 2826 O O . ASP B 1 177 ? 5.956 -46.799 -25.287 1.00 59.68 174 ASP B O 1
ATOM 2831 N N . LYS B 1 178 ? 6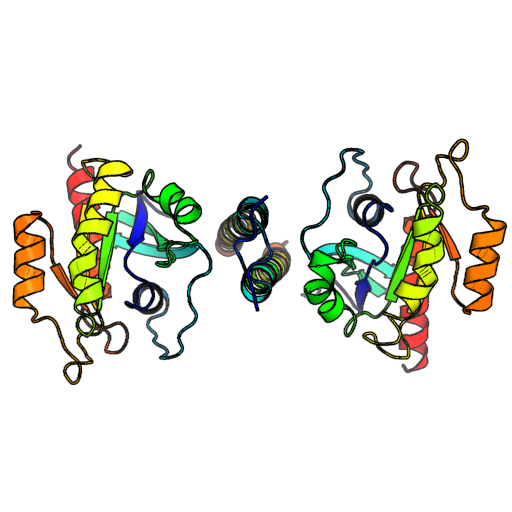.136 -45.742 -23.345 1.00 57.84 175 LYS B N 1
ATOM 2832 C CA . LYS B 1 178 ? 7.238 -44.943 -23.800 1.00 61.43 175 LYS B CA 1
ATOM 2833 C C . LYS B 1 178 ? 8.470 -45.544 -23.218 1.00 66.88 175 LYS B C 1
ATOM 2834 O O . LYS B 1 178 ? 9.190 -44.925 -22.471 1.00 67.83 175 LYS B O 1
ATOM 2840 N N . LYS B 1 179 ? 8.714 -46.798 -23.564 1.00 70.70 176 LYS B N 1
ATOM 2841 C CA . LYS B 1 179 ? 9.849 -47.479 -23.032 1.00 71.46 176 LYS B CA 1
ATOM 2842 C C . LYS B 1 179 ? 9.797 -48.905 -23.539 1.00 73.67 176 LYS B C 1
ATOM 2843 O O . LYS B 1 179 ? 9.525 -49.141 -24.727 1.00 72.97 176 LYS B O 1
ATOM 2849 N N . ASN C 2 7 ? -11.789 -58.920 22.625 1.00 57.71 129 ASN D N 1
ATOM 2850 C CA . ASN C 2 7 ? -11.500 -57.711 23.434 1.00 47.31 129 ASN D CA 1
ATOM 2851 C C . ASN C 2 7 ? -10.064 -57.188 23.225 1.00 41.10 129 ASN D C 1
ATOM 2852 O O . ASN C 2 7 ? -9.882 -56.295 22.430 1.00 40.96 129 ASN D O 1
ATOM 2857 N N . ARG C 2 8 ? -9.106 -57.670 24.002 1.00 35.60 130 ARG D N 1
ATOM 2858 C CA . ARG C 2 8 ? -7.711 -57.194 23.928 1.00 35.29 130 ARG D CA 1
ATOM 2859 C C . ARG C 2 8 ? -6.931 -57.986 22.890 1.00 29.39 130 ARG D C 1
ATOM 2860 O O . ARG C 2 8 ? -7.382 -58.983 22.470 1.00 27.88 130 ARG D O 1
ATOM 2868 N N . PRO C 2 9 ? -5.759 -57.502 22.496 1.00 27.71 131 PRO D N 1
ATOM 2869 C CA . PRO C 2 9 ? -4.937 -58.205 21.543 1.00 26.63 131 PRO D CA 1
ATOM 2870 C C . PRO C 2 9 ? -4.529 -59.575 22.055 1.00 25.22 131 PRO D C 1
ATOM 2871 O O . PRO C 2 9 ? -4.245 -59.654 23.182 1.00 25.19 131 PRO D O 1
ATOM 2875 N N . ARG C 2 10 ? -4.499 -60.590 21.200 1.00 22.85 132 ARG D N 1
ATOM 2876 C CA . ARG C 2 10 ? -4.138 -61.944 21.571 1.00 22.37 132 ARG D CA 1
ATOM 2877 C C . ARG C 2 10 ? -3.281 -62.708 20.633 1.00 22.20 132 ARG D C 1
ATOM 2878 O O . ARG C 2 10 ? -2.557 -63.530 21.026 1.00 25.31 132 ARG D O 1
ATOM 2886 N N . PHE C 2 11 ? -3.422 -62.447 19.347 1.00 20.15 133 PHE D N 1
ATOM 2887 C CA . PHE C 2 11 ? -2.709 -63.174 18.328 1.00 19.31 133 PHE D CA 1
ATOM 2888 C C . PHE C 2 11 ? -1.537 -62.422 17.750 1.00 20.94 133 PHE D C 1
ATOM 2889 O O . PHE C 2 11 ? -1.558 -61.244 17.712 1.00 21.05 133 PHE D O 1
ATOM 2897 N N . THR C 2 12 ? -0.541 -63.161 17.292 1.00 18.16 134 THR D N 1
ATOM 2898 C CA . THR C 2 12 ? 0.701 -62.574 16.820 1.00 24.17 134 THR D CA 1
ATOM 2899 C C . THR C 2 12 ? 0.594 -62.146 15.360 1.00 21.23 134 THR D C 1
ATOM 2900 O O . THR C 2 12 ? -0.343 -62.500 14.640 1.00 17.39 134 THR D O 1
ATOM 2904 N N . LEU C 2 13 ? 1.606 -61.396 14.924 1.00 21.24 135 LEU D N 1
ATOM 2905 C CA . LEU C 2 13 ? 1.686 -60.984 13.528 1.00 20.23 135 LEU D CA 1
ATOM 2906 C C . LEU C 2 13 ? 1.789 -62.191 12.602 1.00 23.75 135 LEU D C 1
ATOM 2907 O O . LEU C 2 13 ? 1.085 -62.275 11.590 1.00 19.06 135 LEU D O 1
ATOM 2912 N N . GLN C 2 14 ? 2.666 -63.143 12.933 1.00 22.62 136 GLN D N 1
ATOM 2913 C CA . GLN C 2 14 ? 2.825 -64.310 12.070 1.00 20.95 136 GLN D CA 1
ATOM 2914 C C . GLN C 2 14 ? 1.545 -65.135 12.001 1.00 22.84 136 GLN D C 1
ATOM 2915 O O . GLN C 2 14 ? 1.224 -65.693 10.945 1.00 24.81 136 GLN D O 1
ATOM 2921 N N . GLU C 2 15 ? 0.787 -65.199 13.097 1.00 17.97 137 GLU D N 1
ATOM 2922 C CA . GLU C 2 15 ? -0.451 -65.972 13.100 1.00 20.44 137 GLU D CA 1
ATOM 2923 C C . GLU C 2 15 ? -1.498 -65.354 12.179 1.00 19.05 137 GLU D C 1
ATOM 2924 O O . GLU C 2 15 ? -2.122 -66.054 11.374 1.00 18.25 137 GLU D O 1
ATOM 2930 N N . LEU C 2 16 ? -1.724 -64.045 12.297 1.00 15.74 138 LEU D N 1
ATOM 2931 C CA . LEU C 2 16 ? -2.668 -63.397 11.391 1.00 14.35 138 LEU D CA 1
ATOM 2932 C C . LEU C 2 16 ? -2.163 -63.452 9.956 1.00 13.65 138 LEU D C 1
ATOM 2933 O O . LEU C 2 16 ? -2.932 -63.723 9.024 1.00 16.17 138 LEU D O 1
ATOM 2938 N N . ARG C 2 17 ? -0.861 -63.225 9.773 1.00 15.30 139 ARG D N 1
ATOM 2939 C CA . ARG C 2 17 ? -0.264 -63.183 8.443 1.00 17.40 139 ARG D CA 1
ATOM 2940 C C . ARG C 2 17 ? -0.442 -64.495 7.701 1.00 19.30 139 ARG D C 1
ATOM 2941 O O . ARG C 2 17 ? -0.744 -64.502 6.502 1.00 21.93 139 ARG D O 1
ATOM 2949 N N . ASP C 2 18 ? -0.217 -65.620 8.384 1.00 17.91 140 ASP D N 1
ATOM 2950 C CA . ASP C 2 18 ? -0.322 -66.907 7.704 1.00 22.82 140 ASP D CA 1
ATOM 2951 C C . ASP C 2 18 ? -1.738 -67.143 7.196 1.00 20.36 140 ASP D C 1
ATOM 2952 O O . ASP C 2 18 ? -1.929 -67.703 6.110 1.00 22.66 140 ASP D O 1
ATOM 2957 N N . VAL C 2 19 ? -2.746 -66.714 7.959 1.00 19.40 141 VAL D N 1
ATOM 2958 C CA . VAL C 2 19 ? -4.118 -66.867 7.488 1.00 18.46 141 VAL D CA 1
ATOM 2959 C C . VAL C 2 19 ? -4.394 -65.905 6.341 1.00 17.34 141 VAL D C 1
ATOM 2960 O O . VAL C 2 19 ? -5.055 -66.267 5.361 1.00 16.20 141 VAL D O 1
ATOM 2964 N N . LEU C 2 20 ? -3.896 -64.666 6.440 1.00 14.99 142 LEU D N 1
ATOM 2965 C CA . LEU C 2 20 ? -4.095 -63.706 5.356 1.00 15.48 142 LEU D CA 1
ATOM 2966 C C . LEU C 2 20 ? -3.460 -64.195 4.064 1.00 20.04 142 LEU D C 1
ATOM 2967 O O . LEU C 2 20 ? -4.038 -64.044 2.980 1.00 18.79 142 LEU D O 1
ATOM 2972 N N . GLN C 2 21 ? -2.285 -64.747 4.270 1.00 20.40 143 GLN D N 1
ATOM 2973 C CA A GLN C 2 21 ? -1.583 -65.231 2.946 0.58 27.13 143 GLN D CA 1
ATOM 2974 C CA B GLN C 2 21 ? -1.711 -65.201 3.015 0.42 26.87 143 GLN D CA 1
ATOM 2975 C C . GLN C 2 21 ? -2.406 -66.433 2.219 1.00 21.75 143 GLN D C 1
ATOM 2976 O O . GLN C 2 21 ? -2.513 -66.655 1.020 1.00 22.20 143 GLN D O 1
ATOM 2987 N N . GLU C 2 22 ? -2.911 -67.274 3.128 1.00 19.54 144 GLU D N 1
ATOM 2988 C CA . GLU C 2 22 ? -3.729 -68.360 2.596 1.00 21.37 144 GLU D CA 1
ATOM 2989 C C . GLU C 2 22 ? -5.037 -67.831 2.018 1.00 18.13 144 GLU D C 1
ATOM 2990 O O . GLU C 2 22 ? -5.495 -68.304 0.971 1.00 19.50 144 GLU D O 1
ATOM 2996 N N . ARG C 2 23 ? -5.655 -66.856 2.691 1.00 13.86 145 ARG D N 1
ATOM 2997 C CA . ARG C 2 23 ? -6.831 -66.193 2.129 1.00 16.40 145 ARG D CA 1
ATOM 2998 C C . ARG C 2 23 ? -6.530 -65.660 0.734 1.00 20.07 145 ARG D C 1
ATOM 2999 O O . ARG C 2 23 ? -7.303 -65.879 -0.208 1.00 16.53 145 ARG D O 1
ATOM 3007 N N . ASN C 2 24 ? -5.406 -64.952 0.589 1.00 20.39 146 ASN D N 1
ATOM 3008 C CA . ASN C 2 24 ? -5.036 -64.377 -0.704 1.00 15.95 146 ASN D CA 1
ATOM 3009 C C . ASN C 2 24 ? -4.835 -65.461 -1.756 1.00 19.80 146 ASN D C 1
ATOM 3010 O O . ASN C 2 24 ? -5.301 -65.327 -2.894 1.00 20.55 146 ASN D O 1
ATOM 3015 N N . LYS C 2 25 ? -4.120 -66.530 -1.402 1.00 18.08 147 LYS D N 1
ATOM 3016 C CA . LYS C 2 25 ? -3.869 -67.595 -2.368 1.00 19.58 147 LYS D CA 1
ATOM 3017 C C . LYS C 2 25 ? -5.174 -68.221 -2.846 1.00 22.56 147 LYS D C 1
ATOM 3018 O O . LYS C 2 25 ? -5.347 -68.475 -4.046 1.00 23.82 147 LYS D O 1
ATOM 3024 N N . LEU C 2 26 ? -6.114 -68.460 -1.925 1.00 17.87 148 LEU D N 1
ATOM 3025 C CA . LEU C 2 26 ? -7.399 -69.038 -2.305 1.00 17.14 148 LEU D CA 1
ATOM 3026 C C . LEU C 2 26 ? -8.196 -68.082 -3.184 1.00 19.28 148 LEU D C 1
ATOM 3027 O O . LEU C 2 26 ? -8.830 -68.507 -4.158 1.00 20.25 148 LEU D O 1
ATOM 3032 N N . LYS C 2 27 ? -8.174 -66.788 -2.856 1.00 16.54 149 LYS D N 1
ATOM 3033 C CA . LYS C 2 27 ? -8.826 -65.793 -3.704 1.00 20.88 149 LYS D CA 1
ATOM 3034 C C . LYS C 2 27 ? -8.304 -65.867 -5.132 1.00 19.07 149 LYS D C 1
ATOM 3035 O O . LYS C 2 27 ? -9.083 -65.935 -6.088 1.00 20.66 149 LYS D O 1
ATOM 3041 N N . SER C 2 28 ? -6.979 -65.858 -5.295 1.00 18.56 150 SER D N 1
ATOM 3042 C CA . SER C 2 28 ? -6.389 -65.911 -6.628 1.00 22.81 150 SER D CA 1
ATOM 3043 C C . SER C 2 28 ? -6.736 -67.212 -7.341 1.00 30.67 150 SER D C 1
ATOM 3044 O O . SER C 2 28 ? -7.015 -67.210 -8.547 1.00 31.20 150 SER D O 1
ATOM 3047 N N . GLN C 2 29 ? -6.719 -68.335 -6.614 1.00 23.21 151 GLN D N 1
ATOM 3048 C CA . GLN C 2 29 ? -7.062 -69.620 -7.220 1.00 24.80 151 GLN D CA 1
ATOM 3049 C C . GLN C 2 29 ? -8.521 -69.654 -7.655 1.00 25.84 151 GLN D C 1
ATOM 3050 O O . GLN C 2 29 ? -8.847 -70.207 -8.713 1.00 27.86 151 GLN D O 1
ATOM 3056 N N . LEU C 2 30 ? -9.412 -69.069 -6.852 1.00 20.33 152 LEU D N 1
ATOM 3057 C CA . LEU C 2 30 ? -10.828 -69.042 -7.201 1.00 23.68 152 LEU D CA 1
ATOM 3058 C C . LEU C 2 30 ? -11.062 -68.263 -8.489 1.00 33.58 152 LEU D C 1
ATOM 3059 O O . LEU C 2 30 ? -11.901 -68.647 -9.314 1.00 30.53 152 LEU D O 1
ATOM 3064 N N . LEU C 2 31 ? -10.322 -67.170 -8.682 1.00 34.13 153 LEU D N 1
ATOM 3065 C CA . LEU C 2 31 ? -10.482 -66.369 -9.890 1.00 39.07 153 LEU D CA 1
ATOM 3066 C C . LEU C 2 31 ? -10.007 -67.116 -11.131 1.00 36.42 153 LEU D C 1
ATOM 3067 O O . LEU C 2 31 ? -10.574 -66.932 -12.213 1.00 48.56 153 LEU D O 1
ATOM 3072 N N . VAL C 2 32 ? -8.981 -67.958 -10.999 1.00 33.64 154 VAL D N 1
ATOM 3073 C CA . VAL C 2 32 ? -8.506 -68.730 -12.144 1.00 34.36 154 VAL D CA 1
ATOM 3074 C C . VAL C 2 32 ? -9.555 -69.747 -12.581 1.00 39.51 154 VAL D C 1
ATOM 3075 O O . VAL C 2 32 ? -9.832 -69.897 -13.778 1.00 42.00 154 VAL D O 1
ATOM 3079 N N . VAL C 2 33 ? -10.158 -70.459 -11.626 1.00 32.51 155 VAL D N 1
ATOM 3080 C CA . VAL C 2 33 ? -11.143 -71.476 -11.983 1.00 35.21 155 VAL D CA 1
ATOM 3081 C C . VAL C 2 33 ? -12.432 -70.827 -12.476 1.00 38.81 155 VAL D C 1
ATOM 3082 O O . VAL C 2 33 ? -13.072 -71.326 -13.411 1.00 45.42 155 VAL D O 1
ATOM 3086 N N . GLN C 2 34 ? -12.839 -69.713 -11.859 1.00 30.91 156 GLN D N 1
ATOM 3087 C CA . GLN C 2 34 ? -14.014 -68.991 -12.342 1.00 41.67 156 GLN D CA 1
ATOM 3088 C C . GLN C 2 34 ? -13.843 -68.579 -13.798 1.00 51.53 156 GLN D C 1
ATOM 3089 O O . GLN C 2 34 ? -14.780 -68.688 -14.598 1.00 56.84 156 GLN D O 1
ATOM 3095 N N . GLU C 2 35 ? -12.636 -68.221 -14.179 1.00 50.99 157 GLU D N 1
ATOM 3096 C CA . GLU C 2 35 ? -12.396 -67.854 -15.556 1.00 48.30 157 GLU D CA 1
ATOM 3097 C C . GLU C 2 35 ? -12.387 -69.016 -16.486 1.00 46.46 157 GLU D C 1
ATOM 3098 O O . GLU C 2 35 ? -12.736 -68.877 -17.621 1.00 49.77 157 GLU D O 1
ATOM 3104 N N . GLU C 2 36 ? -11.921 -70.140 -16.030 1.00 48.41 158 GLU D N 1
ATOM 3105 C CA . GLU C 2 36 ? -11.869 -71.241 -16.902 1.00 54.36 158 GLU D CA 1
ATOM 3106 C C . GLU C 2 36 ? -13.214 -71.495 -17.520 1.00 59.00 158 GLU D C 1
ATOM 3107 O O . GLU C 2 36 ? -13.375 -72.409 -18.237 1.00 58.82 158 GLU D O 1
ATOM 3113 N N . LEU C 2 37 ? -14.164 -70.639 -17.247 1.00 63.12 159 LEU D N 1
ATOM 3114 C CA . LEU C 2 37 ? -15.483 -70.787 -17.795 1.00 63.99 159 LEU D CA 1
ATOM 3115 C C . LEU C 2 37 ? -15.922 -69.576 -18.661 1.00 68.22 159 LEU D C 1
ATOM 3116 O O . LEU C 2 37 ? -16.836 -68.837 -18.358 1.00 69.27 159 LEU D O 1
ATOM 3121 N N . ASN D 2 7 ? 5.219 -64.712 20.899 1.00 46.89 129 ASN E N 1
ATOM 3122 C CA . ASN D 2 7 ? 5.569 -63.346 20.528 1.00 43.41 129 ASN E CA 1
ATOM 3123 C C . ASN D 2 7 ? 4.459 -62.375 20.935 1.00 35.57 129 ASN E C 1
ATOM 3124 O O . ASN D 2 7 ? 3.469 -62.769 21.554 1.00 37.20 129 ASN E O 1
ATOM 3129 N N . ARG D 2 8 ? 4.627 -61.113 20.569 1.00 28.55 130 ARG E N 1
ATOM 3130 C CA . ARG D 2 8 ? 3.792 -60.051 21.119 1.00 32.42 130 ARG E CA 1
ATOM 3131 C C . ARG D 2 8 ? 2.352 -60.158 20.602 1.00 29.68 130 ARG E C 1
ATOM 3132 O O . ARG D 2 8 ? 2.142 -60.249 19.393 1.00 29.92 130 ARG E O 1
ATOM 3140 N N . PRO D 2 9 ? 1.361 -60.142 21.496 1.00 28.97 131 PRO E N 1
ATOM 3141 C CA . PRO D 2 9 ? -0.039 -60.152 21.028 1.00 25.23 131 PRO E CA 1
ATOM 3142 C C . PRO D 2 9 ? -0.392 -58.826 20.383 1.00 25.85 131 PRO E C 1
ATOM 3143 O O . PRO D 2 9 ? -0.157 -57.756 20.948 1.00 24.26 131 PRO E O 1
ATOM 3147 N N . ARG D 2 10 ? -0.965 -58.897 19.185 1.00 20.35 132 ARG E N 1
ATOM 3148 C CA . ARG D 2 10 ? -1.274 -57.693 18.434 1.00 19.97 132 ARG E CA 1
ATOM 3149 C C . ARG D 2 10 ? -2.678 -57.657 17.857 1.00 21.52 132 ARG E C 1
ATOM 3150 O O . ARG D 2 10 ? -3.204 -56.557 17.649 1.00 20.75 132 ARG E O 1
ATOM 3158 N N . PHE D 2 11 ? -3.316 -58.799 17.616 1.00 14.56 133 PHE E N 1
ATOM 3159 C CA . PHE D 2 11 ? -4.593 -58.819 16.926 1.00 12.78 133 PHE E CA 1
ATOM 3160 C C . PHE D 2 11 ? -5.637 -59.525 17.775 1.00 15.26 133 PHE E C 1
ATOM 3161 O O . PHE D 2 11 ? -5.329 -60.449 18.534 1.00 18.12 133 PHE E O 1
ATOM 3169 N N . THR D 2 12 ? -6.876 -59.063 17.652 1.00 18.17 134 THR E N 1
ATOM 3170 C CA . THR D 2 12 ? -7.924 -59.518 18.547 1.00 20.95 134 THR E CA 1
ATOM 3171 C C . THR D 2 12 ? -8.537 -60.826 18.062 1.00 21.26 134 THR E C 1
ATOM 3172 O O . THR D 2 12 ? -8.281 -61.309 16.954 1.00 18.65 134 THR E O 1
ATOM 3176 N N . LEU D 2 13 ? -9.384 -61.381 18.925 1.00 20.93 135 LEU E N 1
ATOM 3177 C CA . LEU D 2 13 ? -10.157 -62.558 18.565 1.00 25.62 135 LEU E CA 1
ATOM 3178 C C . LEU D 2 13 ? -11.045 -62.281 17.358 1.00 20.50 135 LEU E C 1
ATOM 3179 O O . LEU D 2 13 ? -11.111 -63.092 16.430 1.00 22.78 135 LEU E O 1
ATOM 3184 N N . GLN D 2 14 ? -11.712 -61.125 17.339 1.00 19.15 136 GLN E N 1
ATOM 3185 C CA . GLN D 2 14 ? -12.573 -60.789 16.209 1.00 18.73 136 GLN E CA 1
ATOM 3186 C C . GLN D 2 14 ? -11.774 -60.697 14.915 1.00 20.18 136 GLN E C 1
ATOM 3187 O O . GLN D 2 14 ? -12.237 -61.147 13.861 1.00 21.33 136 GLN E O 1
ATOM 3193 N N . GLU D 2 15 ? -10.571 -60.118 14.974 1.00 18.14 137 GLU E N 1
ATOM 3194 C CA . GLU D 2 15 ? -9.769 -59.954 13.763 1.00 15.65 137 GLU E CA 1
ATOM 3195 C C . GLU D 2 15 ? -9.344 -61.307 13.198 1.00 18.95 137 GLU E C 1
ATOM 3196 O O . GLU D 2 15 ? -9.485 -61.563 11.997 1.00 18.10 137 GLU E O 1
ATOM 3202 N N . LEU D 2 16 ? -8.843 -62.206 14.026 1.00 13.80 138 LEU E N 1
ATOM 3203 C CA . LEU D 2 16 ? -8.452 -63.514 13.537 1.00 15.91 138 LEU E CA 1
ATOM 3204 C C . LEU D 2 16 ? -9.653 -64.355 13.089 1.00 17.25 138 LEU E C 1
ATOM 3205 O O . LEU D 2 16 ? -9.604 -64.994 12.112 1.00 18.91 138 LEU E O 1
ATOM 3210 N N . ARG D 2 17 ? -10.711 -64.322 13.853 1.00 16.22 139 ARG E N 1
ATOM 3211 C CA . ARG D 2 17 ? -11.891 -65.070 13.504 1.00 21.73 139 ARG E CA 1
ATOM 3212 C C . ARG D 2 17 ? -12.437 -64.698 12.114 1.00 20.23 139 ARG E C 1
ATOM 3213 O O . ARG D 2 17 ? -12.817 -65.524 11.358 1.00 19.54 139 ARG E O 1
ATOM 3221 N N . ASP D 2 18 ? -12.482 -63.398 11.862 1.00 18.99 140 ASP E N 1
ATOM 3222 C CA . ASP D 2 18 ? -12.996 -62.881 10.626 1.00 15.40 140 ASP E CA 1
ATOM 3223 C C . ASP D 2 18 ? -12.182 -63.387 9.423 1.00 15.12 140 ASP E C 1
ATOM 3224 O O . ASP D 2 18 ? -12.714 -63.817 8.456 1.00 17.05 140 ASP E O 1
ATOM 3229 N N . VAL D 2 19 ? -10.885 -63.348 9.520 1.00 13.27 141 VAL E N 1
ATOM 3230 C CA . VAL D 2 19 ? -10.033 -63.805 8.430 1.00 13.20 141 VAL E CA 1
ATOM 3231 C C . VAL D 2 19 ? -10.143 -65.314 8.266 1.00 14.74 141 VAL E C 1
ATOM 3232 O O . VAL D 2 19 ? -10.135 -65.829 7.144 1.00 15.09 141 VAL E O 1
ATOM 3236 N N . LEU D 2 20 ? -10.247 -66.046 9.379 1.00 18.65 142 LEU E N 1
ATOM 3237 C CA . LEU D 2 20 ? -10.429 -67.493 9.292 1.00 20.82 142 LEU E CA 1
ATOM 3238 C C . LEU D 2 20 ? -11.741 -67.844 8.600 1.00 16.11 142 LEU E C 1
ATOM 3239 O O . LEU D 2 20 ? -11.792 -68.770 7.781 1.00 19.70 142 LEU E O 1
ATOM 3244 N N . GLN D 2 21 ? -12.813 -67.112 8.912 1.00 16.69 143 GLN E N 1
ATOM 3245 C CA . GLN D 2 21 ? -14.098 -67.374 8.274 1.00 18.36 143 GLN E CA 1
ATOM 3246 C C . GLN D 2 21 ? -14.045 -67.092 6.778 1.00 21.86 143 GLN E C 1
ATOM 3247 O O . GLN D 2 21 ? -14.611 -67.850 5.982 1.00 18.52 143 GLN E O 1
ATOM 3253 N N . GLU D 2 22 ? -13.370 -66.011 6.369 1.00 19.59 144 GLU E N 1
ATOM 3254 C CA . GLU D 2 22 ? -13.245 -65.751 4.937 1.00 18.65 144 GLU E CA 1
ATOM 3255 C C . GLU D 2 22 ? -12.401 -66.823 4.260 1.00 15.91 144 GLU E C 1
ATOM 3256 O O . GLU D 2 22 ? -12.741 -67.291 3.168 1.00 20.65 144 GLU E O 1
ATOM 3262 N N . ARG D 2 23 ? -11.299 -67.224 4.896 1.00 15.53 145 ARG E N 1
ATOM 3263 C CA . ARG D 2 23 ? -10.492 -68.314 4.359 1.00 15.94 145 ARG E CA 1
ATOM 3264 C C . ARG D 2 23 ? -11.329 -69.574 4.180 1.00 18.38 145 ARG E C 1
ATOM 3265 O O . ARG D 2 23 ? -11.256 -70.235 3.134 1.00 19.40 145 ARG E O 1
ATOM 3273 N N . ASN D 2 24 ? -12.138 -69.915 5.188 1.00 20.44 146 ASN E N 1
ATOM 3274 C CA . ASN D 2 24 ? -12.998 -71.092 5.095 1.00 28.15 146 ASN E CA 1
ATOM 3275 C C . ASN D 2 24 ? -14.004 -70.954 3.964 1.00 24.21 146 ASN E C 1
ATOM 3276 O O . ASN D 2 24 ? -14.207 -71.891 3.183 1.00 24.58 146 ASN E O 1
ATOM 3281 N N . LYS D 2 25 ? -14.648 -69.790 3.871 1.00 21.27 147 LYS E N 1
ATOM 3282 C CA . LYS D 2 25 ? -15.620 -69.557 2.811 1.00 22.55 147 LYS E CA 1
ATOM 3283 C C . LYS D 2 25 ? -14.984 -69.713 1.434 1.00 23.77 147 LYS E C 1
ATOM 3284 O O . LYS D 2 25 ? -15.569 -70.342 0.544 1.00 20.29 147 LYS E O 1
ATOM 3290 N N . LEU D 2 26 ? -13.776 -69.171 1.246 1.00 17.78 148 LEU E N 1
ATOM 3291 C CA . LEU D 2 26 ? -13.118 -69.268 -0.054 1.00 20.43 148 LEU E CA 1
ATOM 3292 C C . LEU D 2 26 ? -12.761 -70.707 -0.393 1.00 24.92 148 LEU E C 1
ATOM 3293 O O . LEU D 2 26 ? -12.851 -71.117 -1.557 1.00 21.09 148 LEU E O 1
ATOM 3298 N N . LYS D 2 27 ? -12.328 -71.483 0.604 1.00 19.31 149 LYS E N 1
ATOM 3299 C CA . LYS D 2 27 ? -11.995 -72.882 0.361 1.00 27.81 149 LYS E CA 1
ATOM 3300 C C . LYS D 2 27 ? -13.212 -73.650 -0.147 1.00 23.68 149 LYS E C 1
ATOM 3301 O O . LYS D 2 27 ? -13.117 -74.427 -1.102 1.00 24.45 149 LYS E O 1
ATOM 3307 N N . SER D 2 28 ? -14.369 -73.430 0.480 1.00 24.67 150 SER E N 1
ATOM 3308 C CA . SER D 2 28 ? -15.590 -74.085 0.018 1.00 26.59 150 SER E CA 1
ATOM 3309 C C . SER D 2 28 ? -15.976 -73.612 -1.377 1.00 32.85 150 SER E C 1
ATOM 3310 O O . SER D 2 28 ? -16.368 -74.423 -2.226 1.00 29.59 150 SER E O 1
ATOM 3313 N N . GLN D 2 29 ? -15.882 -72.302 -1.628 1.00 23.53 151 GLN E N 1
ATOM 3314 C CA . GLN D 2 29 ? -16.219 -71.775 -2.947 1.00 22.98 151 GLN E CA 1
ATOM 3315 C C . GLN D 2 29 ? -15.296 -72.338 -4.017 1.00 24.18 151 GLN E C 1
ATOM 3316 O O . GLN D 2 29 ? -15.742 -72.661 -5.125 1.00 27.24 151 GLN E O 1
ATOM 3322 N N . LEU D 2 30 ? -14.004 -72.453 -3.712 1.00 21.82 152 LEU E N 1
ATOM 3323 C CA . LEU D 2 30 ? -13.070 -73.009 -4.682 1.00 20.96 152 LEU E CA 1
ATOM 3324 C C . LEU D 2 30 ? -13.478 -74.422 -5.085 1.00 30.16 152 LEU E C 1
ATOM 3325 O O . LEU D 2 30 ? -13.438 -74.776 -6.270 1.00 32.35 152 LEU E O 1
ATOM 3330 N N . LEU D 2 31 ? -13.906 -75.235 -4.113 1.00 23.27 153 LEU E N 1
ATOM 3331 C CA . LEU D 2 31 ? -14.347 -76.591 -4.431 1.00 27.60 153 LEU E CA 1
ATOM 3332 C C . LEU D 2 31 ? -15.610 -76.590 -5.294 1.00 33.31 153 LEU E C 1
ATOM 3333 O O . LEU D 2 31 ? -15.722 -77.389 -6.231 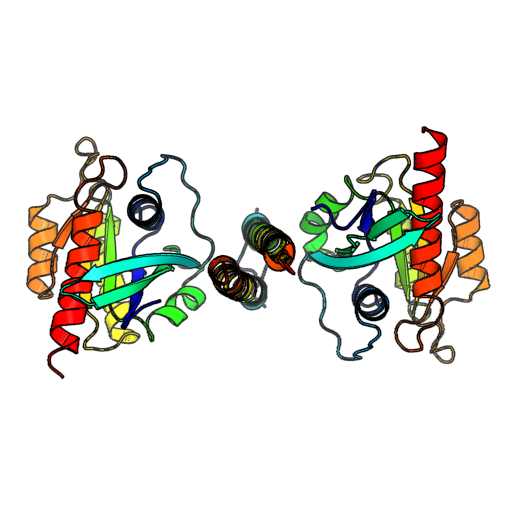1.00 40.04 153 LEU E O 1
ATOM 3338 N N . VAL D 2 32 ? -16.569 -75.703 -5.004 1.00 33.90 154 VAL E N 1
ATOM 3339 C CA . VAL D 2 32 ? -17.827 -75.727 -5.755 1.00 38.57 154 VAL E CA 1
ATOM 3340 C C . VAL D 2 32 ? -17.642 -75.176 -7.165 1.00 49.14 154 VAL E C 1
ATOM 3341 O O . VAL D 2 32 ? -18.400 -75.527 -8.073 1.00 53.63 154 VAL E O 1
ATOM 3345 N N . VAL D 2 33 ? -16.671 -74.289 -7.378 1.00 38.50 155 VAL E N 1
ATOM 3346 C CA . VAL D 2 33 ? -16.412 -73.879 -8.754 1.00 35.12 155 VAL E CA 1
ATOM 3347 C C . VAL D 2 33 ? -15.654 -74.982 -9.483 1.00 35.15 155 VAL E C 1
ATOM 3348 O O . VAL D 2 33 ? -15.847 -75.190 -10.689 1.00 37.43 155 VAL E O 1
ATOM 3352 N N . GLN D 2 34 ? -14.783 -75.679 -8.752 1.00 26.36 156 GLN E N 1
ATOM 3353 C CA . GLN D 2 34 ? -14.031 -76.767 -9.301 1.00 37.38 156 GLN E CA 1
ATOM 3354 C C . GLN D 2 34 ? -15.016 -77.846 -9.795 1.00 46.45 156 GLN E C 1
ATOM 3355 O O . GLN D 2 34 ? -14.683 -78.596 -10.651 1.00 49.49 156 GLN E O 1
ATOM 3361 N N . GLU D 2 35 ? -16.209 -77.889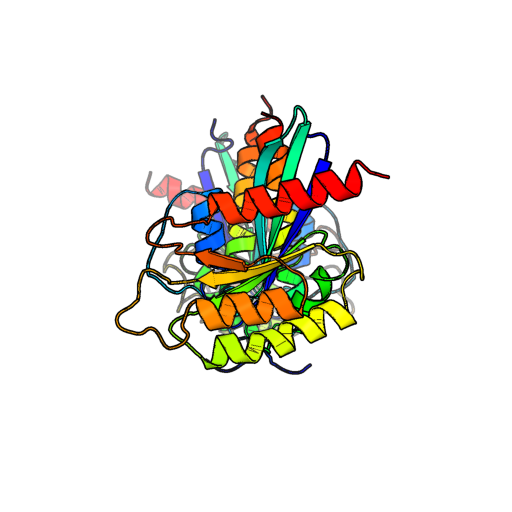 -9.227 1.00 52.13 157 GLU E N 1
ATOM 3362 C CA . GLU D 2 35 ? -17.266 -78.809 -9.678 1.00 57.87 157 GLU E CA 1
ATOM 3363 C C . GLU D 2 35 ? -17.367 -79.000 -11.129 1.00 57.79 157 GLU E C 1
ATOM 3364 O O . GLU D 2 35 ? -17.821 -80.003 -11.558 1.00 53.43 157 GLU E O 1
ATOM 3370 N N . GLU D 2 36 ? -17.087 -77.943 -11.855 1.00 57.28 158 GLU E N 1
ATOM 3371 C CA . GLU D 2 36 ? -17.209 -77.910 -13.280 1.00 56.55 158 GLU E CA 1
ATOM 3372 C C . GLU D 2 36 ? -16.574 -79.012 -14.068 1.00 58.02 158 GLU E C 1
ATOM 3373 O O . GLU D 2 36 ? -16.440 -78.916 -15.303 1.00 57.01 158 GLU E O 1
ATOM 3379 N N . LEU D 2 37 ? -16.151 -80.073 -13.428 1.00 64.64 159 LEU E N 1
ATOM 3380 C CA . LEU D 2 37 ? -15.602 -81.199 -14.172 1.00 65.50 159 LEU E CA 1
ATOM 3381 C C . LEU D 2 37 ? -16.691 -81.611 -15.210 1.00 66.83 159 LEU E C 1
ATOM 3382 O O . LEU D 2 37 ? -17.251 -82.666 -15.143 1.00 68.89 159 LEU E O 1
ATOM 3387 N N . GLN D 2 38 ? -16.957 -80.688 -16.140 1.00 64.42 160 GLN E N 1
ATOM 3388 C CA . GLN D 2 38 ? -17.947 -80.711 -17.179 1.00 62.19 160 GLN E CA 1
ATOM 3389 C C . GLN D 2 38 ? -17.299 -80.441 -18.512 1.00 60.86 160 GLN E C 1
ATOM 3390 O O . GLN D 2 38 ? -16.673 -81.295 -19.096 1.00 62.36 160 GLN E O 1
#

Sequence (412 aa):
AKTYDYLFKLLLLIGDSGVGKTCVLFRFSEDAFNSTFISSTIGIDFKIRTIELDGKRIKLQQIWDTAGLERFREITTAYYRGAMGIMLVYDITNNEKSFDNIRNWIRNNIEEHASADVEKMILGNKCDVNDKRQVSKERGEKLALDYGIKFMETSAKANINVENAFFTLARDIKAKMDKKLTYDYLFKLLLIGDSGVGKTCVLFRFSEDAFNSTFISTIGIDFKIRTIELDGKRIKLQIWDTAGLERFREITTAYYRGAMGIMLVYDITNEKSFDNIRNWIRNIEEHASADVEKMILGNKCDVNDKRQVSKERGEKLALDYGIKFMETSAKANINVENAFFTLARDIKAKMDKKNRPRFTLQELRDVLQQERNKLKSQLLVVQEELNRPRFTLQELRDVLQERNKLKSQLLVVQEELQ

B-factor: mean 24.93, std 13.6, range [8.5, 81.12]

Secondary structure (DSSP, 8-state):
--S-SEEEEEEEE-STTSSHHHHHHHHHHS----S-----SEEEEEEEEEETTEEEEEEEEEE--SGGGHHHHGGGSTT-SEEEEEEETT-HHHHHTHHHHHHHHHHHS-TT-EEEEEEE-TT--TT--S-HHHHHHHHHHHT-EEEE-BTTTTBSHHHHHHHHHHHHHHHHHH--/--SEEEEEEEE-STTSSHHHHHHHHHHS---------SSEEEEEEEEEETTEEEEEEEEEE--SGGGHHHHHTTTTT-SEEEEEEETT-HHHHHTHHHHHHHHHHHS-TT-EEEEEEE-TT-GGG--S-HHHHHHHHHHHT-EEEE-BTTTTBSHHHHHHHHHHHHHHHHH--/----B-HHHHHHHHHHHHHHHHHHHHHHHT-/----B-HHHHHHHHHHHHHHHHHHHHHHTT--

Foldseek 3Di:
DDPFDEEAEEEEEFAWPLQQVLLVCCVQPVDGDPDDDFDDQKDWGWDWDADPNGIYIYIYMYGGRDPVNCVRNLQSQARHQEYEYEGEQLDVVRVVCSVVVVVSNVVRYDPNHAYEYEHEPPVDCVSGDHDPVNQVVVCVVVVHHYDYAYSHVGGCSCVVVVVSVVVSVVVVVVVD/DWDEEAEEEEEFAWPLQQVLLVCCVQPVDGDPDDDFDDQKDWDWDWDDDPHTIYIYIYMYGGRDPVNVVSRLVRQARHQEYEYTGEQLDVVRVVCSVVVVVSSVVRHDPNRAYEYEHEPPVPPVRGDHDVVVQCVVQVVVVHYYDYYYSHVGGCSNVVVVVSVVVSCVVVVVD/DDDDDDPVVVVVVVVVVVVVVVVVVVVVVVD/DDDDDDPVVVVVVVVVVVVVVVVVVVVVVPPD

Solvent-accessible surface area: 20796 Å² total; per-residue (Å²): 150,127,90,45,62,44,54,0,72,1,1,0,0,0,26,42,34,2,14,12,63,35,1,3,66,34,4,33,111,97,39,72,89,97,96,142,138,46,27,45,0,1,32,7,79,47,66,66,16,134,20,116,64,83,105,0,30,0,26,0,37,4,3,4,6,80,118,83,4,56,94,2,3,30,70,48,2,140,44,7,52,0,0,0,0,1,0,9,0,27,67,53,114,3,14,62,27,0,99,66,10,8,119,36,6,127,121,61,5,35,114,119,11,41,69,0,0,0,0,3,64,18,57,26,82,119,132,63,104,0,43,97,137,93,0,78,111,11,2,134,85,70,70,17,104,26,28,10,0,0,3,127,52,74,71,54,2,80,63,0,0,52,15,1,0,113,23,8,7,51,91,51,58,175,144,183,142,89,65,51,61,0,82,1,1,0,0,0,25,38,33,1,14,12,60,33,0,4,85,32,6,35,113,100,39,68,88,101,87,138,140,47,23,28,0,2,31,2,82,51,68,58,5,126,13,114,78,77,107,0,45,0,33,1,30,3,3,7,14,66,115,97,3,103,64,6,9,39,64,52,4,203,40,8,53,0,0,0,0,0,0,8,0,23,53,67,161,0,17,61,46,0,124,49,41,5,116,11,4,125,110,67,16,54,113,93,10,42,44,1,0,0,0,3,62,23,57,37,102,125,138,74,102,0,47,86,103,91,0,76,136,31,2,135,112,77,66,28,102,34,25,17,0,0,3,127,52,80,73,53,2,80,66,0,0,41,10,1,0,107,35,6,16,61,79,59,72,184,219,130,179,69,74,0,15,32,111,27,0,56,65,5,5,100,56,7,17,127,14,26,51,64,13,54,94,25,87,117,126,131,179,180,72,54,0,26,18,98,8,0,57,56,5,1,87,43,9,10,107,6,38,42,65,18,77,87,27,72,90,37,158,198

Organism: Homo sapiens (NCBI:txid9606)

InterPro domains:
  IPR001806 Small GTPase [PF00071] (10-170)
  IPR001806 Small GTPase [PS51421] (1-207)
  IPR001806 Small GTPase [SM00174] (11-172)
  IPR005225 Small GTP-binding domain [TIGR00231] (7-162)
  IPR027417 P-loop containing nucleoside triphosphate hydrolase [G3DSA:3.40.50.300] (1-204)
  IPR027417 P-loop containing nucleoside triphosphate hydrolase [SSF52540] (4-182)
  IPR050305 Small GTPase superfamily, Rab [PTHR47980] (2-192)

Nearest PDB structures (foldseek):
  9ikq-assembly1_B  TM=1.001E+00  e=3.619E-34  Homo sapiens
  6zsj-assembly1_A  TM=9.913E-01  e=3.619E-34  Homo sapiens
  6whe-assembly1_A  TM=9.996E-01  e=1.534E-33  Homo sapiens
  4lhw-assembly2_B  TM=9.963E-01  e=6.506E-33  Homo sapiens
  5lpn-assembly1_A  TM=9.944E-01  e=2.435E-29  Homo sapiens

GO terms:
  GO:0097730 non-motile cilium (C, IDA)
  GO:0005813 centrosome (C, IDA)
  GO:0005929 cilium (C, IDA)
  GO:0005525 GTP binding (F, IDA)
  GO:0045335 phagocytic vesicle (C, IDA)
  GO:0055038 recycling endosome membrane (C, IDA)
  GO:0010008 endosome membrane (C, IDA)
  GO:0030496 midbody (C, IDA)
  GO:0003925 G protein activity (F, IDA)
  GO:0019003 GDP binding (F, IDA)
  GO:0010506 regulation of autophagy (P, IMP)
  GO:0060271 cilium assembly (P, IMP)
  GO:0007030 Golgi organization (P, IMP)
  GO:0005515 protein binding (F, IPI)
  GO:0032588 trans-Golgi network membrane (C, TAS)
  GO:0000139 Golgi membrane (C, TAS)
  GO:0055038 recycling endosome membrane (C, TAS)
  GO:0005829 cytosol (C, TAS)
  GO:0060271 cilium assembly (P, IDA)
  GO:0048210 Golgi vesicle fusion to target membrane (P, IDA)

Radius of gyration: 26.61 Å; Cα contacts (8 Å, |Δi|>4): 760; chains: 4; bounding box: 48×75×60 Å